Protein AF-A0A0W8DDP7-F1 (afdb_monomer)

Secondary structure (DSSP, 8-state):
---------S-PPPP-EEEEEEEETTTTEEEEEEEESSSB---EEEEE-HHHH--S-EEEEEES-EEETT---EEEEEEES--SS-EEEEEEETTEEEEEEEEEEETTEEEEEPPP-TTS-SEEEEEEEEETTPPPPS--EEEEEEPPB-GGG-EEESGGGSEEEETTSEEEEEEE-BBTTSPBP-S----EEEEEESSTT--B--TT-EEEE-SSSEEEEEEE-SSSEEEEEEEEE--GGGPPPEEPTTPSEEEEEETTS-GGGGSTTSHHHHHHHHHHHHHHHHHHHHHHHHHT--S--TT--HHHHHHHHHHHHHHHHHHHHHHHHHHHHHHHHHHHHHHHHHTT---HHHHHHHHHHHHHHHHHHHHHHHHHHHHHHHHHHHHHHHHHHHHHHHHHHHHHHHHHTTSGGGSGGG-HHHHHHHHHHHHHHHHHHHHHHHHHHHHHHHTT-GGGGHHHHHHHHHHHHHHHHHHHHHHHHHHHHHHHHHHHTSBGGG--HHHHHHHHHHHHHHHHHS-GGGTTSHHHHHHHHHHHHHHHHHHHHHHHHSTT--HHHHHHHHHHH------TTT-TT-BHHHHHTT-GGGGHHHHHHHHHHHHTS--SSHHHHHHHHHTTS--

InterPro domains:
  IPR001298 Filamin/ABP280 repeat [SM00557] (150-260)
  IPR002909 IPT domain [PF01833] (59-142)
  IPR013602 Dynein heavy chain, linker [PF08393] (465-601)
  IPR013783 Immunoglobulin-like fold [G3DSA:2.60.40.10] (56-148)
  IPR013783 Immunoglobulin-like fold [G3DSA:2.60.40.10] (149-260)
  IPR014756 Immunoglobulin E-set [SSF81296] (59-145)
  IPR014756 Immunoglobulin E-set [SSF81296] (149-255)
  IPR017868 Filamin/ABP280 repeat-like [PF00630] (149-253)
  IPR017868 Filamin/ABP280 repeat-like [PS50194] (146-257)
  IPR026983 Dynein heavy chain [PTHR45703] (306-600)

Organism: Phytophthora nicotianae (NCBI:txid4792)

Mean predicted aligned error: 15.41 Å

Foldseek 3Di:
DDDDDDDFDDDDDDDFPDWDWDADLVQCKIKIAWGDDVHIDGDIDIGRCCVPPPHPKEWDDKPPQEDALQWFDKMKTFIAQDDPAWKWKWWDDPVGIDIDTWADDDRTIIIDTTHNRVVDDWAKTWIWMDGDPGDTGPYTGIHGHFADFAQALKDKAAQVLAEEAAAPAKAKIKIFTAHPVSDTGQFWDWDKDKFKDQDPPGGDDFPQWDWDTPGGRMIMTMTHHHDFGKMWIWMWTPCPSNYDTGTHHPHRGIYTHDNVGDNQSRDLLRPVRVVVLVVLLVVLLVLLVLLLVLLPDDLDDPPDDPVRSVVSLLSSLVSLVCCVVCVVVSVVSLVNSVVSLVVNVVVVHPCVVSVVSSVVSVVSSVVSVVSSVVSCVVSVVVLVVVVVVLLVVLVVVLVVLVVVLVVVCVDPLLACVCDLVNNLVVLVVQLVVLVVVVVVLVVSCVSCVSSVNNVSSVSVVVSSVVSNVVSVLSNLLSVLLVVVVVVVVVQQQAFLVPDDLVVQLVVLVVSLVSLVPRDPVSCVGNSSVVSNVVSVLSNLCSVLSNLCPDPLDDPVLVVQLCVQLVDDDDDCVVPRRHGNNRVVVSSCSVVVVSSVVSSVVSVVDDPPPVVVVVVVVVVPPDD

Structure (mmCIF, N/CA/C/O backbone):
data_AF-A0A0W8DDP7-F1
#
_entry.id   AF-A0A0W8DDP7-F1
#
loop_
_atom_site.group_PDB
_atom_site.id
_atom_site.type_symbol
_atom_site.label_atom_id
_atom_site.label_alt_id
_atom_site.label_comp_id
_atom_site.label_asym_id
_atom_site.label_entity_id
_atom_site.label_seq_id
_atom_site.pdbx_PDB_ins_code
_atom_site.Cartn_x
_atom_site.Cartn_y
_atom_site.Cartn_z
_atom_site.occupancy
_atom_site.B_iso_or_equiv
_atom_site.auth_seq_id
_atom_site.auth_comp_id
_atom_site.auth_asym_id
_atom_site.auth_atom_id
_atom_site.pdbx_PDB_model_num
ATOM 1 N N . MET A 1 1 ? 45.808 -3.221 -42.119 1.00 41.69 1 MET A N 1
ATOM 2 C CA . MET A 1 1 ? 45.663 -4.688 -42.177 1.00 41.69 1 MET A CA 1
ATOM 3 C C . MET A 1 1 ? 46.287 -5.270 -40.927 1.00 41.69 1 MET A C 1
ATOM 5 O O . MET A 1 1 ? 47.484 -5.105 -40.732 1.00 41.69 1 MET A O 1
ATOM 9 N N . SER A 1 2 ? 45.479 -5.859 -40.054 1.00 63.34 2 SER A N 1
ATOM 10 C CA . SER A 1 2 ? 45.950 -6.677 -38.936 1.00 63.34 2 SER A CA 1
ATOM 11 C C . SER A 1 2 ? 45.954 -8.134 -39.384 1.00 63.34 2 SER A C 1
ATOM 13 O O . SER A 1 2 ? 44.976 -8.581 -39.977 1.00 63.34 2 SER A O 1
ATOM 15 N N . TRP A 1 3 ? 47.028 -8.867 -39.109 1.00 76.19 3 TRP A N 1
ATOM 16 C CA . TRP A 1 3 ? 47.029 -10.315 -39.292 1.00 76.19 3 TRP A CA 1
ATOM 17 C C . TRP A 1 3 ? 46.217 -10.956 -38.166 1.00 76.19 3 TRP A C 1
ATOM 19 O O . TRP A 1 3 ? 46.515 -10.733 -36.994 1.00 76.19 3 TRP A O 1
ATOM 29 N N . SER A 1 4 ? 45.199 -11.732 -38.523 1.00 74.81 4 SER A N 1
ATOM 30 C CA . SER A 1 4 ? 44.449 -12.585 -37.602 1.00 74.81 4 SER A CA 1
ATOM 31 C C . SER A 1 4 ? 44.525 -14.029 -38.082 1.00 74.81 4 SER A C 1
ATOM 33 O O . SER A 1 4 ? 44.521 -14.301 -39.282 1.00 74.81 4 SER A O 1
ATOM 35 N N . ILE A 1 5 ? 44.631 -14.954 -37.133 1.00 77.56 5 ILE A N 1
ATOM 36 C CA . ILE A 1 5 ? 44.605 -16.391 -37.394 1.00 77.56 5 ILE A CA 1
ATOM 37 C C . ILE A 1 5 ? 43.229 -16.870 -36.920 1.00 77.56 5 ILE A C 1
ATOM 39 O O . ILE A 1 5 ? 42.964 -16.765 -35.721 1.00 77.56 5 ILE A O 1
ATOM 43 N N . PRO A 1 6 ? 42.330 -17.308 -37.819 1.00 71.12 6 PRO A N 1
ATOM 44 C CA . PRO A 1 6 ? 41.048 -17.865 -37.407 1.00 71.12 6 PRO A CA 1
ATOM 45 C C . PRO A 1 6 ? 41.268 -19.189 -36.666 1.00 71.12 6 PRO A C 1
ATOM 47 O O . PRO A 1 6 ? 42.220 -19.917 -36.956 1.00 71.12 6 PRO A O 1
ATOM 50 N N . GLU A 1 7 ? 40.392 -19.508 -35.716 1.00 75.81 7 GLU A N 1
ATOM 51 C CA . GLU A 1 7 ? 40.344 -20.854 -35.144 1.00 75.81 7 GLU A CA 1
ATOM 52 C C . GLU A 1 7 ? 39.851 -21.827 -36.222 1.00 75.81 7 GLU A C 1
ATOM 54 O O . GLU A 1 7 ? 38.840 -21.580 -36.879 1.00 75.81 7 GLU A O 1
ATOM 59 N N . ILE A 1 8 ? 40.608 -22.900 -36.450 1.00 78.88 8 ILE A N 1
ATOM 60 C CA . ILE A 1 8 ? 40.330 -23.901 -37.484 1.00 78.88 8 ILE A CA 1
ATOM 61 C C . ILE A 1 8 ? 40.064 -25.226 -36.779 1.00 78.88 8 ILE A C 1
ATOM 63 O O . ILE A 1 8 ? 40.907 -25.707 -36.021 1.00 78.88 8 ILE A O 1
ATOM 67 N N . GLU A 1 9 ? 38.910 -25.827 -37.053 1.00 78.25 9 GLU A N 1
ATOM 68 C CA . GLU A 1 9 ? 38.590 -27.181 -36.611 1.00 78.25 9 GLU A CA 1
ATOM 69 C C . GLU A 1 9 ? 39.017 -28.220 -37.658 1.00 78.25 9 GLU A C 1
ATOM 71 O O . GLU A 1 9 ? 38.942 -27.991 -38.866 1.00 78.25 9 GLU A O 1
ATOM 76 N N . GLY A 1 10 ? 39.454 -29.390 -37.187 1.00 84.62 10 GLY A N 1
ATOM 77 C CA . GLY A 1 10 ? 39.919 -30.491 -38.032 1.00 84.62 10 GLY A CA 1
ATOM 78 C C . GLY A 1 10 ? 41.441 -30.612 -38.109 1.00 84.62 10 GLY A C 1
ATOM 79 O O . GLY A 1 10 ? 42.192 -29.916 -37.428 1.00 84.62 10 GLY A O 1
ATOM 80 N N . THR A 1 11 ? 41.917 -31.571 -38.904 1.00 84.94 11 THR A N 1
ATOM 81 C CA . THR A 1 11 ? 43.356 -31.800 -39.089 1.00 84.94 11 THR A CA 1
ATOM 82 C C . THR A 1 11 ? 43.868 -30.928 -40.236 1.00 84.94 11 THR A C 1
ATOM 84 O O . THR A 1 11 ? 43.470 -31.161 -41.380 1.00 84.94 11 THR A O 1
ATOM 87 N N . PRO A 1 12 ? 44.743 -29.939 -39.974 1.00 84.75 12 PRO A N 1
ATOM 88 C CA . PRO A 1 12 ? 45.291 -29.106 -41.034 1.00 84.75 12 PRO A CA 1
ATOM 89 C C . PRO A 1 12 ? 46.207 -29.926 -41.959 1.00 84.75 12 PRO A C 1
ATOM 91 O O . PRO A 1 12 ? 46.818 -30.906 -41.515 1.00 84.75 12 PRO A O 1
ATOM 94 N N . PRO A 1 13 ? 46.352 -29.530 -43.238 1.00 87.31 13 PRO A N 1
ATOM 95 C CA . PRO A 1 13 ? 47.311 -30.158 -44.135 1.00 87.31 13 PRO A CA 1
ATOM 96 C C . PRO A 1 13 ? 48.734 -30.024 -43.584 1.00 87.31 13 PRO A C 1
ATOM 98 O O . PRO A 1 13 ? 49.087 -29.029 -42.949 1.00 87.31 13 PRO A O 1
ATOM 101 N N . CYS A 1 14 ? 49.589 -31.010 -43.868 1.00 87.12 14 CYS A N 1
ATOM 102 C CA . CYS A 1 14 ? 51.016 -30.877 -43.583 1.00 87.12 14 CYS A CA 1
ATOM 103 C C . CYS A 1 14 ? 51.608 -29.660 -44.317 1.00 87.12 14 CYS A C 1
ATOM 105 O O . CYS A 1 14 ? 51.169 -29.319 -45.420 1.00 87.12 14 CYS A O 1
ATOM 107 N N . GLY A 1 15 ? 52.618 -29.027 -43.709 1.00 88.31 15 GLY A N 1
ATOM 108 C CA . GLY A 1 15 ? 53.336 -27.907 -44.316 1.00 88.31 15 GLY A CA 1
ATOM 109 C C . GLY A 1 15 ? 53.912 -28.298 -45.679 1.00 88.31 15 GLY A C 1
ATOM 110 O O . GLY A 1 15 ? 54.646 -29.279 -45.787 1.00 88.31 15 GLY A O 1
ATOM 111 N N . ARG A 1 16 ? 53.546 -27.540 -46.712 1.00 89.69 16 ARG A N 1
ATOM 112 C CA . ARG A 1 16 ? 53.815 -27.828 -48.126 1.00 89.69 16 ARG A CA 1
ATOM 113 C C . ARG A 1 16 ? 53.985 -26.522 -48.905 1.00 89.69 16 ARG A C 1
ATOM 115 O O . ARG A 1 16 ? 53.358 -25.522 -48.553 1.00 89.69 16 ARG A O 1
ATOM 122 N N . SER A 1 17 ? 54.819 -26.520 -49.941 1.00 89.50 17 SER A N 1
ATOM 123 C CA . SER A 1 17 ? 54.991 -25.384 -50.862 1.00 89.50 17 SER A CA 1
ATOM 124 C C . SER A 1 17 ? 54.223 -25.609 -52.164 1.00 89.50 17 SER A C 1
ATOM 126 O O . SER A 1 17 ? 53.718 -26.704 -52.400 1.00 89.50 17 SER A O 1
ATOM 128 N N . ASP A 1 18 ? 54.107 -24.576 -53.002 1.00 91.06 18 ASP A N 1
ATOM 129 C CA . ASP A 1 18 ? 53.577 -24.689 -54.375 1.00 91.06 18 ASP A CA 1
ATOM 130 C C . ASP A 1 18 ? 52.150 -25.269 -54.459 1.00 91.06 18 ASP A C 1
ATOM 132 O O . ASP A 1 18 ? 51.796 -26.008 -55.379 1.00 91.06 18 ASP A O 1
ATOM 136 N N . THR A 1 19 ? 51.322 -24.950 -53.461 1.00 90.25 19 THR A N 1
ATOM 137 C CA . THR A 1 19 ? 49.902 -25.332 -53.428 1.00 90.25 19 THR A CA 1
ATOM 138 C C . THR A 1 19 ? 49.050 -24.431 -54.305 1.00 90.25 19 THR A C 1
ATOM 140 O O . THR A 1 19 ? 49.365 -23.258 -54.509 1.00 90.25 19 THR A O 1
ATOM 143 N N . THR A 1 20 ? 47.931 -24.973 -54.785 1.00 90.00 20 THR A N 1
ATOM 144 C CA . THR A 1 20 ? 46.877 -24.178 -55.421 1.00 90.00 20 THR A CA 1
ATOM 145 C C . THR A 1 20 ? 45.710 -24.009 -54.453 1.00 90.00 20 THR A C 1
ATOM 147 O O . THR A 1 20 ? 45.273 -24.971 -53.820 1.00 90.00 20 THR A O 1
ATOM 150 N N . LEU A 1 21 ? 45.213 -22.775 -54.352 1.00 89.81 21 LEU A N 1
ATOM 151 C CA . LEU A 1 21 ? 44.050 -22.393 -53.557 1.00 89.81 21 LEU A CA 1
ATOM 152 C C . LEU A 1 21 ? 42.935 -21.943 -54.510 1.00 89.81 21 LEU A C 1
ATOM 154 O O . LEU A 1 21 ? 43.154 -21.050 -55.328 1.00 89.81 21 LEU A O 1
ATOM 158 N N . ALA A 1 22 ? 41.753 -22.543 -54.404 1.00 90.44 22 ALA A N 1
ATOM 159 C CA . ALA A 1 22 ? 40.564 -22.155 -55.161 1.00 90.44 22 ALA A CA 1
ATOM 160 C C . ALA A 1 22 ? 39.414 -21.833 -54.201 1.00 90.44 22 ALA A C 1
ATOM 162 O O . ALA A 1 22 ? 39.230 -22.529 -53.207 1.00 90.44 22 ALA A O 1
ATOM 163 N N . TYR A 1 23 ? 38.636 -20.792 -54.490 1.00 87.38 23 TYR A N 1
ATOM 164 C CA . TYR A 1 23 ? 37.428 -20.473 -53.730 1.00 87.38 23 TYR A CA 1
ATOM 165 C C . TYR A 1 23 ? 36.202 -21.035 -54.454 1.00 87.38 23 TYR A C 1
ATOM 167 O O . TYR A 1 23 ? 36.009 -20.762 -55.638 1.00 87.38 23 TYR A O 1
ATOM 175 N N . ASP A 1 24 ? 35.408 -21.838 -53.747 1.00 83.88 24 ASP A N 1
ATOM 176 C CA . ASP A 1 24 ? 34.103 -22.324 -54.195 1.00 83.88 24 ASP A CA 1
ATOM 177 C C . ASP A 1 24 ? 33.016 -21.427 -53.597 1.00 83.88 24 ASP A C 1
ATOM 179 O O . ASP A 1 24 ? 32.766 -21.457 -52.388 1.00 83.88 24 ASP A O 1
ATOM 183 N N . ASP A 1 25 ? 32.402 -20.625 -54.463 1.00 72.19 25 ASP A N 1
ATOM 184 C CA . ASP A 1 25 ? 31.395 -19.618 -54.135 1.00 72.19 25 ASP A CA 1
ATOM 185 C C . ASP A 1 25 ? 30.081 -20.233 -53.638 1.00 72.19 25 ASP A C 1
ATOM 187 O O . ASP A 1 25 ? 29.444 -19.690 -52.740 1.00 72.19 25 ASP A O 1
ATOM 191 N N . LYS A 1 26 ? 29.689 -21.398 -54.160 1.00 70.25 26 LYS A N 1
ATOM 192 C CA . LYS A 1 26 ? 28.446 -22.079 -53.759 1.00 70.25 26 LYS A CA 1
ATOM 193 C C . LYS A 1 26 ? 28.538 -22.737 -52.390 1.00 70.25 26 LYS A C 1
ATOM 195 O O . LYS A 1 26 ? 27.519 -22.900 -51.727 1.00 70.25 26 LYS A O 1
ATOM 200 N N . GLY A 1 27 ? 29.733 -23.177 -52.010 1.00 70.19 27 GLY A N 1
ATOM 201 C CA . GLY A 1 27 ? 29.988 -23.848 -50.736 1.00 70.19 27 GLY A CA 1
ATOM 202 C C . GLY A 1 27 ? 30.661 -22.964 -49.691 1.00 70.19 27 GLY A C 1
ATOM 203 O O . GLY A 1 27 ? 30.988 -23.479 -48.627 1.00 70.19 27 GLY A O 1
ATOM 204 N N . SER A 1 28 ? 30.938 -21.694 -50.008 1.00 78.25 28 SER A N 1
ATOM 205 C CA . SER A 1 28 ? 31.726 -20.766 -49.186 1.00 78.25 28 SER A CA 1
ATOM 206 C C . SER A 1 28 ? 32.977 -21.413 -48.583 1.00 78.25 28 SER A C 1
ATOM 208 O O . SER A 1 28 ? 33.272 -21.253 -47.400 1.00 78.25 28 SER A O 1
ATOM 210 N N . ARG A 1 29 ? 33.724 -22.164 -49.401 1.00 86.56 29 ARG A N 1
ATOM 211 C CA . ARG A 1 29 ? 34.877 -22.959 -48.954 1.00 86.56 29 ARG A CA 1
ATOM 212 C C . ARG A 1 29 ? 36.120 -22.670 -49.782 1.00 86.56 29 ARG A C 1
ATOM 214 O O . ARG A 1 29 ? 36.061 -22.527 -51.002 1.00 86.56 29 ARG A O 1
ATOM 221 N N . LEU A 1 30 ? 37.263 -22.622 -49.113 1.00 88.31 30 LEU A N 1
ATOM 222 C CA . LEU A 1 30 ? 38.574 -22.600 -49.746 1.00 88.31 30 LEU A CA 1
ATOM 223 C C . LEU A 1 30 ? 39.049 -24.031 -49.948 1.00 88.31 30 LEU A C 1
ATOM 225 O O . LEU A 1 30 ? 39.193 -24.777 -48.988 1.00 88.31 30 LEU A O 1
ATOM 229 N N . ILE A 1 31 ? 39.309 -24.414 -51.187 1.00 91.12 31 ILE A N 1
ATOM 230 C CA . ILE A 1 31 ? 39.817 -25.729 -51.555 1.00 91.12 31 ILE A CA 1
ATOM 231 C C . ILE A 1 31 ? 41.322 -25.608 -51.782 1.00 91.12 31 ILE A C 1
ATOM 233 O O . ILE A 1 31 ? 41.775 -24.812 -52.606 1.00 91.12 31 ILE A O 1
ATOM 237 N N . VAL A 1 32 ? 42.090 -26.409 -51.050 1.00 90.81 32 VAL A N 1
ATOM 238 C CA . VAL A 1 32 ? 43.546 -26.512 -51.156 1.00 90.81 32 VAL A CA 1
ATOM 239 C C . VAL A 1 32 ? 43.887 -27.867 -51.746 1.00 90.81 32 VAL A C 1
ATOM 241 O O . VAL A 1 32 ? 43.495 -28.900 -51.202 1.00 90.81 32 VAL A O 1
ATOM 244 N N . PHE A 1 33 ? 44.631 -27.878 -52.846 1.00 91.69 33 PHE A N 1
ATOM 245 C CA . PHE A 1 33 ? 45.068 -29.119 -53.476 1.00 91.69 33 PHE A CA 1
ATOM 246 C C . PHE A 1 33 ? 46.476 -28.997 -54.055 1.00 91.69 33 PHE A C 1
ATOM 248 O O . PHE A 1 33 ? 46.976 -27.905 -54.356 1.00 91.69 33 PHE A O 1
ATOM 255 N N . GLY A 1 34 ? 47.119 -30.154 -54.198 1.00 89.69 34 GLY A N 1
ATOM 256 C CA . GLY A 1 34 ? 48.490 -30.250 -54.676 1.00 89.69 34 GLY A CA 1
ATOM 257 C C . GLY A 1 34 ? 49.519 -29.778 -53.648 1.00 89.69 34 GLY A C 1
ATOM 258 O O . GLY A 1 34 ? 49.303 -29.798 -52.430 1.00 89.69 34 GLY A O 1
ATOM 259 N N . GLY A 1 35 ? 50.658 -29.338 -54.171 1.00 91.44 35 GLY A N 1
ATOM 260 C CA . GLY A 1 35 ? 51.804 -28.890 -53.394 1.00 91.44 35 GLY A CA 1
ATOM 261 C C . GLY A 1 35 ? 52.874 -29.957 -53.197 1.00 91.44 35 GLY A C 1
ATOM 262 O O . GLY A 1 35 ? 52.682 -31.149 -53.457 1.00 91.44 35 GLY A O 1
ATOM 263 N N . TRP A 1 36 ? 54.033 -29.488 -52.753 1.00 89.94 36 TRP A N 1
ATOM 264 C CA . TRP A 1 36 ? 55.238 -30.277 -52.570 1.00 89.94 36 TRP A CA 1
ATOM 265 C C . TRP A 1 36 ? 55.644 -30.322 -51.095 1.00 89.94 36 TRP A C 1
ATOM 267 O O . TRP A 1 36 ? 55.742 -29.292 -50.425 1.00 89.94 36 TRP A O 1
ATOM 277 N N . ALA A 1 37 ? 55.898 -31.531 -50.593 1.00 88.88 37 ALA A N 1
ATOM 278 C CA . ALA A 1 37 ? 56.494 -31.777 -49.280 1.00 88.88 37 ALA A CA 1
ATOM 279 C C . ALA A 1 37 ? 57.304 -33.081 -49.331 1.00 88.88 37 ALA A C 1
ATOM 281 O O . ALA A 1 37 ? 56.788 -34.158 -49.036 1.00 88.88 37 ALA A O 1
ATOM 282 N N . ASN A 1 38 ? 58.558 -33.009 -49.794 1.00 89.25 38 ASN A N 1
ATOM 283 C CA . ASN A 1 38 ? 59.419 -34.161 -50.131 1.00 89.25 38 ASN A CA 1
ATOM 284 C C . ASN A 1 38 ? 58.892 -35.077 -51.265 1.00 89.25 38 ASN A C 1
ATOM 286 O O . ASN A 1 38 ? 59.654 -35.875 -51.805 1.00 89.25 38 ASN A O 1
ATOM 290 N N . ALA A 1 39 ? 57.625 -34.934 -51.662 1.00 90.81 39 ALA A N 1
ATOM 291 C CA . ALA A 1 39 ? 56.975 -35.505 -52.838 1.00 90.81 39 ALA A CA 1
ATOM 292 C C . ALA A 1 39 ? 55.811 -34.593 -53.279 1.00 90.81 39 ALA A C 1
ATOM 294 O O . ALA A 1 39 ? 55.346 -33.761 -52.497 1.00 90.81 39 ALA A O 1
ATOM 295 N N . TRP A 1 40 ? 55.337 -34.755 -54.519 1.00 90.12 40 TRP A N 1
ATOM 296 C CA . TRP A 1 40 ? 54.095 -34.122 -54.975 1.00 90.12 40 TRP A CA 1
ATOM 297 C C . TRP A 1 40 ? 52.890 -34.816 -54.342 1.00 90.12 40 TRP A C 1
ATOM 299 O O . TRP A 1 40 ? 52.767 -36.040 -54.421 1.00 90.12 40 TRP A O 1
ATOM 309 N N . LEU A 1 41 ? 52.017 -34.032 -53.717 1.00 89.56 41 LEU A N 1
ATOM 310 C CA . LEU A 1 41 ? 50.836 -34.527 -53.020 1.00 89.56 41 LEU A CA 1
ATOM 311 C C . LEU A 1 41 ? 49.599 -34.449 -53.930 1.00 89.56 41 LEU A C 1
ATOM 313 O O . LEU A 1 41 ? 49.488 -33.550 -54.760 1.00 89.56 41 LEU A O 1
ATOM 317 N N . ASN A 1 42 ? 48.680 -35.408 -53.789 1.00 89.12 42 ASN A N 1
ATOM 318 C CA . ASN A 1 42 ? 47.424 -35.494 -54.558 1.00 89.12 42 ASN A CA 1
ATOM 319 C C . ASN A 1 42 ? 46.194 -35.585 -53.633 1.00 89.12 42 ASN A C 1
ATOM 321 O O . ASN A 1 42 ? 45.191 -36.225 -53.943 1.00 89.12 42 ASN A O 1
ATOM 325 N N . ASP A 1 43 ? 46.317 -35.013 -52.444 1.00 89.88 43 ASP A N 1
ATOM 326 C CA . ASP A 1 43 ? 45.253 -34.843 -51.465 1.00 89.88 43 ASP A CA 1
ATOM 327 C C . ASP A 1 43 ? 44.527 -33.502 -51.687 1.00 89.88 43 ASP A C 1
ATOM 329 O O . ASP A 1 43 ? 45.069 -32.547 -52.253 1.00 89.88 43 ASP A O 1
ATOM 333 N N . ILE A 1 44 ? 43.264 -33.454 -51.261 1.00 90.31 44 ILE A N 1
ATOM 334 C CA . ILE A 1 44 ? 42.412 -32.266 -51.330 1.00 90.31 44 ILE A CA 1
ATOM 335 C C . ILE A 1 44 ? 41.928 -31.971 -49.917 1.00 90.31 44 ILE A C 1
ATOM 337 O O . ILE A 1 44 ? 41.344 -32.833 -49.261 1.00 90.31 44 ILE A O 1
ATOM 341 N N . PHE A 1 45 ? 42.141 -30.739 -49.480 1.00 90.00 45 PHE A N 1
ATOM 342 C CA . PHE A 1 45 ? 41.577 -30.193 -48.256 1.00 90.00 45 PHE A CA 1
ATOM 343 C C . PHE A 1 45 ? 40.582 -29.107 -48.625 1.00 90.00 45 PHE A C 1
ATOM 345 O O . PHE A 1 45 ? 40.758 -28.405 -49.620 1.00 90.00 45 PHE A O 1
ATOM 352 N N . TYR A 1 46 ? 39.547 -28.940 -47.814 1.00 88.88 46 TYR A N 1
ATOM 353 C CA . TYR A 1 46 ? 38.715 -27.751 -47.873 1.00 88.88 46 TYR A CA 1
ATOM 354 C C . TYR A 1 46 ? 38.666 -27.104 -46.493 1.00 88.88 46 TYR A C 1
ATOM 356 O O . TYR A 1 46 ? 38.702 -27.789 -45.473 1.00 88.88 46 TYR A O 1
ATOM 364 N N . LEU A 1 47 ? 38.596 -25.781 -46.481 1.00 86.88 47 LEU A N 1
ATOM 365 C CA . LEU A 1 47 ? 38.355 -24.963 -45.308 1.00 86.88 47 LEU A CA 1
ATOM 366 C C . LEU A 1 47 ? 37.026 -24.250 -45.527 1.00 86.88 47 LEU A C 1
ATOM 368 O O . LEU A 1 47 ? 36.895 -23.471 -46.470 1.00 86.88 47 LEU A O 1
ATOM 372 N N . ASP A 1 48 ? 36.041 -24.539 -44.684 1.00 82.50 48 ASP A N 1
ATOM 373 C CA . ASP A 1 48 ? 34.793 -23.780 -44.662 1.00 82.50 48 ASP A CA 1
ATOM 374 C C . ASP A 1 48 ? 35.093 -22.363 -44.150 1.00 82.50 48 ASP A C 1
ATOM 376 O O . ASP A 1 48 ? 35.596 -22.185 -43.040 1.00 82.50 48 ASP A O 1
ATOM 380 N N . VAL A 1 49 ? 34.847 -21.361 -44.993 1.00 81.69 49 VAL A N 1
ATOM 381 C CA . VAL A 1 49 ? 35.047 -19.939 -44.677 1.00 81.69 49 VAL A CA 1
ATOM 382 C C . VAL A 1 49 ? 33.727 -19.167 -44.672 1.00 81.69 49 VAL A C 1
ATOM 384 O O . VAL A 1 49 ? 33.730 -17.934 -44.709 1.00 81.69 49 VAL A O 1
ATOM 387 N N . SER A 1 50 ? 32.592 -19.867 -44.600 1.00 71.38 50 SER A N 1
ATOM 388 C CA . SER A 1 50 ? 31.249 -19.272 -44.584 1.00 71.38 50 SER A CA 1
ATOM 389 C C . SER A 1 50 ? 31.067 -18.248 -43.466 1.00 71.38 50 SER A C 1
ATOM 391 O O . SER A 1 50 ? 30.454 -17.205 -43.684 1.00 71.38 50 SER A O 1
ATOM 393 N N . CYS A 1 51 ? 31.685 -18.475 -42.306 1.00 66.69 51 CYS A N 1
ATOM 394 C CA . CYS A 1 51 ? 31.664 -17.552 -41.171 1.00 66.69 51 CYS A CA 1
ATOM 395 C C . CYS A 1 51 ? 32.463 -16.253 -41.395 1.00 66.69 51 CYS A C 1
ATOM 397 O O . CYS A 1 51 ? 32.210 -15.262 -40.710 1.00 66.69 51 CYS A O 1
ATOM 399 N N . VAL A 1 52 ? 33.412 -16.242 -42.339 1.00 74.00 52 VAL A N 1
ATOM 400 C CA . VAL A 1 52 ? 34.273 -15.086 -42.647 1.00 74.00 52 VAL A CA 1
ATOM 401 C C . VAL A 1 52 ? 33.721 -14.285 -43.821 1.00 74.00 52 VAL A C 1
ATOM 403 O O . VAL A 1 52 ? 33.706 -13.057 -43.771 1.00 74.00 52 VAL A O 1
ATOM 406 N N . VAL A 1 53 ? 33.277 -14.969 -44.878 1.00 74.88 53 VAL A N 1
ATOM 407 C CA . VAL A 1 53 ? 32.784 -14.318 -46.103 1.00 74.88 53 VAL A CA 1
ATOM 408 C C . VAL A 1 53 ? 31.310 -13.923 -45.965 1.00 74.88 53 VAL A C 1
ATOM 410 O O . VAL A 1 53 ? 30.905 -12.879 -46.470 1.00 74.88 53 VAL A O 1
ATOM 413 N N . GLY A 1 54 ? 30.533 -14.701 -45.207 1.00 74.94 54 GLY A N 1
ATOM 414 C CA . GLY A 1 54 ? 29.089 -14.541 -45.101 1.00 74.94 54 GLY A CA 1
ATOM 415 C C . GLY A 1 54 ? 28.337 -15.038 -46.340 1.00 74.94 54 GLY A C 1
ATOM 416 O O . GLY A 1 54 ? 28.948 -15.405 -47.347 1.00 74.94 54 GLY A O 1
ATOM 417 N N . PRO A 1 55 ? 27.001 -15.093 -46.265 1.00 81.44 55 PRO A N 1
ATOM 418 C CA . PRO A 1 55 ? 26.156 -15.344 -47.426 1.00 81.44 55 PRO A CA 1
ATOM 419 C C . PRO A 1 55 ? 26.209 -14.181 -48.442 1.00 81.44 55 PRO A C 1
ATOM 421 O O . PRO A 1 55 ? 26.598 -13.071 -48.080 1.00 81.44 55 PRO A O 1
ATOM 424 N N . PRO A 1 56 ? 25.776 -14.395 -49.702 1.00 80.62 56 PRO A N 1
ATOM 425 C CA . PRO A 1 56 ? 25.792 -13.366 -50.751 1.00 80.62 56 PRO A CA 1
ATOM 426 C C . PRO A 1 56 ? 24.753 -12.247 -50.557 1.00 80.62 56 PRO A C 1
ATOM 428 O O . PRO A 1 56 ? 24.729 -11.309 -51.342 1.00 80.62 56 PRO A O 1
ATOM 431 N N . TYR A 1 57 ? 23.900 -12.344 -49.536 1.00 87.06 57 TYR A N 1
ATOM 432 C CA . TYR A 1 57 ? 22.898 -11.347 -49.163 1.00 87.06 57 TYR A CA 1
ATOM 433 C C . TYR A 1 57 ? 23.278 -10.674 -47.842 1.00 87.06 57 TYR A C 1
ATOM 435 O O . TYR A 1 57 ? 24.015 -11.231 -47.024 1.00 87.06 57 TYR A O 1
ATOM 443 N N . GLY A 1 58 ? 22.745 -9.480 -47.597 1.00 87.44 58 GLY A N 1
ATOM 444 C CA . GLY A 1 58 ? 23.100 -8.688 -46.422 1.00 87.44 58 GLY A CA 1
ATOM 445 C C . GLY A 1 58 ? 21.946 -7.847 -45.909 1.00 87.44 58 GLY A C 1
ATOM 446 O O . GLY A 1 58 ? 21.104 -7.395 -46.677 1.00 87.44 58 GLY A O 1
ATOM 447 N N . ILE A 1 59 ? 21.933 -7.617 -44.599 1.00 93.94 59 ILE A N 1
ATOM 448 C CA . ILE A 1 59 ? 21.038 -6.646 -43.969 1.00 93.94 59 ILE A CA 1
ATOM 449 C C . ILE A 1 59 ? 21.653 -5.241 -44.032 1.00 93.94 59 ILE A C 1
ATOM 451 O O . ILE A 1 59 ? 22.856 -5.088 -43.795 1.00 93.94 59 ILE A O 1
ATOM 455 N N . THR A 1 60 ? 20.832 -4.238 -44.347 1.00 93.88 60 THR A N 1
ATOM 456 C CA . THR A 1 60 ? 21.209 -2.816 -44.444 1.00 93.88 60 THR A CA 1
ATOM 457 C C . THR A 1 60 ? 20.368 -1.909 -43.547 1.00 93.88 60 THR A C 1
ATOM 459 O O . THR A 1 60 ? 20.836 -0.836 -43.173 1.00 93.88 60 THR A O 1
ATOM 462 N N . GLY A 1 61 ? 19.149 -2.320 -43.186 1.00 94.12 61 GLY A N 1
ATOM 463 C CA . GLY A 1 61 ? 18.216 -1.505 -42.407 1.00 94.12 61 GLY A CA 1
ATOM 464 C C . GLY A 1 61 ? 17.225 -2.338 -41.598 1.00 94.12 61 GLY A C 1
ATOM 465 O O . GLY A 1 61 ? 16.984 -3.508 -41.891 1.00 94.12 61 GLY A O 1
ATOM 466 N N . ILE A 1 62 ? 16.671 -1.734 -40.547 1.00 96.31 62 ILE A N 1
ATOM 467 C CA . ILE A 1 62 ? 15.577 -2.305 -39.757 1.00 96.31 62 ILE A CA 1
ATOM 468 C C . ILE A 1 62 ? 14.643 -1.177 -39.317 1.00 96.31 62 ILE A C 1
ATOM 470 O O . ILE A 1 62 ? 15.114 -0.108 -38.927 1.00 96.31 62 ILE A O 1
ATOM 474 N N . PHE A 1 63 ? 13.334 -1.396 -39.409 1.00 94.88 63 PHE A N 1
ATOM 475 C CA . PHE A 1 63 ? 12.333 -0.426 -38.985 1.00 94.88 63 PHE A CA 1
ATOM 476 C C . PHE A 1 63 ? 11.059 -1.114 -38.458 1.00 94.88 63 PHE A C 1
ATOM 478 O O . PHE A 1 63 ? 10.496 -1.948 -39.167 1.00 94.88 63 PHE A O 1
ATOM 485 N N . PRO A 1 64 ? 10.549 -0.741 -37.270 1.00 94.56 64 PRO A N 1
ATOM 486 C CA . PRO A 1 64 ? 11.208 0.096 -36.264 1.00 94.56 64 PRO A CA 1
ATOM 487 C C . PRO A 1 64 ? 12.482 -0.567 -35.709 1.00 94.56 64 PRO A C 1
ATOM 489 O O . PRO A 1 64 ? 12.666 -1.778 -35.797 1.00 94.56 64 PRO A O 1
ATOM 492 N N . ASP A 1 65 ? 13.380 0.227 -35.135 1.00 91.88 65 ASP A N 1
ATOM 493 C CA . ASP A 1 65 ? 14.637 -0.233 -34.529 1.00 91.88 65 ASP A CA 1
ATOM 494 C C . ASP A 1 65 ? 14.510 -0.519 -33.021 1.00 91.88 65 ASP A C 1
ATOM 496 O O . ASP A 1 65 ? 15.509 -0.748 -32.339 1.00 91.88 65 ASP A O 1
ATOM 500 N N . PHE A 1 66 ? 13.288 -0.537 -32.481 1.00 91.81 66 PHE A N 1
ATOM 501 C CA . PHE A 1 66 ? 13.017 -0.826 -31.074 1.00 91.81 66 PHE A CA 1
ATOM 502 C C . PHE A 1 66 ? 11.626 -1.430 -30.840 1.00 91.81 66 PHE A C 1
ATOM 504 O O . PHE A 1 66 ? 10.729 -1.309 -31.675 1.00 91.81 66 PHE A O 1
ATOM 511 N N . GLY A 1 67 ? 11.435 -2.016 -29.655 1.00 91.69 67 GLY A N 1
ATOM 512 C CA . GLY A 1 67 ? 10.136 -2.490 -29.169 1.00 91.69 67 GLY A CA 1
ATOM 513 C C . GLY A 1 67 ? 10.222 -3.152 -27.789 1.00 91.69 67 GLY A C 1
ATOM 514 O O . GLY A 1 67 ? 11.306 -3.224 -27.204 1.00 91.69 67 GLY A O 1
ATOM 515 N N . PRO A 1 68 ? 9.095 -3.611 -27.227 1.00 92.69 68 PRO A N 1
ATOM 516 C CA . PRO A 1 68 ? 9.056 -4.191 -25.895 1.00 92.69 68 PRO A CA 1
ATOM 517 C C . PRO A 1 68 ? 9.725 -5.560 -25.832 1.00 92.69 68 PRO A C 1
ATOM 519 O O . PRO A 1 68 ? 9.685 -6.346 -26.779 1.00 92.69 68 PRO A O 1
ATOM 522 N N . ILE A 1 69 ? 10.303 -5.863 -24.670 1.00 92.19 69 ILE A N 1
ATOM 523 C CA . ILE A 1 69 ? 10.955 -7.146 -24.383 1.00 92.19 69 ILE A CA 1
ATOM 524 C C . ILE A 1 69 ? 10.011 -8.358 -24.477 1.00 92.19 69 ILE A C 1
ATOM 526 O O . ILE A 1 69 ? 10.474 -9.466 -24.713 1.00 92.19 69 ILE A O 1
ATOM 530 N N . THR A 1 70 ? 8.700 -8.156 -24.354 1.00 91.88 70 THR A N 1
ATOM 531 C CA . THR A 1 70 ? 7.659 -9.182 -24.547 1.00 91.88 70 THR A CA 1
ATOM 532 C C . THR A 1 70 ? 7.460 -9.583 -26.014 1.00 91.88 70 THR A C 1
ATOM 534 O O . THR A 1 70 ? 6.758 -10.554 -26.292 1.00 91.88 70 THR A O 1
ATOM 537 N N . GLY A 1 71 ? 8.091 -8.876 -26.958 1.00 92.06 71 GLY A N 1
ATOM 538 C CA . GLY A 1 71 ? 8.011 -9.169 -28.387 1.00 92.06 71 GLY A CA 1
ATOM 539 C C . GLY A 1 71 ? 6.736 -8.649 -29.051 1.00 92.06 71 GLY A C 1
ATOM 540 O O . GLY A 1 71 ? 6.103 -7.700 -28.589 1.00 92.06 71 GLY A O 1
ATOM 541 N N . GLY A 1 72 ? 6.369 -9.247 -30.185 1.00 91.56 72 GLY A N 1
ATOM 542 C CA . GLY A 1 72 ? 5.123 -8.940 -30.897 1.00 91.56 72 GLY A CA 1
ATOM 543 C C . GLY A 1 72 ? 5.157 -7.672 -31.758 1.00 91.56 72 GLY A C 1
ATOM 544 O O . GLY A 1 72 ? 4.124 -7.267 -32.286 1.00 91.56 72 GLY A O 1
ATOM 545 N N . THR A 1 73 ? 6.321 -7.043 -31.929 1.00 92.94 73 THR A N 1
ATOM 546 C CA . THR A 1 73 ? 6.472 -5.856 -32.786 1.00 92.94 73 THR A CA 1
ATOM 547 C C . THR A 1 73 ? 6.717 -6.288 -34.230 1.00 92.94 73 THR A C 1
ATOM 549 O O . THR A 1 73 ? 7.681 -7.019 -34.473 1.00 92.94 73 THR A O 1
ATOM 552 N N . PRO A 1 74 ? 5.884 -5.866 -35.196 1.00 95.00 74 PRO A N 1
ATOM 553 C CA . PRO A 1 74 ? 6.147 -6.115 -36.606 1.00 95.00 74 PRO A CA 1
ATOM 554 C C . PRO A 1 74 ? 7.309 -5.234 -37.076 1.00 95.00 74 PRO A C 1
ATOM 556 O O . PRO A 1 74 ? 7.242 -4.009 -36.983 1.00 95.00 74 PRO A O 1
ATOM 559 N N . LEU A 1 75 ? 8.366 -5.866 -37.577 1.00 94.75 75 LEU A N 1
ATOM 560 C CA . LEU A 1 75 ? 9.557 -5.228 -38.120 1.00 94.75 75 LEU A CA 1
ATOM 561 C C . LEU A 1 75 ? 9.674 -5.484 -39.617 1.00 94.75 75 LEU A C 1
ATOM 563 O O . LEU A 1 75 ? 9.406 -6.583 -40.108 1.00 94.75 75 LEU A O 1
ATOM 567 N N . VAL A 1 76 ? 10.171 -4.470 -40.307 1.00 96.38 76 VAL A N 1
ATOM 568 C CA . VAL A 1 76 ? 10.623 -4.524 -41.689 1.00 96.38 76 VAL A CA 1
ATOM 569 C C . VAL A 1 76 ? 12.144 -4.505 -41.672 1.00 96.38 76 VAL A C 1
ATOM 571 O O . VAL A 1 76 ? 12.764 -3.602 -41.110 1.00 96.38 76 VAL A O 1
ATOM 574 N N . ILE A 1 77 ? 12.750 -5.518 -42.272 1.00 95.75 77 ILE A N 1
ATOM 575 C CA . ILE A 1 77 ? 14.190 -5.622 -42.466 1.00 95.75 77 ILE A CA 1
ATOM 576 C C . ILE A 1 77 ? 14.492 -5.285 -43.920 1.00 95.75 77 ILE A C 1
ATOM 578 O O . ILE A 1 77 ? 13.995 -5.940 -44.837 1.00 95.75 77 ILE A O 1
ATOM 582 N N . GLU A 1 78 ? 15.340 -4.284 -44.114 1.00 96.06 78 GLU A N 1
ATOM 583 C CA . GLU A 1 78 ? 15.856 -3.895 -45.419 1.00 96.06 78 GLU A CA 1
ATOM 584 C C . GLU A 1 78 ? 17.226 -4.525 -45.648 1.00 96.06 78 GLU A C 1
ATOM 586 O O . GLU A 1 78 ? 18.053 -4.634 -44.734 1.00 96.06 78 GLU A O 1
ATOM 591 N N . GLY A 1 79 ? 17.476 -4.936 -46.881 1.00 93.38 79 GLY A N 1
ATOM 592 C CA . GLY A 1 79 ? 18.727 -5.562 -47.261 1.00 93.38 79 GLY A CA 1
ATOM 593 C C . GLY A 1 79 ? 18.920 -5.623 -48.762 1.00 93.38 79 GLY A C 1
ATOM 594 O O . GLY A 1 79 ? 18.272 -4.910 -49.525 1.00 93.38 79 GLY A O 1
ATOM 595 N N . ILE A 1 80 ? 19.846 -6.482 -49.165 1.00 90.69 80 ILE A N 1
ATOM 596 C CA . ILE A 1 80 ? 20.223 -6.708 -50.558 1.00 90.69 80 ILE A CA 1
ATOM 597 C C . ILE A 1 80 ? 20.238 -8.204 -50.863 1.00 90.69 80 ILE A C 1
ATOM 599 O O . ILE A 1 80 ? 20.619 -9.012 -50.010 1.00 90.69 80 ILE A O 1
ATOM 603 N N . ASP A 1 81 ? 19.860 -8.542 -52.096 1.00 89.69 81 ASP A N 1
ATOM 604 C CA . ASP A 1 81 ? 19.943 -9.879 -52.693 1.00 89.69 81 ASP A CA 1
ATOM 605 C C . ASP A 1 81 ? 19.200 -10.990 -51.922 1.00 89.69 81 ASP A C 1
ATOM 607 O O . ASP A 1 81 ? 19.589 -12.164 -51.945 1.00 89.69 81 ASP A O 1
ATOM 611 N N . PHE A 1 82 ? 18.089 -10.660 -51.256 1.00 91.50 82 PHE A N 1
ATOM 612 C CA . PHE A 1 82 ? 17.236 -11.671 -50.635 1.00 91.50 82 PHE A CA 1
ATOM 613 C C . PHE A 1 82 ? 16.543 -12.543 -51.687 1.00 91.50 82 PHE A C 1
ATOM 615 O O . PHE A 1 82 ? 16.046 -12.081 -52.714 1.00 91.50 82 PHE A O 1
ATOM 622 N N . VAL A 1 83 ? 16.440 -13.839 -51.400 1.00 89.94 83 VAL A N 1
ATOM 623 C CA . VAL A 1 83 ? 15.802 -14.817 -52.288 1.00 89.94 83 VAL A CA 1
ATOM 624 C C . VAL A 1 83 ? 14.606 -15.434 -51.577 1.00 89.94 83 VAL A C 1
ATOM 626 O O . VAL A 1 83 ? 14.661 -15.653 -50.368 1.00 89.94 83 VAL A O 1
ATOM 629 N N . ASN A 1 84 ? 13.547 -15.756 -52.329 1.00 90.44 84 ASN A N 1
ATOM 630 C CA . ASN A 1 84 ? 12.354 -16.429 -51.813 1.00 90.44 84 ASN A CA 1
ATOM 631 C C . ASN A 1 84 ? 12.675 -17.856 -51.328 1.00 90.44 84 ASN A C 1
ATOM 633 O O . ASN A 1 84 ? 12.534 -18.842 -52.057 1.00 90.44 84 ASN A O 1
ATOM 637 N N . LYS A 1 85 ? 13.165 -17.940 -50.095 1.00 89.12 85 LYS A N 1
ATOM 638 C CA . LYS A 1 85 ? 13.534 -19.143 -49.353 1.00 89.12 85 LYS A CA 1
ATOM 639 C C . LYS A 1 85 ? 13.068 -18.985 -47.907 1.00 89.12 85 LYS A C 1
ATOM 641 O O . LYS A 1 85 ? 12.735 -17.887 -47.475 1.00 89.12 85 LYS A O 1
ATOM 646 N N . ALA A 1 86 ? 13.074 -20.079 -47.145 1.00 91.44 86 ALA A N 1
ATOM 647 C CA . ALA A 1 86 ? 12.789 -20.021 -45.713 1.00 91.44 86 ALA A CA 1
ATOM 648 C C . ALA A 1 86 ? 13.779 -19.077 -45.010 1.00 91.44 86 ALA A C 1
ATOM 650 O O . ALA A 1 86 ? 14.988 -19.289 -45.095 1.00 91.44 86 ALA A O 1
ATOM 651 N N . VAL A 1 87 ? 13.267 -18.048 -44.337 1.00 94.12 87 VAL A N 1
ATOM 652 C CA . VAL A 1 87 ? 14.068 -17.017 -43.669 1.00 94.12 87 VAL A CA 1
ATOM 653 C C . VAL A 1 87 ? 14.099 -17.300 -42.172 1.00 94.12 87 VAL A C 1
ATOM 655 O O . VAL A 1 87 ? 13.048 -17.453 -41.550 1.00 94.12 87 VAL A O 1
ATOM 658 N N . THR A 1 88 ? 15.289 -17.305 -41.584 1.00 94.81 88 THR A N 1
ATOM 659 C CA . THR A 1 88 ? 15.495 -17.343 -40.135 1.00 94.81 88 THR A CA 1
ATOM 660 C C . THR A 1 88 ? 16.188 -16.061 -39.702 1.00 94.81 88 THR A C 1
ATOM 662 O O . THR A 1 88 ? 17.244 -15.707 -40.227 1.00 94.81 88 THR A O 1
ATOM 665 N N . ILE A 1 89 ? 15.610 -15.362 -38.732 1.00 94.88 89 ILE A N 1
ATOM 666 C CA . ILE A 1 89 ? 16.132 -14.103 -38.203 1.00 94.88 89 ILE A CA 1
ATOM 667 C C . ILE A 1 89 ? 16.525 -14.322 -36.752 1.00 94.88 89 ILE A C 1
ATOM 669 O O . ILE A 1 89 ? 15.725 -14.782 -35.941 1.00 94.88 89 ILE A O 1
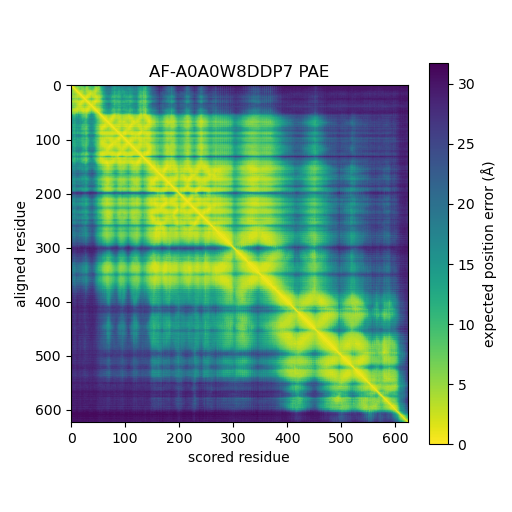ATOM 673 N N . ARG A 1 90 ? 17.772 -13.990 -36.433 1.00 94.75 90 ARG A N 1
ATOM 674 C CA . ARG A 1 90 ? 18.363 -14.166 -35.110 1.00 94.75 90 ARG A CA 1
ATOM 675 C C . ARG A 1 90 ? 18.469 -12.834 -34.395 1.00 94.75 90 ARG A C 1
ATOM 677 O O . ARG A 1 90 ? 19.174 -11.948 -34.872 1.00 94.75 90 ARG A O 1
ATOM 684 N N . PHE A 1 91 ? 17.859 -12.744 -33.219 1.00 96.00 91 PHE A N 1
ATOM 685 C CA . PHE A 1 91 ? 18.053 -11.667 -32.251 1.00 96.00 91 PHE A CA 1
ATOM 686 C C . PHE A 1 91 ? 19.061 -12.141 -31.210 1.00 96.00 91 PHE A C 1
ATOM 688 O O . PHE A 1 91 ? 18.818 -13.125 -30.515 1.00 96.00 91 PHE A O 1
ATOM 695 N N . SER A 1 92 ? 20.212 -11.481 -31.109 1.00 93.38 92 SER A N 1
ATOM 696 C CA . SER A 1 92 ? 21.321 -11.952 -30.273 1.00 93.38 92 SER A CA 1
ATOM 697 C C . SER A 1 92 ? 21.861 -10.884 -29.331 1.00 93.38 92 SER A C 1
ATOM 699 O O . SER A 1 92 ? 22.057 -9.729 -29.703 1.00 93.38 92 SER A O 1
ATOM 701 N N . CYS A 1 93 ? 22.144 -11.297 -28.100 1.00 92.25 93 CYS A N 1
ATOM 702 C CA . CYS A 1 93 ? 22.839 -10.513 -27.088 1.00 92.25 93 CYS A CA 1
ATOM 703 C C . CYS A 1 93 ? 24.041 -11.308 -26.555 1.00 92.25 93 CYS A C 1
ATOM 705 O O . CYS A 1 93 ? 24.250 -12.471 -26.900 1.00 92.25 93 CYS A O 1
ATOM 707 N N . ARG A 1 94 ? 24.828 -10.719 -25.647 1.00 88.56 94 ARG A N 1
ATOM 708 C CA . ARG A 1 94 ? 25.978 -11.413 -25.032 1.00 88.56 94 ARG A CA 1
ATOM 709 C C . ARG A 1 94 ? 25.600 -12.680 -24.252 1.00 88.56 94 ARG A C 1
ATOM 711 O O . ARG A 1 94 ? 26.456 -13.529 -24.046 1.00 88.56 94 ARG A O 1
ATOM 718 N N . LYS A 1 95 ? 24.356 -12.781 -23.771 1.00 87.50 95 LYS A N 1
ATOM 719 C CA . LYS A 1 95 ? 23.880 -13.886 -22.922 1.00 87.50 95 LYS A CA 1
ATOM 720 C C . LYS A 1 95 ? 23.184 -15.010 -23.697 1.00 87.50 95 LYS A C 1
ATOM 722 O O . LYS A 1 95 ? 22.934 -16.060 -23.117 1.00 87.50 95 LYS A O 1
ATOM 727 N N . GLY A 1 96 ? 22.861 -14.803 -24.971 1.00 90.69 96 GLY A N 1
ATOM 728 C CA . GLY A 1 96 ? 22.150 -15.786 -25.782 1.00 90.69 96 GLY A CA 1
ATOM 729 C C . GLY A 1 96 ? 21.485 -15.172 -27.007 1.00 90.69 96 GLY A C 1
ATOM 730 O O . GLY A 1 96 ? 21.605 -13.971 -27.261 1.00 90.69 96 GLY A O 1
ATOM 731 N N . ALA A 1 97 ? 20.801 -16.015 -27.774 1.00 93.31 97 ALA A N 1
ATOM 732 C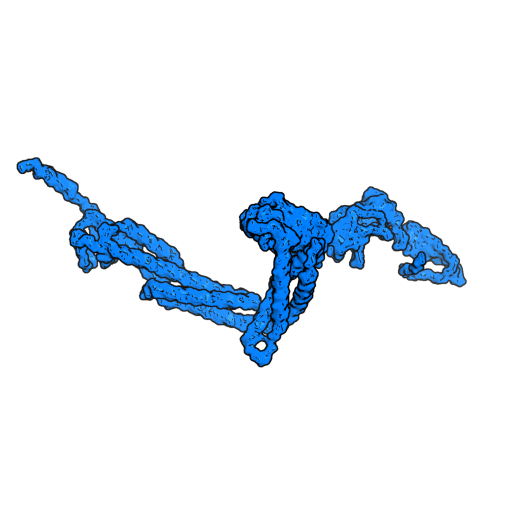 CA . ALA A 1 97 ? 20.136 -15.631 -29.007 1.00 93.31 97 ALA A CA 1
ATOM 733 C C . ALA A 1 97 ? 18.802 -16.366 -29.171 1.00 93.31 97 ALA A C 1
ATOM 735 O O . ALA A 1 97 ? 18.652 -17.491 -28.696 1.00 93.31 97 ALA A O 1
ATOM 736 N N . VAL A 1 98 ? 17.864 -15.721 -29.860 1.00 95.69 98 VAL A N 1
ATOM 737 C CA . VAL A 1 98 ? 16.540 -16.250 -30.191 1.00 95.69 98 VAL A CA 1
ATOM 738 C C . VAL A 1 98 ? 16.339 -16.156 -31.695 1.00 95.69 98 VAL A C 1
ATOM 740 O O . VAL A 1 98 ? 16.523 -15.087 -32.280 1.00 95.69 98 VAL A O 1
ATOM 743 N N . ASP A 1 99 ? 15.948 -17.273 -32.300 1.00 95.19 99 ASP A N 1
ATOM 744 C CA . ASP A 1 99 ? 15.712 -17.383 -33.735 1.00 95.19 99 ASP A CA 1
ATOM 745 C C . ASP A 1 99 ? 14.212 -17.433 -34.013 1.00 95.19 99 ASP A C 1
ATOM 747 O O . ASP A 1 99 ? 13.483 -18.210 -33.394 1.00 95.19 99 ASP A O 1
ATOM 751 N N . VAL A 1 100 ? 13.758 -16.622 -34.964 1.00 95.25 100 VAL A N 1
ATOM 752 C CA . VAL A 1 100 ? 12.362 -16.568 -35.406 1.00 95.25 100 VAL A CA 1
ATOM 753 C C . VAL A 1 100 ? 12.259 -16.682 -36.922 1.00 95.25 100 VAL A C 1
ATOM 755 O O . VAL A 1 100 ? 13.165 -16.245 -37.638 1.00 95.25 100 VAL A O 1
ATOM 758 N N . PRO A 1 101 ? 11.167 -17.263 -37.440 1.00 95.00 101 PRO A N 1
ATOM 759 C CA . PRO A 1 101 ? 10.918 -17.270 -38.872 1.00 95.00 101 PRO A CA 1
ATOM 760 C C . PRO A 1 101 ? 10.604 -15.854 -39.376 1.00 95.00 101 PRO A C 1
ATOM 762 O O . PRO A 1 101 ? 9.847 -15.115 -38.746 1.00 95.00 101 PRO A O 1
ATOM 765 N N . GLY A 1 102 ? 11.176 -15.495 -40.524 1.00 93.12 102 GLY A N 1
ATOM 766 C CA . GLY A 1 102 ? 10.840 -14.288 -41.278 1.00 93.12 102 GLY A CA 1
ATOM 767 C C . GLY A 1 102 ? 9.982 -14.598 -42.504 1.00 93.12 102 GLY A C 1
ATOM 768 O O . GLY A 1 102 ? 10.002 -15.711 -43.035 1.00 93.12 102 GLY A O 1
ATOM 769 N N . GLU A 1 103 ? 9.255 -13.597 -42.980 1.00 94.94 103 GLU A N 1
ATOM 770 C CA . GLU A 1 103 ? 8.483 -13.634 -44.217 1.00 94.94 103 GLU A CA 1
ATOM 771 C C . GLU A 1 103 ? 9.230 -12.875 -45.319 1.00 94.94 103 GLU A C 1
ATOM 773 O O . GLU A 1 103 ? 9.586 -11.704 -45.171 1.00 94.94 103 GLU A O 1
ATOM 778 N N . TYR A 1 104 ? 9.479 -13.552 -46.438 1.00 95.50 104 TYR A N 1
ATOM 779 C CA . TYR A 1 104 ? 10.068 -12.934 -47.620 1.00 95.50 104 TYR A CA 1
ATOM 780 C C . TYR A 1 104 ? 9.021 -12.103 -48.367 1.00 95.50 104 TYR A C 1
ATOM 782 O O . TYR A 1 104 ? 7.972 -12.630 -48.736 1.00 95.50 104 TYR A O 1
ATOM 790 N N . ILE A 1 105 ? 9.331 -10.832 -48.642 1.00 95.06 105 ILE A N 1
ATOM 791 C CA . ILE A 1 105 ? 8.462 -9.942 -49.423 1.00 95.06 105 ILE A CA 1
ATOM 792 C C . ILE A 1 105 ? 9.036 -9.729 -50.824 1.00 95.06 105 ILE A C 1
ATOM 794 O O . ILE A 1 105 ? 8.360 -9.978 -51.823 1.00 95.06 105 ILE A O 1
ATOM 798 N N . ASN A 1 106 ? 10.282 -9.264 -50.901 1.00 93.06 106 ASN A N 1
ATOM 799 C CA . ASN A 1 106 ? 11.006 -9.036 -52.149 1.00 93.06 106 ASN A CA 1
ATOM 800 C C . ASN A 1 106 ? 12.525 -9.146 -51.912 1.00 93.06 106 ASN A C 1
ATOM 802 O O . ASN A 1 106 ? 12.978 -9.444 -50.808 1.00 93.06 106 ASN A O 1
ATOM 806 N N . ASP A 1 107 ? 13.318 -8.917 -52.954 1.00 92.00 107 ASP A N 1
ATOM 807 C CA . ASP A 1 107 ? 14.782 -9.018 -52.945 1.00 92.00 107 ASP A CA 1
ATOM 808 C C . ASP A 1 107 ? 15.510 -8.009 -52.037 1.00 92.00 107 ASP A C 1
ATOM 810 O O . ASP A 1 107 ? 16.695 -8.188 -51.761 1.00 92.00 107 ASP A O 1
ATOM 814 N N . HIS A 1 108 ? 14.807 -7.012 -51.503 1.00 94.00 108 HIS A N 1
ATOM 815 C CA . HIS A 1 108 ? 15.345 -5.990 -50.602 1.00 94.00 108 HIS A CA 1
ATOM 816 C C . HIS A 1 108 ? 14.604 -5.905 -49.259 1.00 94.00 108 HIS A C 1
ATOM 818 O O . HIS A 1 108 ? 14.974 -5.097 -48.408 1.00 94.00 108 HIS A O 1
ATOM 824 N N . THR A 1 109 ? 13.546 -6.693 -49.043 1.00 95.06 109 THR A N 1
ATOM 825 C CA . THR A 1 109 ? 12.648 -6.529 -47.892 1.00 95.06 109 THR A CA 1
ATOM 826 C C . THR A 1 109 ? 12.188 -7.863 -47.314 1.00 95.06 109 THR A C 1
ATOM 828 O O . THR A 1 109 ? 11.657 -8.723 -48.024 1.00 95.06 109 THR A O 1
ATOM 831 N N . LEU A 1 110 ? 12.317 -7.990 -45.994 1.00 95.25 110 LEU A N 1
ATOM 832 C CA . LEU A 1 110 ? 11.808 -9.098 -45.190 1.00 95.25 110 LEU A CA 1
ATOM 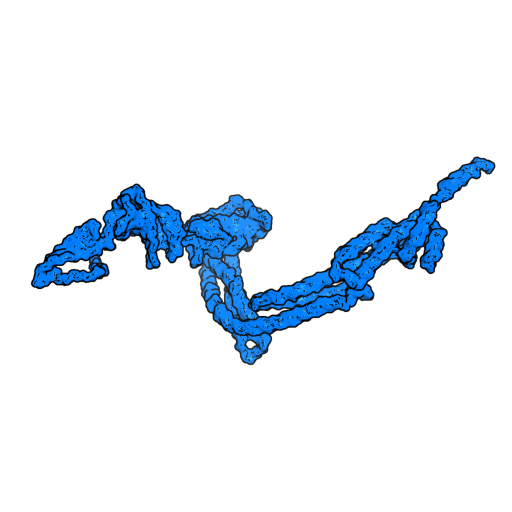833 C C . LEU A 1 110 ? 10.922 -8.551 -44.069 1.00 95.25 110 LEU A C 1
ATOM 835 O O . LEU A 1 110 ? 11.246 -7.528 -43.473 1.00 95.25 110 LEU A O 1
ATOM 839 N N . ASN A 1 111 ? 9.849 -9.257 -43.736 1.00 96.00 111 ASN A N 1
ATOM 840 C CA . ASN A 1 111 ? 9.019 -8.953 -42.575 1.00 96.00 111 ASN A CA 1
ATOM 841 C C . ASN A 1 111 ? 9.285 -9.959 -41.457 1.00 96.00 111 ASN A C 1
ATOM 843 O O . ASN A 1 111 ? 9.504 -11.144 -41.703 1.00 96.00 111 ASN A O 1
ATOM 847 N N . VAL A 1 112 ? 9.246 -9.506 -40.210 1.00 95.81 112 VAL A N 1
ATOM 848 C CA . VAL A 1 112 ? 9.385 -10.378 -39.041 1.00 95.81 112 VAL A CA 1
ATOM 849 C C . VAL A 1 112 ? 8.621 -9.810 -37.865 1.00 95.81 112 VAL A C 1
ATOM 851 O O . VAL A 1 112 ? 8.502 -8.601 -37.724 1.00 95.81 112 VAL A O 1
ATOM 854 N N . VAL A 1 113 ? 8.116 -10.675 -36.997 1.00 96.38 113 VAL A N 1
ATOM 855 C CA . VAL A 1 113 ? 7.574 -10.256 -35.704 1.00 96.38 113 VAL A CA 1
ATOM 856 C C . VAL A 1 113 ? 8.615 -10.558 -34.639 1.00 96.38 113 VAL A C 1
ATOM 858 O O . VAL A 1 113 ? 9.173 -11.658 -34.616 1.00 96.38 113 VAL A O 1
ATOM 861 N N . THR A 1 114 ? 8.903 -9.590 -33.772 1.00 95.19 114 THR A N 1
ATOM 862 C CA . THR A 1 114 ? 9.899 -9.792 -32.719 1.00 95.19 114 THR A CA 1
ATOM 863 C C . THR A 1 114 ? 9.512 -10.919 -31.763 1.00 95.19 114 THR A C 1
ATOM 865 O O . THR A 1 114 ? 8.348 -11.000 -31.355 1.00 95.19 114 THR A O 1
ATOM 868 N N . PRO A 1 115 ? 10.464 -11.793 -31.386 1.00 94.88 115 PRO A N 1
ATOM 869 C CA . PRO A 1 115 ? 10.227 -12.794 -30.357 1.00 94.88 115 PRO A CA 1
ATOM 870 C C . PRO A 1 115 ? 10.036 -12.166 -28.981 1.00 94.88 115 PRO A C 1
ATOM 872 O O . PRO A 1 115 ? 10.515 -11.066 -28.709 1.00 94.88 115 PRO A O 1
ATOM 875 N N . ASP A 1 116 ? 9.429 -12.941 -28.086 1.00 93.44 116 ASP A N 1
ATOM 876 C CA . ASP A 1 116 ? 9.566 -12.714 -26.654 1.00 93.44 116 ASP A CA 1
ATOM 877 C C . ASP A 1 116 ? 11.041 -12.895 -26.250 1.00 93.44 116 ASP A C 1
ATOM 879 O O . ASP A 1 116 ? 11.648 -13.950 -26.464 1.00 93.44 116 ASP A O 1
ATOM 883 N N . PHE A 1 117 ? 11.627 -11.836 -25.698 1.00 93.25 117 PHE A N 1
ATOM 884 C CA . PHE A 1 117 ? 13.022 -11.761 -25.283 1.00 93.25 117 PHE A CA 1
ATOM 885 C C . PHE A 1 117 ? 13.170 -11.634 -23.756 1.00 93.25 117 PHE A C 1
ATOM 887 O O . PHE A 1 117 ? 14.262 -11.353 -23.262 1.00 93.25 117 PHE A O 1
ATOM 894 N N . THR A 1 118 ? 12.101 -11.886 -22.988 1.00 89.62 118 THR A N 1
ATOM 895 C CA . THR A 1 118 ? 12.051 -11.788 -21.511 1.00 89.62 118 THR A CA 1
ATOM 896 C C . THR A 1 118 ? 13.036 -12.704 -20.781 1.00 89.62 118 THR A C 1
ATOM 898 O O . THR A 1 118 ? 13.415 -12.422 -19.644 1.00 89.62 118 THR A O 1
ATOM 901 N N . ALA A 1 119 ? 13.513 -13.770 -21.432 1.00 89.50 119 ALA A N 1
ATOM 902 C CA . ALA A 1 119 ? 14.558 -14.650 -20.902 1.00 89.50 119 ALA A CA 1
ATOM 903 C C . ALA A 1 119 ? 15.938 -13.965 -20.774 1.00 89.50 119 ALA A C 1
ATOM 905 O O . ALA A 1 119 ? 16.833 -14.474 -20.092 1.00 89.50 119 ALA A O 1
ATOM 906 N N . TYR A 1 120 ? 16.128 -12.818 -21.426 1.00 90.62 120 TYR A N 1
ATOM 907 C CA . TYR A 1 120 ? 17.375 -12.061 -21.480 1.00 90.62 120 TYR A CA 1
ATOM 908 C C . TYR A 1 120 ? 17.154 -10.630 -20.960 1.00 90.62 120 TYR A C 1
ATOM 910 O O . TYR A 1 120 ? 16.020 -10.187 -20.842 1.00 90.62 120 TYR A O 1
ATOM 918 N N . PRO A 1 121 ? 18.205 -9.877 -20.591 1.00 87.62 121 PRO A N 1
ATOM 919 C CA . PRO A 1 121 ? 18.033 -8.486 -20.181 1.00 87.62 121 PRO A CA 1
ATOM 920 C C . PRO A 1 121 ? 17.620 -7.601 -21.364 1.00 87.62 121 PRO A C 1
ATOM 922 O O . PRO A 1 121 ? 18.101 -7.793 -22.482 1.00 87.62 121 PRO A O 1
ATOM 925 N N . ALA A 1 122 ? 16.799 -6.589 -21.079 1.00 89.31 122 ALA A N 1
ATOM 926 C CA . ALA A 1 122 ? 16.494 -5.513 -22.017 1.00 89.31 122 ALA A CA 1
ATOM 927 C C . ALA A 1 122 ? 17.776 -4.777 -22.453 1.00 89.31 122 ALA A C 1
ATOM 929 O O . ALA A 1 122 ? 18.743 -4.673 -21.690 1.00 89.31 122 ALA A O 1
ATOM 930 N N . GLY A 1 123 ? 17.774 -4.260 -23.678 1.00 89.94 123 GLY A N 1
ATOM 931 C CA . GLY A 1 123 ? 18.887 -3.528 -24.268 1.00 89.94 123 GLY A CA 1
ATOM 932 C C . GLY A 1 123 ? 19.068 -3.803 -25.757 1.00 89.94 123 GLY A C 1
ATOM 933 O O . GLY A 1 123 ? 18.201 -4.365 -26.428 1.00 89.94 123 GLY A O 1
ATOM 934 N N . ASP A 1 124 ? 20.227 -3.393 -26.261 1.00 93.12 124 ASP A N 1
ATOM 935 C CA . ASP A 1 124 ? 20.589 -3.540 -27.667 1.00 93.12 124 ASP A CA 1
ATOM 936 C C . ASP A 1 124 ? 20.910 -4.996 -28.011 1.00 93.12 124 ASP A C 1
ATOM 938 O O . ASP A 1 124 ? 21.757 -5.643 -27.380 1.00 93.12 124 ASP A O 1
ATOM 942 N N . VAL A 1 125 ? 20.267 -5.493 -29.063 1.00 94.94 125 VAL A N 1
ATOM 943 C CA . VAL A 1 125 ? 20.518 -6.809 -29.647 1.00 94.94 125 VAL A CA 1
ATOM 944 C C . VAL A 1 125 ? 20.924 -6.680 -31.106 1.00 94.94 125 VAL A C 1
ATOM 946 O O . VAL A 1 125 ? 20.496 -5.772 -31.817 1.00 94.94 125 VAL A O 1
ATOM 949 N N . GLN A 1 126 ? 21.753 -7.610 -31.567 1.00 95.44 126 GLN A N 1
ATOM 950 C CA . GLN A 1 126 ? 22.116 -7.716 -32.975 1.00 95.44 126 GLN A CA 1
ATOM 951 C C . GLN A 1 126 ? 21.122 -8.613 -33.701 1.00 95.44 126 GLN A C 1
ATOM 953 O O . GLN A 1 126 ? 20.907 -9.758 -33.288 1.00 95.44 126 GLN A O 1
ATOM 958 N N . VAL A 1 127 ? 20.580 -8.100 -34.802 1.00 96.12 127 VAL A N 1
ATOM 959 C CA . VAL A 1 127 ? 19.675 -8.798 -35.711 1.00 96.12 127 VAL A CA 1
ATOM 960 C C . VAL A 1 127 ? 20.449 -9.249 -36.943 1.00 96.12 127 VAL A C 1
ATOM 962 O O . VAL A 1 127 ? 21.096 -8.439 -37.613 1.00 96.12 127 VAL A O 1
ATOM 965 N N . ARG A 1 128 ? 20.395 -10.550 -37.232 1.00 94.50 128 ARG A N 1
ATOM 966 C CA . ARG A 1 128 ? 21.039 -11.177 -38.397 1.00 94.50 128 ARG A CA 1
ATOM 967 C C . ARG A 1 128 ? 20.072 -12.095 -39.124 1.00 94.50 128 ARG A C 1
ATOM 969 O O . ARG A 1 128 ? 19.161 -12.640 -38.508 1.00 94.50 128 ARG A O 1
ATOM 976 N N . VAL A 1 129 ? 20.310 -12.305 -40.414 1.00 93.69 129 VAL A N 1
ATOM 977 C CA . VAL A 1 129 ? 19.431 -13.098 -41.285 1.00 93.69 129 VAL A CA 1
ATOM 978 C C . VAL A 1 129 ? 20.172 -14.327 -41.806 1.00 93.69 129 VAL A C 1
ATOM 980 O O . VAL A 1 129 ? 21.354 -14.247 -42.130 1.00 93.69 129 VAL A O 1
ATOM 983 N N . ALA A 1 130 ? 19.488 -15.459 -41.906 1.00 91.06 130 ALA A N 1
ATOM 984 C CA . ALA A 1 130 ? 19.947 -16.660 -42.594 1.00 91.06 130 ALA A CA 1
ATOM 985 C C . ALA A 1 130 ? 18.828 -17.190 -43.504 1.00 91.06 130 ALA A C 1
ATOM 987 O O . ALA A 1 130 ? 17.672 -17.255 -43.087 1.00 91.06 130 ALA A O 1
ATOM 988 N N . LEU A 1 131 ? 19.155 -17.580 -44.737 1.00 89.81 131 LEU A N 1
ATOM 989 C CA . LEU A 1 131 ? 18.223 -18.188 -45.684 1.00 89.81 131 LEU A CA 1
ATOM 990 C C . LEU A 1 131 ? 18.483 -19.697 -45.758 1.00 89.81 131 LEU A C 1
ATOM 992 O O . LEU A 1 131 ? 19.587 -20.127 -46.051 1.00 89.81 131 LEU A O 1
ATOM 996 N N . GLN A 1 132 ? 17.462 -20.510 -45.488 1.00 82.25 132 GLN A N 1
ATOM 997 C CA . GLN A 1 132 ? 17.399 -21.966 -45.685 1.00 82.25 132 GLN A CA 1
ATOM 998 C C . GLN A 1 132 ? 18.732 -22.734 -45.531 1.00 82.25 132 GLN A C 1
ATOM 1000 O O . GLN A 1 132 ? 19.229 -23.335 -46.482 1.00 82.25 132 GLN A O 1
ATOM 1005 N N . GLY A 1 133 ? 19.271 -22.774 -44.310 1.00 70.44 133 GLY A N 1
ATOM 1006 C CA . GLY A 1 133 ? 20.470 -23.555 -43.978 1.00 70.44 133 GLY A CA 1
ATOM 1007 C C . GLY A 1 133 ? 21.802 -22.856 -44.264 1.00 70.44 133 GLY A C 1
ATOM 1008 O O . GLY A 1 133 ? 22.840 -23.407 -43.902 1.00 70.44 133 GLY A O 1
ATOM 1009 N N . ASP A 1 134 ? 21.780 -21.655 -44.849 1.00 79.62 134 ASP A N 1
ATOM 1010 C CA . ASP A 1 134 ? 22.960 -20.802 -44.986 1.00 79.62 134 ASP A CA 1
ATOM 1011 C C . ASP A 1 134 ? 23.415 -20.253 -43.619 1.00 79.62 134 ASP A C 1
ATOM 1013 O O . ASP A 1 134 ? 22.667 -20.216 -42.636 1.00 79.62 134 ASP A O 1
ATOM 1017 N N . SER A 1 135 ? 24.664 -19.782 -43.563 1.00 82.12 135 SER A N 1
ATOM 1018 C CA . SER A 1 135 ? 25.182 -19.047 -42.406 1.00 82.12 135 SER A CA 1
ATOM 1019 C C . SER A 1 135 ? 24.490 -17.689 -42.242 1.00 82.12 135 SER A C 1
ATOM 1021 O O . SER A 1 135 ? 24.006 -17.088 -43.203 1.00 82.12 135 SER A O 1
ATOM 1023 N N . PHE A 1 136 ? 24.474 -17.175 -41.010 1.00 88.06 136 PHE A N 1
ATOM 1024 C CA . PHE A 1 136 ? 23.969 -15.830 -40.737 1.00 88.06 136 PHE A CA 1
ATOM 1025 C C . PHE A 1 136 ? 24.806 -14.758 -41.438 1.00 88.06 136 PHE A C 1
ATOM 1027 O O . PHE A 1 136 ? 26.023 -14.899 -41.581 1.00 88.06 136 PHE A O 1
ATOM 1034 N N . THR A 1 137 ? 24.157 -13.657 -41.817 1.00 88.44 137 THR A N 1
ATOM 1035 C CA . THR A 1 137 ? 24.817 -12.477 -42.386 1.00 88.44 137 THR A CA 1
ATOM 1036 C C . THR A 1 137 ? 25.990 -12.000 -41.523 1.00 88.44 137 THR A C 1
ATOM 1038 O O . THR A 1 137 ? 25.955 -12.018 -40.284 1.00 88.44 137 THR A O 1
ATOM 1041 N N . THR A 1 138 ? 27.049 -11.543 -42.192 1.00 85.06 138 THR A N 1
ATOM 1042 C CA . THR A 1 138 ? 28.177 -10.849 -41.554 1.00 85.06 138 THR A CA 1
ATOM 1043 C C . THR A 1 138 ? 27.786 -9.429 -41.154 1.00 85.06 138 THR A C 1
ATOM 1045 O O . THR A 1 138 ? 28.206 -8.959 -40.094 1.00 85.06 138 THR A O 1
ATOM 1048 N N . THR A 1 139 ? 26.925 -8.778 -41.945 1.00 89.38 139 THR A N 1
ATOM 1049 C CA . THR A 1 139 ? 26.250 -7.538 -41.556 1.00 89.38 139 THR A CA 1
ATOM 1050 C C . THR A 1 139 ? 25.152 -7.814 -40.531 1.00 89.38 139 THR A C 1
ATOM 1052 O O . THR A 1 139 ? 24.542 -8.889 -40.503 1.00 89.38 139 THR A O 1
ATOM 1055 N N . PHE A 1 140 ? 24.918 -6.844 -39.656 1.00 92.88 140 PHE A N 1
ATOM 1056 C CA . PHE A 1 140 ? 23.895 -6.895 -38.620 1.00 92.88 140 PHE A CA 1
ATOM 1057 C C . PHE A 1 140 ? 23.304 -5.504 -38.436 1.00 92.88 140 PHE A C 1
ATOM 1059 O O . PHE A 1 140 ? 24.002 -4.512 -38.633 1.00 92.88 140 PHE A O 1
ATOM 1066 N N . GLN A 1 141 ? 22.055 -5.450 -37.989 1.00 95.69 141 GLN A N 1
ATOM 1067 C CA . GLN A 1 141 ? 21.446 -4.218 -37.495 1.00 95.69 141 GLN A CA 1
ATOM 1068 C C . GLN A 1 141 ? 21.216 -4.324 -35.993 1.00 95.69 141 GLN A C 1
ATOM 1070 O O . GLN A 1 141 ? 21.105 -5.424 -35.447 1.00 95.69 141 GLN A O 1
ATOM 1075 N N . THR A 1 142 ? 21.170 -3.180 -35.322 1.00 95.62 142 THR A N 1
ATOM 1076 C CA . THR A 1 142 ? 20.852 -3.118 -33.896 1.00 95.62 142 THR A CA 1
ATOM 1077 C C . THR A 1 142 ? 19.353 -2.926 -33.725 1.00 95.62 142 THR A C 1
ATOM 1079 O O . THR A 1 142 ? 18.761 -2.084 -34.392 1.00 95.62 142 THR A O 1
ATOM 1082 N N . TYR A 1 143 ? 18.762 -3.694 -32.818 1.00 95.56 143 TYR A N 1
ATOM 1083 C CA . TYR A 1 143 ? 17.392 -3.519 -32.360 1.00 95.56 143 TYR A CA 1
ATOM 1084 C C . TYR A 1 143 ? 17.391 -3.340 -30.841 1.00 95.56 143 TYR A C 1
ATOM 1086 O O . TYR A 1 143 ? 18.074 -4.084 -30.138 1.00 95.56 143 TYR A O 1
ATOM 1094 N N . ASN A 1 144 ? 16.659 -2.361 -30.319 1.00 93.44 144 ASN A N 1
ATOM 1095 C CA . ASN A 1 144 ? 16.613 -2.066 -28.889 1.00 93.44 144 ASN A CA 1
ATOM 1096 C C . ASN A 1 144 ? 15.350 -2.660 -28.246 1.00 93.44 144 ASN A C 1
ATOM 1098 O O . ASN A 1 144 ? 14.237 -2.189 -28.485 1.00 93.44 144 ASN A O 1
ATOM 1102 N N . TYR A 1 145 ? 15.523 -3.672 -27.394 1.00 92.69 145 TYR A N 1
ATOM 1103 C CA . TYR A 1 145 ? 14.445 -4.141 -26.526 1.00 92.69 145 TYR A CA 1
ATOM 1104 C C . TYR A 1 145 ? 14.351 -3.254 -25.287 1.00 92.69 145 TYR A C 1
ATOM 1106 O O . TYR A 1 145 ? 15.300 -3.196 -24.504 1.00 92.69 145 TYR A O 1
ATOM 1114 N N . PHE A 1 146 ? 13.206 -2.611 -25.062 1.00 91.06 146 PHE A N 1
ATOM 1115 C CA . PHE A 1 146 ? 12.947 -1.875 -23.824 1.00 91.06 146 PHE A CA 1
ATOM 1116 C C . PHE A 1 146 ? 12.172 -2.729 -22.812 1.00 91.06 146 PHE A C 1
ATOM 1118 O O . PHE A 1 146 ? 11.361 -3.583 -23.178 1.00 91.06 146 PHE A O 1
ATOM 1125 N N . SER A 1 147 ? 12.409 -2.494 -21.520 1.00 91.25 147 SER A N 1
ATOM 1126 C CA . SER A 1 147 ? 11.717 -3.197 -20.436 1.00 91.25 147 SER A CA 1
ATOM 1127 C C . SER A 1 147 ? 10.263 -2.743 -20.294 1.00 91.25 147 SER A C 1
ATOM 1129 O O . SER A 1 147 ? 9.945 -1.592 -20.578 1.00 91.25 147 SER A O 1
ATOM 1131 N N . VAL A 1 148 ? 9.367 -3.637 -19.871 1.00 92.44 148 VAL A N 1
ATOM 1132 C CA . VAL A 1 148 ? 7.939 -3.327 -19.680 1.00 92.44 148 VAL A CA 1
ATOM 1133 C C . VAL A 1 148 ? 7.694 -2.750 -18.288 1.00 92.44 148 VAL A C 1
ATOM 1135 O O . VAL A 1 148 ? 8.353 -3.131 -17.318 1.00 92.44 148 VAL A O 1
ATOM 1138 N N . THR A 1 149 ? 6.734 -1.835 -18.201 1.00 94.06 149 THR A N 1
ATOM 1139 C CA . THR A 1 149 ? 6.324 -1.183 -16.958 1.00 94.06 149 THR A CA 1
ATOM 1140 C C . THR A 1 149 ? 5.701 -2.170 -15.970 1.00 94.06 149 THR A C 1
ATOM 1142 O O . THR A 1 149 ? 4.882 -3.018 -16.328 1.00 94.06 149 THR A O 1
ATOM 1145 N N . HIS A 1 150 ? 6.087 -2.046 -14.703 1.00 93.31 150 HIS A N 1
ATOM 1146 C CA . HIS A 1 150 ? 5.586 -2.835 -13.589 1.00 93.31 150 HIS A CA 1
ATOM 1147 C C . HIS A 1 150 ? 4.924 -1.911 -12.561 1.00 93.31 150 HIS A C 1
ATOM 1149 O O . HIS A 1 150 ? 5.605 -1.222 -11.798 1.00 93.31 150 HIS A O 1
ATOM 1155 N N . ALA A 1 151 ? 3.586 -1.892 -12.554 1.00 93.12 151 ALA A N 1
ATOM 1156 C CA . ALA A 1 151 ? 2.793 -0.942 -11.768 1.00 93.12 151 ALA A CA 1
ATOM 1157 C C . ALA A 1 151 ? 3.194 -0.859 -10.277 1.00 93.12 151 ALA A C 1
ATOM 1159 O O . ALA A 1 151 ? 3.435 0.256 -9.816 1.00 93.12 151 ALA A O 1
ATOM 1160 N N . PRO A 1 152 ? 3.408 -1.977 -9.545 1.00 92.00 152 PRO A N 1
ATOM 1161 C CA . PRO A 1 152 ? 3.756 -1.936 -8.118 1.00 92.00 152 PRO A CA 1
ATOM 1162 C C . PRO A 1 152 ? 5.085 -1.248 -7.775 1.00 92.00 152 PRO A C 1
ATOM 1164 O O . PRO A 1 152 ? 5.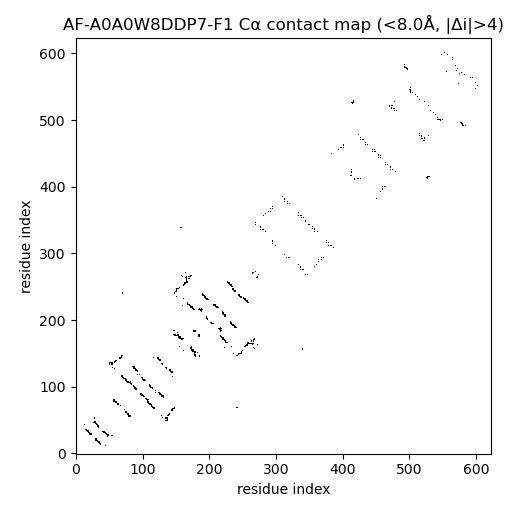349 -1.003 -6.602 1.00 92.00 152 PRO A O 1
ATOM 1167 N N . LEU A 1 153 ? 5.937 -0.962 -8.766 1.00 92.12 153 LEU A N 1
ATOM 1168 C CA . LEU A 1 153 ? 7.212 -0.255 -8.591 1.00 92.12 153 LEU A CA 1
ATOM 1169 C C . LEU A 1 153 ? 7.211 1.151 -9.202 1.00 92.12 153 LEU A C 1
ATOM 1171 O O . LEU A 1 153 ? 8.190 1.884 -9.059 1.00 92.12 153 LEU A O 1
ATOM 1175 N N . CYS A 1 154 ? 6.139 1.530 -9.893 1.00 94.88 154 CYS A N 1
ATOM 1176 C CA . CYS A 1 154 ? 5.938 2.896 -10.358 1.00 94.88 154 CYS A CA 1
ATOM 1177 C C . CYS A 1 154 ? 5.450 3.758 -9.194 1.00 94.88 154 CYS A C 1
ATOM 1179 O O . CYS A 1 154 ? 4.749 3.261 -8.318 1.00 94.88 154 CYS A O 1
ATOM 1181 N N . PHE A 1 155 ? 5.783 5.042 -9.202 1.00 95.44 155 PHE A N 1
ATOM 1182 C CA . PHE A 1 155 ? 5.379 5.987 -8.160 1.00 95.44 155 PHE A CA 1
ATOM 1183 C C . PHE A 1 155 ? 5.128 7.365 -8.767 1.00 95.44 155 PHE A C 1
ATOM 1185 O O . PHE A 1 155 ? 5.522 7.631 -9.909 1.00 95.44 155 PHE A O 1
ATOM 1192 N N . ALA A 1 156 ? 4.467 8.233 -8.012 1.00 96.25 156 ALA A N 1
ATOM 1193 C CA . ALA A 1 156 ? 4.186 9.605 -8.399 1.00 96.25 156 ALA A CA 1
ATOM 1194 C C . ALA A 1 156 ? 4.784 10.593 -7.396 1.00 96.25 156 ALA A C 1
ATOM 1196 O O . ALA A 1 156 ? 4.846 10.308 -6.207 1.00 96.25 156 ALA A O 1
ATOM 1197 N N . TYR A 1 157 ? 5.219 11.755 -7.881 1.00 95.44 157 TYR A N 1
ATOM 1198 C CA . TYR A 1 157 ? 5.781 12.812 -7.041 1.00 95.44 157 TYR A CA 1
ATOM 1199 C C . TYR A 1 157 ? 5.452 14.205 -7.592 1.00 95.44 157 TYR A C 1
ATOM 1201 O O . TYR A 1 157 ? 5.293 14.381 -8.805 1.00 95.44 157 TYR A O 1
ATOM 1209 N N . GLY A 1 158 ? 5.362 15.207 -6.717 1.00 94.56 158 GLY A N 1
ATOM 1210 C CA . GLY A 1 158 ? 5.018 16.589 -7.075 1.00 94.56 158 GLY A CA 1
ATOM 1211 C C . GLY A 1 158 ? 3.796 17.150 -6.334 1.00 94.56 158 GLY A C 1
ATOM 1212 O O . GLY A 1 158 ? 3.074 16.415 -5.671 1.00 94.56 158 GLY A O 1
ATOM 1213 N N . PRO A 1 159 ? 3.521 18.460 -6.455 1.00 93.94 159 PRO A N 1
ATOM 1214 C CA . PRO A 1 159 ? 2.556 19.176 -5.621 1.00 93.94 159 PRO A CA 1
ATOM 1215 C C . PRO A 1 159 ? 1.108 18.701 -5.788 1.00 93.94 159 PRO A C 1
ATOM 1217 O O . PRO A 1 159 ? 0.308 18.883 -4.878 1.00 93.94 159 PRO A O 1
ATOM 1220 N N . GLY A 1 160 ? 0.753 18.074 -6.914 1.00 92.31 160 GLY A N 1
ATOM 1221 C CA . GLY A 1 160 ? -0.573 17.480 -7.106 1.00 92.31 160 GLY A CA 1
ATOM 1222 C C . GLY A 1 160 ? -0.848 16.269 -6.206 1.00 92.31 160 GLY A C 1
ATOM 1223 O O . GLY A 1 160 ? -1.996 15.977 -5.917 1.00 92.31 160 GLY A O 1
ATOM 1224 N N . VAL A 1 161 ? 0.173 15.579 -5.704 1.00 94.12 161 VAL A N 1
ATOM 1225 C CA . VAL A 1 161 ? -0.011 14.441 -4.781 1.00 94.12 161 VAL A CA 1
ATOM 1226 C C . VAL A 1 161 ? 0.339 14.795 -3.332 1.00 94.12 161 VAL A C 1
ATOM 1228 O O . VAL A 1 161 ? 0.442 13.907 -2.492 1.00 94.12 161 VAL A O 1
ATOM 1231 N N . LEU A 1 162 ? 0.515 16.089 -3.035 1.00 93.44 162 LEU A N 1
ATOM 1232 C CA . LEU A 1 162 ? 0.907 16.603 -1.722 1.00 93.44 162 LEU A CA 1
ATOM 1233 C C . LEU A 1 162 ? -0.211 17.418 -1.059 1.00 93.44 162 LEU A C 1
ATOM 1235 O O . LEU A 1 162 ? -1.179 17.849 -1.684 1.00 93.44 162 LEU A O 1
ATOM 1239 N N . SER A 1 163 ? -0.057 17.643 0.244 1.00 91.69 163 SER A N 1
ATOM 1240 C CA . SER A 1 163 ? -0.978 18.437 1.058 1.00 91.69 163 SER A CA 1
ATOM 1241 C C . SER A 1 163 ? -0.498 19.876 1.217 1.00 91.69 163 SER A C 1
ATOM 1243 O O . SER A 1 163 ? 0.629 20.092 1.649 1.00 91.69 163 SER A O 1
ATOM 1245 N N . GLY A 1 164 ? -1.359 20.855 0.927 1.00 89.19 164 GLY A N 1
ATOM 1246 C CA . GLY A 1 164 ? -1.041 22.286 1.033 1.00 89.19 164 GLY A CA 1
ATOM 1247 C C . GLY A 1 164 ? -1.002 23.035 -0.302 1.00 89.19 164 GLY A C 1
ATOM 1248 O O . GLY A 1 164 ? -0.330 24.063 -0.404 1.00 89.19 164 GLY A O 1
ATOM 1249 N N . GLY A 1 165 ? -1.689 22.524 -1.327 1.00 92.25 165 GLY A N 1
ATOM 1250 C CA . GLY A 1 165 ? -1.852 23.207 -2.610 1.00 92.25 165 GLY A CA 1
ATOM 1251 C C . GLY A 1 165 ? -2.885 24.341 -2.562 1.00 92.25 165 GLY A C 1
ATOM 1252 O O . GLY A 1 165 ? -3.688 24.443 -1.639 1.00 92.25 165 GLY A O 1
ATOM 1253 N N . ALA A 1 166 ? -2.888 25.190 -3.586 1.00 93.69 166 ALA A N 1
ATOM 1254 C CA . ALA A 1 166 ? -3.905 26.215 -3.806 1.00 93.69 166 ALA A CA 1
ATOM 1255 C C . ALA A 1 166 ? -5.078 25.657 -4.631 1.00 93.69 166 ALA A C 1
ATOM 1257 O O . ALA A 1 166 ? -4.853 25.093 -5.710 1.00 93.69 166 ALA A O 1
ATOM 1258 N N . SER A 1 167 ? -6.317 25.820 -4.161 1.00 92.81 167 SER A N 1
ATOM 1259 C CA . SER A 1 167 ? -7.521 25.479 -4.937 1.00 92.81 167 SER A CA 1
ATOM 1260 C C . SER A 1 167 ? -7.793 26.492 -6.052 1.00 92.81 167 SER A C 1
ATOM 1262 O O . SER A 1 167 ? -7.348 27.637 -6.011 1.00 92.81 167 SER A O 1
ATOM 1264 N N . GLY A 1 168 ? -8.488 26.058 -7.107 1.00 90.19 168 GLY A N 1
ATOM 1265 C CA . GLY A 1 168 ? -8.801 26.888 -8.278 1.00 90.19 168 GLY A CA 1
ATOM 1266 C C . GLY A 1 168 ? -7.620 27.160 -9.219 1.00 90.19 168 GLY A C 1
ATOM 1267 O O . GLY A 1 168 ? -7.825 27.680 -10.315 1.00 90.19 168 GLY A O 1
ATOM 1268 N N . GLU A 1 169 ? -6.404 26.765 -8.840 1.00 93.19 169 GLU A N 1
ATOM 1269 C CA . GLU A 1 169 ? -5.174 26.960 -9.609 1.00 93.19 169 GLU A CA 1
ATOM 1270 C C . GLU A 1 169 ? -4.663 25.624 -10.185 1.00 93.19 169 GLU A C 1
ATOM 1272 O O . GLU A 1 169 ? -4.844 24.566 -9.574 1.00 93.19 169 GLU A O 1
ATOM 1277 N N . PRO A 1 170 ? -4.021 25.618 -11.369 1.00 93.56 170 PRO A N 1
ATOM 1278 C CA . PRO A 1 170 ? -3.463 24.400 -11.946 1.00 93.56 170 PRO A CA 1
ATOM 1279 C C . PRO A 1 170 ? -2.346 23.833 -11.065 1.00 93.56 170 PRO A C 1
ATOM 1281 O O . PRO A 1 170 ? -1.455 24.559 -10.628 1.00 93.56 170 PRO A O 1
ATOM 1284 N N . THR A 1 171 ? -2.394 22.525 -10.833 1.00 95.06 171 THR A N 1
ATOM 1285 C CA . THR A 1 171 ? -1.357 21.737 -10.165 1.00 95.06 171 THR A CA 1
ATOM 1286 C C . THR A 1 171 ? -0.906 20.600 -11.075 1.00 95.06 171 THR A C 1
ATOM 1288 O O . THR A 1 171 ? -1.578 20.254 -12.052 1.00 95.06 171 THR A O 1
ATOM 1291 N N . CYS A 1 172 ? 0.255 20.028 -10.781 1.00 95.50 172 CYS A N 1
ATOM 1292 C CA . CYS A 1 172 ? 0.788 18.909 -11.541 1.00 95.50 172 CYS A CA 1
ATOM 1293 C C . CYS A 1 172 ? 1.598 17.952 -10.667 1.00 95.50 172 CYS A C 1
ATOM 1295 O O . CYS A 1 172 ? 2.007 18.287 -9.558 1.00 95.50 172 CYS A O 1
ATOM 1297 N N . PHE A 1 173 ? 1.812 16.745 -11.171 1.00 96.81 173 PHE A N 1
ATOM 1298 C CA . PHE A 1 173 ? 2.727 15.758 -10.608 1.00 96.81 173 PHE A CA 1
ATOM 1299 C C . PHE A 1 173 ? 3.289 14.890 -11.736 1.00 96.81 173 PHE A C 1
ATOM 1301 O O . PHE A 1 173 ? 2.763 14.874 -12.852 1.00 96.81 173 PHE A O 1
ATOM 1308 N N . ILE A 1 174 ? 4.376 14.180 -11.464 1.00 97.00 174 ILE A N 1
ATOM 1309 C CA . ILE A 1 174 ? 5.028 13.288 -12.420 1.00 97.00 174 ILE A CA 1
ATOM 1310 C C . ILE A 1 174 ? 4.818 11.850 -11.969 1.00 97.00 174 ILE A C 1
ATOM 1312 O O . ILE A 1 174 ? 5.161 11.503 -10.843 1.00 97.00 174 ILE A O 1
ATOM 1316 N N . VAL A 1 175 ? 4.317 11.001 -12.865 1.00 97.06 175 VAL A N 1
ATOM 1317 C CA . VAL A 1 175 ? 4.370 9.544 -12.707 1.00 97.06 175 VAL A CA 1
ATOM 1318 C C . VAL A 1 175 ? 5.688 9.050 -13.288 1.00 97.06 175 VAL A C 1
ATOM 1320 O O . VAL A 1 175 ? 5.989 9.281 -14.462 1.00 97.06 175 VAL A O 1
ATOM 1323 N N . GLN A 1 176 ? 6.482 8.368 -12.469 1.00 95.75 176 GLN A N 1
ATOM 1324 C CA . GLN A 1 176 ? 7.742 7.754 -12.864 1.00 95.75 176 GLN A CA 1
ATOM 1325 C C . GLN A 1 176 ? 7.536 6.255 -13.087 1.00 95.75 176 GLN A C 1
ATOM 1327 O O . GLN A 1 176 ? 7.338 5.492 -12.138 1.00 95.75 176 GLN A O 1
ATOM 1332 N N . ALA A 1 177 ? 7.632 5.820 -14.344 1.00 94.81 177 ALA A N 1
ATOM 1333 C CA . ALA A 1 177 ? 7.494 4.414 -14.694 1.00 94.81 177 ALA A CA 1
ATOM 1334 C C . ALA A 1 177 ? 8.790 3.630 -14.424 1.00 94.81 177 ALA A C 1
ATOM 1336 O O . ALA A 1 177 ? 9.909 4.124 -14.643 1.00 94.81 177 ALA A O 1
ATOM 1337 N N . ARG A 1 178 ? 8.628 2.387 -13.963 1.00 92.38 178 ARG A N 1
ATOM 1338 C CA . ARG A 1 178 ? 9.710 1.441 -13.666 1.00 92.38 178 ARG A CA 1
ATOM 1339 C C . ARG A 1 178 ? 9.405 0.050 -14.184 1.00 92.38 178 ARG A C 1
ATOM 1341 O O . ARG A 1 178 ? 8.244 -0.314 -14.335 1.00 92.38 178 ARG A O 1
ATOM 1348 N N . ASP A 1 179 ? 10.457 -0.721 -14.419 1.00 90.88 179 ASP A N 1
ATOM 1349 C CA . ASP A 1 179 ? 10.346 -2.145 -14.719 1.00 90.88 179 ASP A CA 1
ATOM 1350 C C . ASP A 1 179 ? 10.386 -3.028 -13.463 1.00 90.88 179 ASP A C 1
ATOM 1352 O O . ASP A 1 179 ? 10.622 -2.566 -12.345 1.00 90.88 179 ASP A O 1
ATOM 1356 N N . ALA A 1 180 ? 10.160 -4.329 -13.657 1.00 88.69 180 ALA A N 1
ATOM 1357 C CA . ALA A 1 180 ? 10.181 -5.332 -12.591 1.00 88.69 180 ALA A CA 1
ATOM 1358 C C . ALA A 1 180 ? 11.570 -5.525 -11.945 1.00 88.69 180 ALA A C 1
ATOM 1360 O O . ALA A 1 180 ? 11.685 -6.204 -10.928 1.00 88.69 180 ALA A O 1
ATOM 1361 N N . GLN A 1 181 ? 12.630 -4.951 -12.519 1.00 86.31 181 GLN A N 1
ATOM 1362 C CA . GLN A 1 181 ? 13.993 -4.980 -11.988 1.00 86.31 181 GLN A CA 1
ATOM 1363 C C . GLN A 1 181 ? 14.361 -3.670 -11.270 1.00 86.31 181 GLN A C 1
ATOM 1365 O O . GLN A 1 181 ? 15.540 -3.434 -11.010 1.00 86.31 181 GLN A O 1
ATOM 1370 N N . HIS A 1 182 ? 13.369 -2.841 -10.923 1.00 86.25 182 HIS A N 1
ATOM 1371 C CA . HIS A 1 182 ? 13.526 -1.524 -10.294 1.00 86.25 182 HIS A CA 1
ATOM 1372 C C . HIS A 1 182 ? 14.259 -0.481 -11.154 1.00 86.25 182 HIS A C 1
ATOM 1374 O O . HIS A 1 182 ? 14.580 0.598 -10.644 1.00 86.25 182 HIS A O 1
ATOM 1380 N N . ASN A 1 183 ? 14.504 -0.735 -12.444 1.00 88.75 183 ASN A N 1
ATOM 1381 C CA . ASN A 1 183 ? 15.130 0.261 -13.308 1.00 88.75 183 ASN A CA 1
ATOM 1382 C C . ASN A 1 183 ? 14.092 1.271 -13.801 1.00 88.75 183 ASN A C 1
ATOM 1384 O O . ASN A 1 183 ? 12.921 0.952 -14.019 1.00 88.75 183 ASN A O 1
ATOM 1388 N N . LEU A 1 184 ? 14.545 2.508 -13.998 1.00 90.06 184 LEU A N 1
ATOM 1389 C CA . LEU A 1 184 ? 13.734 3.561 -14.597 1.00 90.06 184 LEU A CA 1
ATOM 1390 C C . LEU A 1 184 ? 13.479 3.238 -16.068 1.00 90.06 184 LEU A C 1
ATOM 1392 O O . LEU A 1 184 ? 14.408 2.917 -16.815 1.00 90.06 184 LEU A O 1
ATOM 1396 N N . ARG A 1 185 ? 12.224 3.379 -16.492 1.00 89.81 185 ARG A N 1
ATOM 1397 C CA . ARG A 1 185 ? 11.877 3.343 -17.911 1.00 89.81 185 ARG A CA 1
ATOM 1398 C C . ARG A 1 185 ? 12.572 4.514 -18.602 1.00 89.81 185 ARG A C 1
ATOM 1400 O O . ARG A 1 185 ? 12.575 5.628 -18.096 1.00 89.81 185 ARG A O 1
ATOM 1407 N N . THR A 1 186 ? 13.176 4.253 -19.754 1.00 85.38 186 THR A N 1
ATOM 1408 C CA . THR A 1 186 ? 13.880 5.265 -20.563 1.00 85.38 186 THR A CA 1
ATOM 1409 C C . THR A 1 186 ? 13.067 5.715 -21.773 1.00 85.38 186 THR A C 1
ATOM 1411 O O . THR A 1 186 ? 13.498 6.593 -22.519 1.00 85.38 186 THR A O 1
ATOM 1414 N N . ARG A 1 187 ? 11.898 5.106 -21.986 1.00 85.12 187 ARG A N 1
ATOM 1415 C CA . ARG A 1 187 ? 10.998 5.339 -23.116 1.00 85.12 187 ARG A CA 1
ATOM 1416 C C . ARG A 1 187 ? 9.578 5.543 -22.605 1.00 85.12 187 ARG A C 1
ATOM 1418 O O . ARG A 1 187 ? 9.219 5.001 -21.563 1.00 85.12 187 ARG A O 1
ATOM 1425 N N . GLY A 1 188 ? 8.813 6.328 -23.354 1.00 87.19 188 GLY A N 1
ATOM 1426 C CA . GLY A 1 188 ? 7.385 6.530 -23.129 1.00 87.19 188 GLY A CA 1
ATOM 1427 C C . GLY A 1 188 ? 6.511 5.413 -23.708 1.00 87.19 188 GLY A C 1
ATOM 1428 O O . GLY A 1 188 ? 6.986 4.306 -23.992 1.00 87.19 188 GLY A O 1
ATOM 1429 N N . GLY A 1 189 ? 5.246 5.745 -23.940 1.00 88.12 189 GLY A N 1
ATOM 1430 C CA . GLY A 1 189 ? 4.221 4.898 -24.548 1.00 88.12 189 GLY A CA 1
ATOM 1431 C C . GLY A 1 189 ? 3.384 4.094 -23.555 1.00 88.12 189 GLY A C 1
ATOM 1432 O O . GLY A 1 189 ? 2.576 3.277 -23.985 1.00 88.12 189 GLY A O 1
ATOM 1433 N N . ASP A 1 190 ? 3.584 4.282 -22.251 1.00 92.31 190 ASP A N 1
ATOM 1434 C CA . ASP A 1 190 ? 2.767 3.641 -21.226 1.00 92.31 190 ASP A CA 1
ATOM 1435 C C . ASP A 1 190 ? 1.455 4.402 -21.023 1.00 92.31 190 ASP A C 1
ATOM 1437 O O . ASP A 1 190 ? 1.438 5.627 -20.899 1.00 92.31 190 ASP A O 1
ATOM 1441 N N . GLU A 1 191 ? 0.347 3.666 -20.966 1.00 94.06 191 GLU A N 1
ATOM 1442 C CA . GLU A 1 191 ? -0.971 4.247 -20.721 1.00 94.06 191 GLU A CA 1
ATOM 1443 C C . GLU A 1 191 ? -1.297 4.209 -19.226 1.00 94.06 191 GLU A C 1
ATOM 1445 O O . GLU A 1 191 ? -1.353 3.145 -18.598 1.00 94.06 191 GLU A O 1
ATOM 1450 N N . PHE A 1 192 ? -1.537 5.395 -18.667 1.00 95.44 192 PHE A N 1
ATOM 1451 C CA . PHE A 1 192 ? -1.981 5.591 -17.293 1.00 95.44 192 PHE A CA 1
ATOM 1452 C C . PHE A 1 192 ? -3.369 6.226 -17.270 1.00 95.44 192 PHE A C 1
ATOM 1454 O O . PHE A 1 192 ? -3.677 7.103 -18.077 1.00 95.44 192 PHE A O 1
ATOM 1461 N N . ILE A 1 193 ? -4.183 5.814 -16.304 1.00 95.31 193 ILE A N 1
ATOM 1462 C CA . ILE A 1 193 ? -5.449 6.452 -15.950 1.00 95.31 193 ILE A CA 1
ATOM 1463 C C . ILE A 1 193 ? -5.269 7.119 -14.590 1.00 95.31 193 ILE A C 1
ATOM 1465 O O . ILE A 1 193 ? -4.739 6.512 -13.660 1.00 95.31 193 ILE A O 1
ATOM 1469 N N . VAL A 1 194 ? -5.712 8.370 -14.484 1.00 95.94 194 VAL A N 1
ATOM 1470 C CA . VAL A 1 194 ? -5.734 9.125 -13.230 1.00 95.94 194 VAL A CA 1
ATOM 1471 C C . VAL A 1 194 ? -7.181 9.468 -12.904 1.00 95.94 194 VAL A C 1
ATOM 1473 O O . VAL A 1 194 ? -7.884 10.059 -13.720 1.00 95.94 194 VAL A O 1
ATOM 1476 N N . GLU A 1 195 ? -7.620 9.098 -11.710 1.00 94.50 195 GLU A N 1
ATOM 1477 C CA . GLU A 1 195 ? -8.950 9.376 -11.178 1.00 94.50 195 GLU A CA 1
ATOM 1478 C C . GLU A 1 195 ? -8.803 10.210 -9.906 1.00 94.50 195 GLU A C 1
ATOM 1480 O O . GLU A 1 195 ? -8.001 9.882 -9.034 1.00 94.50 195 GLU A O 1
ATOM 1485 N N . ILE A 1 196 ? -9.566 11.297 -9.790 1.00 93.56 196 ILE A N 1
ATOM 1486 C CA . ILE A 1 196 ? -9.519 12.193 -8.628 1.00 93.56 196 ILE A CA 1
ATOM 1487 C C . ILE A 1 196 ? -10.897 12.211 -7.977 1.00 93.56 196 ILE A C 1
ATOM 1489 O O . ILE A 1 196 ? -11.882 12.480 -8.658 1.00 93.56 196 ILE A O 1
ATOM 1493 N N . SER A 1 197 ? -10.988 11.947 -6.676 1.00 92.69 197 SER A N 1
ATOM 1494 C CA . SER A 1 197 ? -12.251 11.930 -5.919 1.00 92.69 197 SER A CA 1
ATOM 1495 C C . SER A 1 197 ? -12.163 12.802 -4.667 1.00 92.69 197 SER A C 1
ATOM 1497 O O . SER A 1 197 ? -11.157 12.756 -3.971 1.00 92.69 197 SER A O 1
ATOM 1499 N N . ALA A 1 198 ? -13.208 13.583 -4.374 1.00 86.31 198 ALA A N 1
ATOM 1500 C CA . ALA A 1 198 ? -13.278 14.426 -3.170 1.00 86.31 198 ALA A CA 1
ATOM 1501 C C . ALA A 1 198 ? -13.828 13.678 -1.938 1.00 86.31 198 ALA A C 1
ATOM 1503 O O . ALA A 1 198 ? -13.486 14.016 -0.818 1.00 86.31 198 ALA A O 1
ATOM 1504 N N . ASP A 1 199 ? -14.654 12.649 -2.156 1.00 80.06 199 ASP A N 1
ATOM 1505 C CA . ASP A 1 199 ? -15.287 11.818 -1.123 1.00 80.06 199 ASP A CA 1
ATOM 1506 C C . ASP A 1 199 ? -15.436 10.370 -1.642 1.00 80.06 199 ASP A C 1
ATOM 1508 O O . ASP A 1 199 ? -15.173 10.089 -2.814 1.00 80.06 199 ASP A O 1
ATOM 1512 N N . GLU A 1 200 ? -15.983 9.458 -0.827 1.00 73.19 200 GLU A N 1
ATOM 1513 C CA . GLU A 1 200 ? -16.354 8.080 -1.225 1.00 73.19 200 GLU A CA 1
ATOM 1514 C C . GLU A 1 200 ? -17.426 7.999 -2.340 1.00 73.19 200 GLU A C 1
ATOM 1516 O O . GLU A 1 200 ? -17.817 6.915 -2.772 1.00 73.19 200 GLU A O 1
ATOM 1521 N N . SER A 1 201 ? -17.919 9.140 -2.828 1.00 72.00 201 SER A N 1
ATOM 1522 C CA . SER A 1 201 ? -18.961 9.243 -3.855 1.00 72.00 201 SER A CA 1
ATOM 1523 C C . SER A 1 201 ? -18.485 8.928 -5.284 1.00 72.00 201 SER A C 1
ATOM 1525 O O . SER A 1 201 ? -19.314 8.862 -6.195 1.00 72.00 201 SER A O 1
ATOM 1527 N N . GLY A 1 202 ? -17.186 8.668 -5.480 1.00 78.88 202 GLY A N 1
ATOM 1528 C CA . GLY A 1 202 ? -16.595 8.221 -6.746 1.00 78.88 202 GLY A CA 1
ATOM 1529 C C . GLY A 1 202 ? -15.752 9.287 -7.465 1.00 78.88 202 GLY A C 1
ATOM 1530 O O . GLY A 1 202 ? -15.535 10.378 -6.932 1.00 78.88 202 GLY A O 1
ATOM 1531 N N . PRO A 1 203 ? -15.236 8.978 -8.671 1.00 84.81 203 PRO A N 1
ATOM 1532 C CA . PRO A 1 203 ? -14.337 9.866 -9.402 1.00 84.81 203 PRO A CA 1
ATOM 1533 C C . PRO A 1 203 ? -15.060 11.121 -9.906 1.00 84.81 203 PRO A C 1
ATOM 1535 O O . PRO A 1 203 ? -16.128 11.059 -10.519 1.00 84.81 203 PRO A O 1
ATOM 1538 N N . MET A 1 204 ? -14.444 12.276 -9.675 1.00 88.06 204 MET A N 1
ATOM 1539 C CA . MET A 1 204 ? -14.875 13.573 -10.177 1.00 88.06 204 MET A CA 1
ATOM 1540 C C . MET A 1 204 ? -14.420 13.758 -11.625 1.00 88.06 204 MET A C 1
ATOM 1542 O O . MET A 1 204 ? -13.278 13.476 -11.985 1.00 88.06 204 MET A O 1
ATOM 1546 N N . PHE A 1 205 ? -15.302 14.307 -12.461 1.00 86.38 205 PHE A N 1
ATOM 1547 C CA . PHE A 1 205 ? -14.917 14.738 -13.800 1.00 86.38 205 PHE A CA 1
ATOM 1548 C C . PHE A 1 205 ? -14.170 16.074 -13.736 1.00 86.38 205 PHE A C 1
ATOM 1550 O O . PHE A 1 205 ? -14.761 17.107 -13.413 1.00 86.38 205 PHE A O 1
ATOM 1557 N N . LEU A 1 206 ? -12.884 16.056 -14.085 1.00 87.62 206 LEU A N 1
ATOM 1558 C CA . LEU A 1 206 ? -12.045 17.247 -14.178 1.00 87.62 206 LEU A CA 1
ATOM 1559 C C . LEU A 1 206 ? -11.669 17.507 -15.644 1.00 87.62 206 LEU A C 1
ATOM 1561 O O . LEU A 1 206 ? -10.839 16.786 -16.192 1.00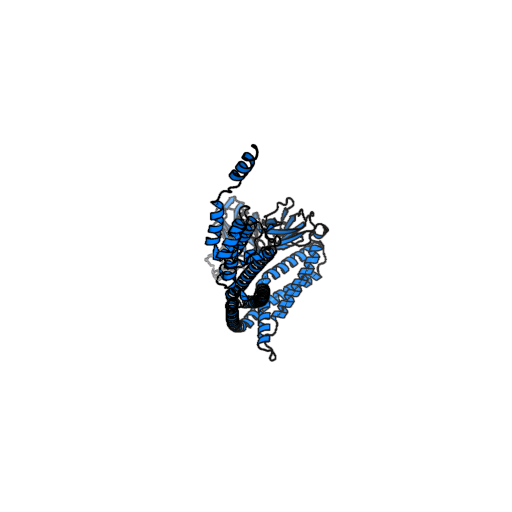 87.62 206 LEU A O 1
ATOM 1565 N N . PRO A 1 207 ? -12.225 18.544 -16.299 1.00 83.88 207 PRO A N 1
ATOM 1566 C CA . PRO A 1 207 ? -11.925 18.833 -17.704 1.00 83.88 207 PRO A CA 1
ATOM 1567 C C . PRO A 1 207 ? -10.482 19.310 -17.927 1.00 83.88 207 PRO A C 1
ATOM 1569 O O . PRO A 1 207 ? -9.991 19.281 -19.052 1.00 83.88 207 PRO A O 1
ATOM 1572 N N . SER A 1 208 ? -9.812 19.774 -16.870 1.00 88.38 208 SER A N 1
ATOM 1573 C CA . SER A 1 208 ? -8.408 20.185 -16.888 1.00 88.38 208 SER A CA 1
ATOM 1574 C C . SER A 1 208 ? -7.429 19.021 -16.742 1.00 88.38 208 SER A C 1
ATOM 1576 O O . SER A 1 208 ? -6.235 19.245 -16.923 1.00 88.38 208 SER A O 1
ATOM 1578 N N . LEU A 1 209 ? -7.900 17.808 -16.418 1.00 94.62 209 LEU A N 1
ATOM 1579 C CA . LEU A 1 209 ? -7.034 16.646 -16.247 1.00 94.62 209 LEU A CA 1
ATOM 1580 C C . LEU A 1 209 ? -6.406 16.248 -17.587 1.00 94.62 209 LEU A C 1
ATOM 1582 O O . LEU A 1 209 ? -7.104 15.884 -18.534 1.00 94.62 209 LEU A O 1
ATOM 1586 N N . GLN A 1 210 ? -5.080 16.303 -17.651 1.00 95.00 210 GLN A N 1
ATOM 1587 C CA . GLN A 1 210 ? -4.293 15.938 -18.824 1.00 95.00 210 GLN A CA 1
ATOM 1588 C C . GLN A 1 210 ? -3.071 15.129 -18.404 1.00 95.00 210 GLN A C 1
ATOM 1590 O O . GLN A 1 210 ? -2.413 15.458 -17.419 1.00 95.00 210 GLN A O 1
ATOM 1595 N N . ILE A 1 211 ? -2.758 14.094 -19.181 1.00 96.44 211 ILE A N 1
ATOM 1596 C CA . ILE A 1 211 ? -1.562 13.267 -19.017 1.00 96.44 211 ILE A CA 1
ATOM 1597 C C . ILE A 1 211 ? -0.702 13.464 -20.263 1.00 96.44 211 ILE A C 1
ATOM 1599 O O . ILE A 1 211 ? -1.144 13.190 -21.378 1.00 96.44 211 ILE A O 1
ATOM 1603 N N . GLN A 1 212 ? 0.518 13.954 -20.073 1.00 96.31 212 GLN A N 1
ATOM 1604 C CA . GLN A 1 212 ? 1.498 14.162 -21.129 1.00 96.31 212 GLN A CA 1
ATOM 1605 C C . GLN A 1 212 ? 2.667 13.192 -20.952 1.00 96.31 212 GLN A C 1
ATOM 1607 O O . GLN A 1 212 ? 3.394 13.254 -19.963 1.00 96.31 212 GLN A O 1
ATOM 1612 N N . ASP A 1 213 ? 2.888 12.334 -21.943 1.00 95.31 213 ASP A N 1
ATOM 1613 C CA . ASP A 1 213 ? 4.078 11.487 -22.015 1.00 95.31 213 ASP A CA 1
ATOM 1614 C C . ASP A 1 213 ? 5.308 12.315 -22.424 1.00 95.31 213 ASP A C 1
ATOM 1616 O O . ASP A 1 213 ? 5.306 12.990 -23.459 1.00 95.31 213 ASP A O 1
ATOM 1620 N N . LEU A 1 214 ? 6.364 12.272 -21.609 1.00 93.12 214 LEU A N 1
ATOM 1621 C CA . LEU A 1 214 ? 7.633 12.962 -21.867 1.00 93.12 214 LEU A CA 1
ATOM 1622 C C . LEU A 1 214 ? 8.632 12.100 -22.663 1.00 93.12 214 LEU A C 1
ATOM 1624 O O . LEU A 1 214 ? 9.775 12.510 -22.872 1.00 93.12 214 LEU A O 1
ATOM 1628 N N . ILE A 1 215 ? 8.219 10.910 -23.111 1.00 91.12 215 ILE A N 1
ATOM 1629 C CA . ILE A 1 215 ? 8.964 9.970 -23.970 1.00 91.12 215 ILE A CA 1
ATOM 1630 C C . ILE A 1 215 ? 10.254 9.449 -23.303 1.00 91.12 215 ILE A C 1
ATOM 1632 O O . ILE A 1 215 ? 11.121 8.844 -23.929 1.00 91.12 215 ILE A O 1
ATOM 1636 N N . ASN A 1 216 ? 10.370 9.622 -21.990 1.00 89.75 216 ASN A N 1
ATOM 1637 C CA . ASN A 1 216 ? 11.544 9.260 -21.195 1.00 89.75 216 ASN A CA 1
ATOM 1638 C C . ASN A 1 216 ? 11.179 8.417 -19.961 1.00 89.75 216 ASN A C 1
ATOM 1640 O O . ASN A 1 216 ? 11.940 8.389 -18.998 1.00 89.75 216 ASN A O 1
ATOM 1644 N N . GLY A 1 217 ? 10.000 7.782 -19.976 1.00 90.25 217 GLY A N 1
ATOM 1645 C CA . GLY A 1 217 ? 9.459 7.018 -18.848 1.00 90.25 217 GLY A CA 1
ATOM 1646 C C . GLY A 1 217 ? 8.848 7.874 -17.735 1.00 90.25 217 GLY A C 1
ATOM 1647 O O . GLY A 1 217 ? 8.490 7.334 -16.687 1.00 90.25 217 GLY A O 1
ATOM 1648 N N . LYS A 1 218 ? 8.734 9.192 -17.942 1.00 95.19 218 LYS A N 1
ATOM 1649 C CA . LYS A 1 218 ? 8.013 10.124 -17.068 1.00 95.19 218 LYS A CA 1
ATOM 1650 C C . LYS A 1 218 ? 6.745 10.619 -17.755 1.00 95.19 218 LYS A C 1
ATOM 1652 O O . LYS A 1 218 ? 6.771 10.960 -18.938 1.00 95.19 218 LYS A O 1
ATOM 1657 N N . TYR A 1 219 ? 5.672 10.735 -16.983 1.00 96.38 219 TYR A N 1
ATOM 1658 C CA . TYR A 1 219 ? 4.373 11.209 -17.455 1.00 96.38 219 TYR A CA 1
ATOM 1659 C C . TYR A 1 219 ? 3.942 12.387 -16.591 1.00 96.38 219 TYR A C 1
ATOM 1661 O O . TYR A 1 219 ? 3.765 12.243 -15.383 1.00 96.38 219 TYR A O 1
ATOM 1669 N N . LEU A 1 220 ? 3.824 13.564 -17.200 1.00 96.62 220 LEU A N 1
ATOM 1670 C CA . LEU A 1 220 ? 3.390 14.780 -16.526 1.00 96.62 220 LEU A CA 1
ATOM 1671 C C . LEU A 1 220 ? 1.865 14.808 -16.483 1.00 96.62 220 LEU A C 1
ATOM 1673 O O . LEU A 1 220 ? 1.210 14.909 -17.519 1.00 96.62 220 LEU A O 1
ATOM 1677 N N . VAL A 1 221 ? 1.307 14.751 -15.283 1.00 97.06 221 VAL A N 1
ATOM 1678 C CA . VAL A 1 221 ? -0.130 14.866 -15.048 1.00 97.06 221 VAL A CA 1
ATOM 1679 C C . VAL A 1 221 ? -0.422 16.273 -14.555 1.00 97.06 221 VAL A C 1
ATOM 1681 O O . VAL A 1 221 ? 0.195 16.728 -13.597 1.00 97.06 221 VAL A O 1
ATOM 1684 N N . SER A 1 222 ? -1.349 16.972 -15.202 1.00 96.00 222 SER A N 1
ATOM 1685 C CA . SER A 1 222 ? -1.807 18.309 -14.801 1.00 96.00 222 SER A CA 1
ATOM 1686 C C . SER A 1 222 ? -3.309 18.301 -14.575 1.00 96.00 222 SER A C 1
ATOM 1688 O O . SER A 1 222 ? -4.031 17.675 -15.347 1.00 96.00 222 SER A O 1
ATOM 1690 N N . TYR A 1 223 ? -3.788 18.982 -13.537 1.00 95.25 223 TYR A N 1
ATOM 1691 C CA . TYR A 1 223 ? -5.217 19.149 -13.266 1.00 95.25 223 TYR A CA 1
ATOM 1692 C C . TYR A 1 223 ? -5.478 20.369 -12.373 1.00 95.25 223 TYR A C 1
ATOM 1694 O O . TYR A 1 223 ? -4.556 21.001 -11.864 1.00 95.25 223 TYR A O 1
ATOM 1702 N N . THR A 1 224 ? -6.749 20.717 -12.179 1.00 94.44 224 THR A N 1
ATOM 1703 C CA . THR A 1 224 ? -7.177 21.829 -11.313 1.00 94.44 224 THR A CA 1
ATOM 1704 C C . THR A 1 224 ? -8.361 21.377 -10.481 1.00 94.44 224 THR A C 1
ATOM 1706 O O . THR A 1 224 ? -9.355 20.924 -11.050 1.00 94.44 224 THR A O 1
ATOM 1709 N N . VAL A 1 225 ? -8.278 21.524 -9.160 1.00 91.81 225 VAL A N 1
ATOM 1710 C CA . VAL A 1 225 ? -9.418 21.274 -8.268 1.00 91.81 225 VAL A CA 1
ATOM 1711 C C . VAL A 1 225 ? -10.271 22.536 -8.119 1.00 91.81 225 VAL A C 1
ATOM 1713 O O . VAL A 1 225 ? -9.718 23.631 -7.999 1.00 91.81 225 VAL A O 1
ATOM 1716 N N . PRO A 1 226 ? -11.611 22.424 -8.144 1.00 90.19 226 PRO A N 1
ATOM 1717 C CA . PRO A 1 226 ? -12.494 23.589 -8.128 1.00 90.19 226 PRO A CA 1
ATOM 1718 C C . PRO A 1 226 ? -12.731 24.180 -6.732 1.00 90.19 226 PRO A C 1
ATOM 1720 O O . PRO A 1 226 ? -13.090 25.349 -6.635 1.00 90.19 226 PRO A O 1
ATOM 1723 N N . SER A 1 227 ? -12.582 23.387 -5.670 1.00 90.94 227 SER A N 1
ATOM 1724 C CA . SER A 1 227 ? -12.892 23.779 -4.292 1.00 90.94 227 SER A CA 1
ATOM 1725 C C . SER A 1 227 ? -11.766 23.374 -3.339 1.00 90.94 227 SER A C 1
ATOM 1727 O O . SER A 1 227 ? -11.030 22.435 -3.644 1.00 90.94 227 SER A O 1
ATOM 1729 N N . PRO A 1 228 ? -11.624 24.051 -2.190 1.00 93.56 228 PRO A N 1
ATOM 1730 C CA . PRO A 1 228 ? -10.734 23.594 -1.133 1.00 93.56 228 PRO A CA 1
ATOM 1731 C C . PRO A 1 228 ? -11.272 22.300 -0.510 1.00 93.56 228 PRO A C 1
ATOM 1733 O O . PRO A 1 228 ? -12.486 22.089 -0.438 1.00 93.56 228 PRO A O 1
ATOM 1736 N N . GLY A 1 229 ? -10.373 21.433 -0.054 1.00 92.06 229 GLY A N 1
ATOM 1737 C CA . GLY A 1 229 ? -10.730 20.138 0.519 1.00 92.06 229 GLY A CA 1
ATOM 1738 C C . GLY A 1 229 ? -9.636 19.086 0.382 1.00 92.06 229 GLY A C 1
ATOM 1739 O O . GLY A 1 229 ? -8.548 19.352 -0.134 1.00 92.06 229 GLY A O 1
ATOM 1740 N N . GLU A 1 230 ? -9.947 17.887 0.864 1.00 94.12 230 GLU A N 1
ATOM 1741 C CA . GLU A 1 230 ? -9.132 16.689 0.678 1.00 94.12 230 GLU A CA 1
ATOM 1742 C C . GLU A 1 230 ? -9.568 15.956 -0.595 1.00 94.12 230 GLU A C 1
ATOM 1744 O O . GLU A 1 230 ? -10.757 15.838 -0.885 1.00 94.12 230 GLU A O 1
ATOM 1749 N N . TYR A 1 231 ? -8.597 15.481 -1.368 1.00 93.19 231 TYR A N 1
ATOM 1750 C CA . TYR A 1 231 ? -8.802 14.766 -2.617 1.00 93.19 231 TYR A CA 1
ATOM 1751 C C . TYR A 1 231 ? -7.930 13.513 -2.653 1.00 93.19 231 TYR A C 1
ATOM 1753 O O . TYR A 1 231 ? -6.748 13.546 -2.317 1.00 93.19 231 TYR A O 1
ATOM 1761 N N . GLN A 1 232 ? -8.513 12.415 -3.117 1.00 94.50 232 GLN A N 1
ATOM 1762 C CA . GLN A 1 232 ? -7.838 11.145 -3.353 1.00 94.50 232 GLN A CA 1
ATOM 1763 C C . GLN A 1 232 ? -7.471 11.033 -4.834 1.00 94.50 232 GLN A C 1
ATOM 1765 O O . GLN A 1 232 ? -8.346 11.100 -5.700 1.00 94.50 232 GLN A O 1
ATOM 1770 N N . VAL A 1 233 ? -6.182 10.870 -5.126 1.00 94.81 233 VAL A N 1
ATOM 1771 C CA . VAL A 1 233 ? -5.613 10.745 -6.471 1.00 94.81 233 VAL A CA 1
ATOM 1772 C C . VAL A 1 233 ? -5.234 9.285 -6.709 1.00 94.81 233 VAL A C 1
ATOM 1774 O O . VAL A 1 233 ? -4.221 8.775 -6.218 1.00 94.81 233 VAL A O 1
ATOM 1777 N N . LYS A 1 234 ? -6.069 8.587 -7.471 1.00 95.62 234 LYS A N 1
ATOM 1778 C CA . LYS A 1 234 ? -5.880 7.187 -7.844 1.00 95.62 234 LYS A CA 1
ATOM 1779 C C . LYS A 1 234 ? -5.226 7.105 -9.221 1.00 95.62 234 LYS A C 1
ATOM 1781 O O . LYS A 1 234 ? -5.677 7.755 -10.159 1.00 95.62 234 LYS A O 1
ATOM 1786 N N . ILE A 1 235 ? -4.157 6.321 -9.346 1.00 96.38 235 ILE A N 1
ATOM 1787 C CA . ILE A 1 235 ? -3.345 6.228 -10.563 1.00 96.38 235 ILE A CA 1
ATOM 1788 C C . ILE A 1 235 ? -3.162 4.752 -10.919 1.00 96.38 235 ILE A C 1
ATOM 1790 O O . ILE A 1 235 ? -2.641 3.964 -10.126 1.00 96.38 235 ILE A O 1
ATOM 1794 N N . GLU A 1 236 ? -3.589 4.383 -12.122 1.00 96.06 236 GLU A N 1
ATOM 1795 C CA . GLU A 1 236 ? -3.633 3.004 -12.601 1.00 96.06 236 GLU A CA 1
ATOM 1796 C C . GLU A 1 236 ? -2.905 2.863 -13.938 1.00 96.06 236 GLU A C 1
ATOM 1798 O O . GLU A 1 236 ? -3.158 3.602 -14.887 1.00 96.06 236 GLU A O 1
ATOM 1803 N N . PHE A 1 237 ? -2.012 1.885 -14.024 1.00 96.38 237 PHE A N 1
ATOM 1804 C CA . PHE A 1 237 ? -1.356 1.481 -15.260 1.00 96.38 237 PHE A CA 1
ATOM 1805 C C . PHE A 1 237 ? -2.240 0.493 -16.032 1.00 96.38 237 PHE A C 1
ATOM 1807 O O . PHE A 1 237 ? -2.707 -0.488 -15.453 1.00 96.38 237 PHE A O 1
ATOM 1814 N N . GLN A 1 238 ? -2.436 0.706 -17.337 1.00 95.19 238 GLN A N 1
ATOM 1815 C CA . GLN A 1 238 ? -3.361 -0.089 -18.166 1.00 95.19 238 GLN A CA 1
ATOM 1816 C C . GLN A 1 238 ? -2.764 -1.374 -18.763 1.00 95.19 238 GLN A C 1
ATOM 1818 O O . GLN A 1 238 ? -3.452 -2.100 -19.477 1.00 95.19 238 GLN A O 1
ATOM 1823 N N . GLY A 1 239 ? -1.502 -1.703 -18.471 1.00 90.06 239 GLY A N 1
ATOM 1824 C CA . GLY A 1 239 ? -0.897 -2.952 -18.950 1.00 90.06 239 GLY A CA 1
ATOM 1825 C C . GLY A 1 239 ? -0.371 -2.896 -20.389 1.00 90.06 239 GLY A C 1
ATOM 1826 O O . GLY A 1 239 ? -0.302 -3.920 -21.074 1.00 90.06 239 GLY A O 1
ATOM 1827 N N . THR A 1 240 ? 0.020 -1.714 -20.873 1.00 89.31 240 THR A N 1
ATOM 1828 C CA . THR A 1 240 ? 0.638 -1.561 -22.200 1.00 89.31 240 THR A CA 1
ATOM 1829 C C . THR A 1 240 ? 1.862 -2.459 -22.371 1.00 89.31 240 THR A C 1
ATOM 1831 O O . THR A 1 240 ? 2.561 -2.802 -21.415 1.00 89.31 240 THR A O 1
ATOM 1834 N N . PHE A 1 241 ? 2.121 -2.858 -23.620 1.00 87.75 241 PHE A N 1
ATOM 1835 C CA . PHE A 1 241 ? 3.243 -3.724 -24.002 1.00 87.75 241 PHE A CA 1
ATOM 1836 C C . PHE A 1 241 ? 3.274 -5.102 -23.310 1.00 87.75 241 PHE A C 1
ATOM 1838 O O . PHE A 1 241 ? 4.332 -5.719 -23.193 1.00 87.75 241 PHE A O 1
ATOM 1845 N N . GLY A 1 242 ? 2.118 -5.605 -22.863 1.00 83.19 242 GLY A N 1
ATOM 1846 C CA . GLY A 1 242 ? 2.015 -6.891 -22.165 1.00 83.19 242 GLY A CA 1
ATOM 1847 C C . GLY A 1 242 ? 2.394 -6.819 -20.684 1.00 83.19 242 GLY A C 1
ATOM 1848 O O . GLY A 1 242 ? 2.711 -7.845 -20.086 1.00 83.19 242 GLY A O 1
ATOM 1849 N N . GLY A 1 243 ? 2.396 -5.618 -20.098 1.00 87.50 243 GLY A N 1
ATOM 1850 C CA . GLY A 1 243 ? 2.554 -5.427 -18.661 1.00 87.50 243 GLY A CA 1
ATOM 1851 C C . GLY A 1 243 ? 1.284 -5.794 -17.894 1.00 87.50 243 GLY A C 1
ATOM 1852 O O . GLY A 1 243 ? 0.181 -5.781 -18.434 1.00 87.50 243 GLY A O 1
ATOM 1853 N N . ASN A 1 244 ? 1.428 -6.091 -16.604 1.00 89.94 244 ASN A N 1
ATOM 1854 C CA . ASN A 1 244 ? 0.269 -6.327 -15.747 1.00 89.94 244 ASN A CA 1
ATOM 1855 C C . ASN A 1 244 ? -0.366 -4.987 -15.373 1.00 89.94 244 ASN A C 1
ATOM 1857 O O . ASN A 1 244 ? 0.291 -4.155 -14.743 1.00 89.94 244 ASN A O 1
ATOM 1861 N N . ALA A 1 245 ? -1.632 -4.802 -15.747 1.00 94.12 245 ALA A N 1
ATOM 1862 C CA . ALA A 1 245 ? -2.419 -3.655 -15.318 1.00 94.12 245 ALA A CA 1
ATOM 1863 C C . ALA A 1 245 ? -2.592 -3.651 -13.791 1.00 94.12 245 ALA A C 1
ATOM 1865 O O . ALA A 1 245 ? -2.663 -4.709 -13.157 1.00 94.12 245 ALA A O 1
ATOM 1866 N N . GLY A 1 246 ? -2.651 -2.462 -13.200 1.00 94.25 246 GLY A N 1
ATOM 1867 C CA . GLY A 1 246 ? -2.825 -2.313 -11.762 1.00 94.25 246 GLY A CA 1
ATOM 1868 C C . GLY A 1 246 ? -2.476 -0.927 -11.243 1.00 94.25 246 GLY A C 1
ATOM 1869 O O . GLY A 1 246 ? -1.965 -0.070 -11.966 1.00 94.25 246 GLY A O 1
ATOM 1870 N N . LEU A 1 247 ? -2.756 -0.719 -9.960 1.00 95.12 247 LEU A N 1
ATOM 1871 C CA . LEU A 1 247 ? -2.439 0.524 -9.265 1.00 95.12 247 LEU A CA 1
ATOM 1872 C C . LEU A 1 247 ? -0.931 0.700 -9.123 1.00 95.12 247 LEU A C 1
ATOM 1874 O O . LEU A 1 247 ? -0.201 -0.265 -8.872 1.00 95.12 247 LEU A O 1
ATOM 1878 N N . ILE A 1 248 ? -0.480 1.945 -9.267 1.00 94.44 248 ILE A N 1
ATOM 1879 C CA . ILE A 1 248 ? 0.907 2.271 -8.951 1.00 94.44 248 ILE A CA 1
ATOM 1880 C C . ILE A 1 248 ? 1.132 2.244 -7.438 1.00 94.44 248 ILE A C 1
ATOM 1882 O O . ILE A 1 248 ? 0.195 2.349 -6.638 1.00 94.44 248 ILE A O 1
ATOM 1886 N N . ARG A 1 249 ? 2.395 2.129 -7.040 1.00 91.31 249 ARG A N 1
ATOM 1887 C CA . ARG A 1 249 ? 2.800 2.143 -5.638 1.00 91.31 249 ARG A CA 1
ATOM 1888 C C . ARG A 1 249 ? 2.377 3.450 -4.969 1.00 91.31 249 ARG A C 1
ATOM 1890 O O . ARG A 1 249 ? 2.527 4.509 -5.560 1.00 91.31 249 ARG A O 1
ATOM 1897 N N . GLY A 1 250 ? 1.849 3.367 -3.748 1.00 87.00 250 GLY A N 1
ATOM 1898 C CA . GLY A 1 250 ? 1.383 4.537 -2.992 1.00 87.00 250 GLY A CA 1
ATOM 1899 C C . GLY A 1 250 ? -0.013 5.039 -3.374 1.00 87.00 250 GLY A C 1
ATOM 1900 O O . GLY A 1 250 ? -0.549 5.893 -2.680 1.00 87.00 250 GLY A O 1
ATOM 1901 N N . SER A 1 251 ? -0.640 4.494 -4.422 1.00 91.19 251 SER A N 1
ATOM 1902 C CA . SER A 1 251 ? -1.997 4.879 -4.811 1.00 91.19 251 SER A CA 1
ATOM 1903 C C . SER A 1 251 ? -3.070 4.201 -3.932 1.00 91.19 251 SER A C 1
ATOM 1905 O O . SER A 1 251 ? -2.958 2.998 -3.678 1.00 91.19 251 SER A O 1
ATOM 1907 N N . PRO A 1 252 ? -4.143 4.909 -3.518 1.00 93.25 252 PRO A N 1
ATOM 1908 C CA . PRO A 1 252 ? -4.434 6.320 -3.785 1.00 93.25 252 PRO A CA 1
ATOM 1909 C C . PRO A 1 252 ? -3.594 7.284 -2.930 1.00 93.25 252 PRO A C 1
ATOM 1911 O O . PRO A 1 252 ? -3.334 7.025 -1.759 1.00 93.25 252 PRO A O 1
ATOM 1914 N N . TYR A 1 253 ? -3.199 8.407 -3.535 1.00 93.44 253 TYR A N 1
ATOM 1915 C CA . TYR A 1 253 ? -2.498 9.502 -2.863 1.00 93.44 253 TYR A CA 1
ATOM 1916 C C . TYR A 1 253 ? -3.498 10.507 -2.285 1.00 93.44 253 TYR A C 1
ATOM 1918 O O . TYR A 1 253 ? -4.467 10.859 -2.955 1.00 93.44 253 TYR A O 1
ATOM 1926 N N . THR A 1 254 ? -3.228 11.033 -1.092 1.00 93.19 254 THR A N 1
ATOM 1927 C CA . THR A 1 254 ? -4.054 12.079 -0.470 1.00 93.19 254 THR A CA 1
ATOM 1928 C C . THR A 1 254 ? -3.443 13.460 -0.705 1.00 93.19 254 THR A C 1
ATOM 1930 O O . THR A 1 254 ? -2.335 13.735 -0.246 1.00 93.19 254 THR A O 1
ATOM 1933 N N . ALA A 1 255 ? -4.190 14.355 -1.349 1.00 93.25 255 ALA A N 1
ATOM 1934 C CA . ALA A 1 255 ? -3.802 15.742 -1.589 1.00 93.25 255 ALA A CA 1
ATOM 1935 C C . ALA A 1 255 ? -4.822 16.709 -0.975 1.00 93.25 255 ALA A C 1
ATOM 1937 O O . ALA A 1 255 ? -6.028 16.490 -1.071 1.00 93.25 255 ALA A O 1
ATOM 1938 N N . THR A 1 256 ? -4.356 17.795 -0.359 1.00 93.62 256 THR A N 1
ATOM 1939 C CA . THR A 1 256 ? -5.232 18.812 0.251 1.00 93.62 256 THR A CA 1
ATOM 1940 C C . THR A 1 256 ? -4.985 20.185 -0.356 1.00 93.62 256 THR A C 1
ATOM 1942 O O . THR A 1 256 ? -3.836 20.570 -0.597 1.00 93.62 256 THR A O 1
ATOM 1945 N N . PHE A 1 257 ? -6.072 20.920 -0.597 1.00 93.62 257 PHE A N 1
ATOM 1946 C CA . PHE A 1 257 ? -6.050 22.234 -1.238 1.00 93.62 257 PHE A CA 1
ATOM 1947 C C . PHE A 1 257 ? -6.825 23.272 -0.423 1.00 93.62 257 PHE A C 1
ATOM 1949 O O . PHE A 1 257 ? -7.861 22.952 0.165 1.00 93.62 257 PHE A O 1
ATOM 1956 N N . ASP A 1 258 ? -6.333 24.510 -0.413 1.00 91.94 258 ASP A N 1
ATOM 1957 C CA . ASP A 1 258 ? -6.901 25.643 0.327 1.00 91.94 258 ASP A CA 1
ATOM 1958 C C . ASP A 1 258 ? -6.920 26.914 -0.550 1.00 91.94 258 ASP A C 1
ATOM 1960 O O . ASP A 1 258 ? -6.039 27.127 -1.384 1.00 91.94 258 ASP A O 1
ATOM 1964 N N . ASP A 1 259 ? -7.913 27.781 -0.347 1.00 91.12 259 ASP A N 1
ATOM 1965 C CA . ASP A 1 259 ? -8.090 29.046 -1.073 1.00 91.12 259 ASP A CA 1
ATOM 1966 C C . ASP A 1 259 ? -7.155 30.156 -0.556 1.00 91.12 259 ASP A C 1
ATOM 1968 O O . ASP A 1 259 ? -6.950 31.175 -1.220 1.00 91.12 259 ASP A O 1
ATOM 1972 N N . ILE A 1 260 ? -6.600 30.000 0.650 1.00 87.94 260 ILE A N 1
ATOM 1973 C CA . ILE A 1 260 ? -5.733 31.010 1.289 1.00 87.94 260 ILE A CA 1
ATOM 1974 C C . ILE A 1 260 ? -4.291 30.932 0.750 1.00 87.94 260 ILE A C 1
ATOM 1976 O O . ILE A 1 260 ? -3.485 31.852 0.924 1.00 87.94 260 ILE A O 1
ATOM 1980 N N . VAL A 1 261 ? -3.954 29.828 0.090 1.00 88.69 261 VAL A N 1
ATOM 1981 C CA . VAL A 1 261 ? -2.602 29.510 -0.359 1.00 88.69 261 VAL A CA 1
ATOM 1982 C C . VAL A 1 261 ? -2.330 30.121 -1.736 1.00 88.69 261 VAL A C 1
ATOM 1984 O O . VAL A 1 261 ? -3.201 30.210 -2.595 1.00 88.69 261 VAL A O 1
ATOM 1987 N N . THR A 1 262 ? -1.097 30.580 -1.970 1.00 89.81 262 THR A N 1
ATOM 1988 C CA . THR A 1 262 ? -0.723 31.170 -3.259 1.00 89.81 262 THR A CA 1
ATOM 1989 C C . THR A 1 262 ? -0.527 30.096 -4.328 1.00 89.81 262 THR A C 1
ATOM 1991 O O . THR A 1 262 ? -0.000 29.016 -4.060 1.00 89.81 262 THR A O 1
ATOM 1994 N N . ARG A 1 263 ? -0.829 30.437 -5.587 1.00 90.38 263 ARG A N 1
ATOM 1995 C CA . ARG A 1 263 ? -0.591 29.567 -6.757 1.00 90.38 263 ARG A CA 1
ATOM 1996 C C . ARG A 1 263 ? 0.846 29.040 -6.884 1.00 90.38 263 ARG A C 1
ATOM 1998 O O . ARG A 1 263 ? 1.082 28.037 -7.543 1.00 90.38 263 ARG A O 1
ATOM 2005 N N . GLU A 1 264 ? 1.818 29.725 -6.279 1.00 89.94 264 GLU A N 1
ATOM 2006 C CA . GLU A 1 264 ? 3.232 29.330 -6.294 1.00 89.94 264 GLU A CA 1
ATOM 2007 C C . GLU A 1 264 ? 3.479 28.007 -5.557 1.00 89.94 264 GLU A C 1
ATOM 2009 O O . GLU A 1 264 ? 4.458 27.324 -5.858 1.00 89.94 264 GLU A O 1
ATOM 2014 N N . MET A 1 265 ? 2.589 27.614 -4.637 1.00 89.62 265 MET A N 1
ATOM 2015 C CA . MET A 1 265 ? 2.658 26.313 -3.967 1.00 89.62 265 MET A CA 1
ATOM 2016 C C . MET A 1 265 ? 2.367 25.142 -4.912 1.00 89.62 265 MET A C 1
ATOM 2018 O O . MET A 1 265 ? 2.903 24.061 -4.704 1.00 89.62 265 MET A O 1
ATOM 2022 N N . ASN A 1 266 ? 1.602 25.357 -5.987 1.00 92.31 266 ASN A N 1
ATOM 2023 C CA . ASN A 1 266 ? 1.272 24.309 -6.961 1.00 92.31 266 ASN A CA 1
ATOM 2024 C C . ASN A 1 266 ? 2.382 24.071 -8.001 1.00 92.31 266 ASN A C 1
ATOM 2026 O O . ASN A 1 266 ? 2.241 23.223 -8.883 1.00 92.31 266 ASN A O 1
ATOM 2030 N N . LEU A 1 267 ? 3.482 24.829 -7.946 1.00 92.44 267 LEU A N 1
ATOM 2031 C CA . LEU A 1 267 ? 4.609 24.659 -8.860 1.00 92.44 267 LEU A CA 1
ATOM 2032 C C . LEU A 1 267 ? 5.483 23.476 -8.420 1.00 92.44 267 LEU A C 1
ATOM 2034 O O . LEU A 1 267 ? 5.796 23.338 -7.241 1.00 92.44 267 LEU A O 1
ATOM 2038 N N . MET A 1 268 ? 5.979 22.679 -9.376 1.00 89.50 268 MET A N 1
ATOM 2039 C CA . MET A 1 268 ? 6.952 21.597 -9.108 1.00 89.50 268 MET A CA 1
ATOM 2040 C C . MET A 1 268 ? 8.253 22.097 -8.459 1.00 89.50 268 MET A C 1
ATOM 2042 O O . MET A 1 268 ? 8.957 21.348 -7.794 1.00 89.50 268 MET A O 1
ATOM 2046 N N . THR A 1 269 ? 8.584 23.367 -8.677 1.00 91.56 269 THR A N 1
ATOM 2047 C CA . THR A 1 269 ? 9.722 24.080 -8.078 1.00 91.56 269 THR A CA 1
ATOM 2048 C C . THR A 1 269 ? 9.283 25.026 -6.957 1.00 91.56 269 THR A C 1
ATOM 2050 O O . THR A 1 269 ? 10.027 25.928 -6.573 1.00 91.56 269 THR A O 1
ATOM 2053 N N . GLY A 1 270 ? 8.032 24.900 -6.515 1.00 89.69 270 GLY A N 1
ATOM 2054 C CA . GLY A 1 270 ? 7.409 25.742 -5.509 1.00 89.69 270 GLY A CA 1
ATOM 2055 C C . GLY A 1 270 ? 7.899 25.425 -4.104 1.00 89.69 270 GLY A C 1
ATOM 2056 O O . GLY A 1 270 ? 8.555 24.414 -3.846 1.00 89.69 270 GLY A O 1
ATOM 2057 N N . LYS A 1 271 ? 7.540 26.303 -3.166 1.00 90.56 271 LYS A N 1
ATOM 2058 C CA . LYS A 1 271 ? 7.911 26.147 -1.759 1.00 90.56 271 LYS A CA 1
ATOM 2059 C C . LYS A 1 271 ? 7.313 24.880 -1.131 1.00 90.56 271 LYS A C 1
ATOM 2061 O O . LYS A 1 271 ? 7.993 24.260 -0.329 1.00 90.56 271 LYS A O 1
ATOM 2066 N N . LEU A 1 272 ? 6.107 24.472 -1.537 1.00 92.12 272 LEU A N 1
ATOM 2067 C CA . LEU A 1 272 ? 5.453 23.254 -1.047 1.00 92.12 272 LEU A CA 1
ATOM 2068 C C . LEU A 1 272 ? 6.333 22.009 -1.230 1.00 92.12 272 LEU A C 1
ATOM 2070 O O . LEU A 1 272 ? 6.588 21.293 -0.270 1.00 92.12 272 LEU A O 1
ATOM 2074 N N . VAL A 1 273 ? 6.837 21.790 -2.449 1.00 92.69 273 VAL A N 1
ATOM 2075 C CA . VAL A 1 273 ? 7.698 20.639 -2.766 1.00 92.69 273 VAL A CA 1
ATOM 2076 C C . VAL A 1 273 ? 9.006 20.712 -1.982 1.00 92.69 273 VAL A C 1
ATOM 2078 O O . VAL A 1 273 ? 9.444 19.715 -1.424 1.00 92.69 273 VAL A O 1
ATOM 2081 N N . LEU A 1 274 ? 9.622 21.895 -1.890 1.00 91.31 274 LEU A N 1
ATOM 2082 C CA . LEU A 1 274 ? 10.863 22.066 -1.132 1.00 91.31 274 LEU A CA 1
ATOM 2083 C C . LEU A 1 274 ? 10.668 21.766 0.359 1.00 91.31 274 LEU A C 1
ATOM 2085 O O . LEU A 1 274 ? 11.439 20.995 0.926 1.00 91.31 274 LEU A O 1
ATOM 2089 N N . ASP A 1 275 ? 9.642 22.345 0.985 1.00 92.25 275 ASP A N 1
ATOM 2090 C CA . ASP A 1 275 ? 9.332 22.132 2.402 1.00 92.25 275 ASP A CA 1
ATOM 2091 C C . ASP A 1 275 ? 9.019 20.650 2.679 1.00 92.25 275 ASP A C 1
ATOM 2093 O O . ASP A 1 275 ? 9.488 20.108 3.683 1.00 92.25 275 ASP A O 1
ATOM 2097 N N . GLN A 1 276 ? 8.308 19.980 1.765 1.00 92.38 276 GLN A N 1
ATOM 2098 C CA . GLN A 1 276 ? 8.031 18.546 1.852 1.00 92.38 276 GLN A CA 1
ATOM 2099 C C . GLN A 1 276 ? 9.314 17.707 1.763 1.00 92.38 276 GLN A C 1
ATOM 2101 O O . GLN A 1 276 ? 9.555 16.878 2.639 1.00 92.38 276 GLN A O 1
ATOM 2106 N N . VAL A 1 277 ? 10.191 17.981 0.788 1.00 93.06 277 VAL A N 1
ATOM 2107 C CA . VAL A 1 277 ? 11.503 17.317 0.662 1.00 93.06 277 VAL A CA 1
ATOM 2108 C C . VAL A 1 277 ? 12.304 17.451 1.959 1.00 93.06 277 VAL A C 1
ATOM 2110 O O . VAL A 1 277 ? 12.878 16.475 2.442 1.00 93.06 277 VAL A O 1
ATOM 2113 N N . PHE A 1 278 ? 12.334 18.642 2.567 1.00 92.00 278 PHE A N 1
ATOM 2114 C CA . PHE A 1 278 ? 13.018 18.849 3.847 1.00 92.00 278 PHE A CA 1
ATOM 2115 C C . PHE A 1 278 ? 12.397 18.044 4.988 1.00 92.00 278 PHE A C 1
ATOM 2117 O O . PHE A 1 278 ? 13.131 17.443 5.779 1.00 92.00 278 PHE A O 1
ATOM 2124 N N . HIS A 1 279 ? 11.070 18.049 5.087 1.00 93.19 279 HIS A N 1
ATOM 2125 C CA . HIS A 1 279 ? 10.339 17.318 6.114 1.00 93.19 279 HIS A CA 1
ATOM 2126 C C . HIS A 1 279 ? 10.587 15.806 6.007 1.00 93.19 279 HIS A C 1
ATOM 2128 O O . HIS A 1 279 ? 10.929 15.159 7.001 1.00 93.19 279 HIS A O 1
ATOM 2134 N N . ASP A 1 280 ? 10.511 15.256 4.799 1.00 93.06 280 ASP A N 1
ATOM 2135 C CA . ASP A 1 280 ? 10.671 13.823 4.561 1.00 93.06 280 ASP A CA 1
ATOM 2136 C C . ASP A 1 280 ? 12.119 13.370 4.739 1.00 93.06 280 ASP A C 1
ATOM 2138 O O . ASP A 1 280 ? 12.362 12.324 5.344 1.00 93.06 280 ASP A O 1
ATOM 2142 N N . LEU A 1 281 ? 13.103 14.184 4.336 1.00 93.81 281 LEU A N 1
ATOM 2143 C CA . LEU A 1 281 ? 14.511 13.920 4.649 1.00 93.81 281 LEU A CA 1
ATOM 2144 C C . LEU A 1 281 ? 14.754 13.859 6.163 1.00 93.81 281 LEU A C 1
ATOM 2146 O O . LEU A 1 281 ? 15.443 12.950 6.630 1.00 93.81 281 LEU A O 1
ATOM 2150 N N . GLN A 1 282 ? 14.185 14.783 6.945 1.00 93.12 282 GLN A N 1
ATOM 2151 C CA . GLN A 1 282 ? 14.314 14.763 8.408 1.00 93.12 282 GLN A CA 1
ATOM 2152 C C . GLN A 1 282 ? 13.636 13.533 9.022 1.00 93.12 282 GLN A C 1
ATOM 2154 O O . GLN A 1 282 ? 14.248 12.845 9.845 1.00 93.12 282 GLN A O 1
ATOM 2159 N N . GLY A 1 283 ? 12.409 13.225 8.594 1.00 91.81 283 GLY A N 1
ATOM 2160 C CA . GLY A 1 283 ? 11.656 12.064 9.065 1.00 91.81 283 GLY A CA 1
ATOM 2161 C C . GLY A 1 283 ? 12.369 10.744 8.763 1.00 91.81 283 GLY A C 1
ATOM 2162 O O . GLY A 1 283 ? 12.539 9.909 9.656 1.00 91.81 283 GLY A O 1
ATOM 2163 N N . LEU A 1 284 ? 12.866 10.572 7.536 1.00 91.50 284 LEU A N 1
ATOM 2164 C CA . LEU A 1 284 ? 13.621 9.384 7.132 1.00 91.50 284 LEU A CA 1
ATOM 2165 C C . LEU A 1 284 ? 14.965 9.280 7.847 1.00 91.50 284 LEU A C 1
ATOM 2167 O O . LEU A 1 284 ? 15.349 8.184 8.261 1.00 91.50 284 LEU A O 1
ATOM 2171 N N . GLN A 1 285 ? 15.675 10.393 8.038 1.00 91.81 285 GLN A N 1
ATOM 2172 C CA . GLN A 1 285 ? 16.932 10.400 8.782 1.00 91.81 285 GLN A CA 1
ATOM 2173 C C . GLN A 1 285 ? 16.718 9.976 10.238 1.00 91.81 285 GLN A C 1
ATOM 2175 O O . GLN A 1 285 ? 17.481 9.154 10.755 1.00 91.81 285 GLN A O 1
ATOM 2180 N N . GLN A 1 286 ? 15.682 10.506 10.893 1.00 90.12 286 GLN A N 1
ATOM 2181 C CA . GLN A 1 286 ? 15.330 10.132 12.258 1.00 90.12 286 GLN A CA 1
ATOM 2182 C C . GLN A 1 286 ? 14.932 8.655 12.335 1.00 90.12 286 GLN A C 1
ATOM 2184 O O . GLN A 1 286 ? 15.520 7.914 13.122 1.00 90.12 286 GLN A O 1
ATOM 2189 N N . SER A 1 287 ? 14.020 8.204 11.471 1.00 86.62 287 SER A N 1
ATOM 2190 C CA . SER A 1 287 ? 13.536 6.820 11.467 1.00 86.62 287 SER A CA 1
ATOM 2191 C C . SER A 1 287 ? 14.656 5.812 11.188 1.00 86.62 287 SER A C 1
ATOM 2193 O O . SER A 1 287 ? 14.790 4.814 11.899 1.00 86.62 287 SER A O 1
ATOM 2195 N N . THR A 1 288 ? 15.528 6.099 10.216 1.00 87.31 288 THR A N 1
ATOM 2196 C CA . THR A 1 288 ? 16.675 5.237 9.888 1.00 87.31 288 THR A CA 1
ATOM 2197 C C . THR A 1 288 ? 17.664 5.173 11.051 1.00 87.31 288 THR A C 1
ATOM 2199 O O . THR A 1 288 ? 18.177 4.101 11.376 1.00 87.31 288 THR A O 1
ATOM 2202 N N . ARG A 1 289 ? 17.916 6.304 11.724 1.00 87.25 289 ARG A N 1
ATOM 2203 C CA . ARG A 1 289 ? 18.801 6.364 12.893 1.00 87.25 289 ARG A CA 1
ATOM 2204 C C . ARG A 1 289 ? 18.230 5.592 14.081 1.00 87.25 289 ARG A C 1
ATOM 2206 O O . ARG A 1 289 ? 18.975 4.846 14.712 1.00 87.25 289 ARG A O 1
ATOM 2213 N N . GLU A 1 290 ? 16.944 5.757 14.373 1.00 85.69 290 GLU A N 1
ATOM 2214 C CA . GLU A 1 290 ? 16.245 5.028 15.436 1.00 85.69 290 GLU A CA 1
ATOM 2215 C C . GLU A 1 290 ? 16.282 3.518 15.186 1.00 85.69 290 GLU A C 1
ATOM 2217 O O . GLU A 1 290 ? 16.657 2.770 16.086 1.00 85.69 290 GLU A O 1
ATOM 2222 N N . CYS A 1 291 ? 16.012 3.069 13.955 1.00 84.62 291 CYS A N 1
ATOM 2223 C CA . CYS A 1 291 ? 16.115 1.653 13.594 1.00 84.62 291 CYS A CA 1
ATOM 2224 C C . CYS A 1 291 ? 17.546 1.124 13.754 1.00 84.62 291 CYS A C 1
ATOM 2226 O O . CYS A 1 291 ? 17.742 0.044 14.302 1.00 84.62 291 CYS A O 1
ATOM 2228 N N . ASN A 1 292 ? 18.560 1.879 13.322 1.00 85.31 292 ASN A N 1
ATOM 2229 C CA . ASN A 1 292 ? 19.953 1.439 13.421 1.00 85.31 292 ASN A CA 1
ATOM 2230 C C . ASN A 1 292 ? 20.410 1.315 14.888 1.00 85.31 292 ASN A C 1
ATOM 2232 O O . ASN A 1 292 ? 20.997 0.302 15.262 1.00 85.31 292 ASN A O 1
ATOM 2236 N N . ILE A 1 293 ? 20.077 2.301 15.733 1.00 84.50 293 ILE A N 1
ATOM 2237 C CA . ILE A 1 293 ? 20.355 2.255 17.180 1.00 84.50 293 ILE A CA 1
ATOM 2238 C C . ILE A 1 293 ? 19.594 1.095 17.832 1.00 84.50 293 ILE A C 1
ATOM 2240 O O . ILE A 1 293 ? 20.172 0.360 18.630 1.00 84.50 293 ILE A O 1
ATOM 2244 N N . GLY A 1 294 ? 18.320 0.917 17.479 1.00 82.00 294 GLY A N 1
ATOM 2245 C CA . GLY A 1 294 ? 17.466 -0.154 17.985 1.00 82.00 294 GLY A CA 1
ATOM 2246 C C . GLY A 1 294 ? 18.017 -1.546 17.682 1.00 82.00 294 GLY A C 1
ATOM 2247 O O . GLY A 1 294 ? 18.092 -2.385 18.575 1.00 82.00 294 GLY A O 1
ATOM 2248 N N . LEU A 1 295 ? 18.484 -1.775 16.450 1.00 81.69 295 LEU A N 1
ATOM 2249 C CA . LEU A 1 295 ? 19.056 -3.057 16.018 1.00 81.69 295 LEU A CA 1
ATOM 2250 C C . LEU A 1 295 ? 20.379 -3.405 16.721 1.00 81.69 295 LEU A C 1
ATOM 2252 O O . LEU A 1 295 ? 20.693 -4.584 16.923 1.00 81.69 295 LEU A O 1
ATOM 2256 N N . GLU A 1 296 ? 21.153 -2.393 17.107 1.00 81.25 296 GLU A N 1
ATOM 2257 C CA . GLU A 1 296 ? 22.447 -2.549 17.779 1.00 81.25 296 GLU A CA 1
ATOM 2258 C C . GLU A 1 296 ? 22.350 -2.647 19.304 1.00 81.25 296 GLU A C 1
ATOM 2260 O O . GLU A 1 296 ? 23.370 -2.878 19.960 1.00 81.25 296 GLU A O 1
ATOM 2265 N N . GLN A 1 297 ? 21.150 -2.532 19.883 1.00 78.94 297 GLN A N 1
ATOM 2266 C CA . GLN A 1 297 ? 20.997 -2.634 21.330 1.00 78.94 297 GLN A CA 1
ATOM 2267 C C . GLN A 1 297 ? 21.529 -3.981 21.862 1.00 78.94 297 GLN A C 1
ATOM 2269 O O . GLN A 1 297 ? 21.274 -5.045 21.274 1.00 78.94 297 GLN A O 1
ATOM 2274 N N . PRO A 1 298 ? 22.294 -3.960 22.972 1.00 75.50 298 PRO A N 1
ATOM 2275 C CA . PRO A 1 298 ? 22.776 -5.177 23.602 1.00 75.50 298 PRO A CA 1
ATOM 2276 C C . PRO A 1 298 ? 21.599 -5.957 24.199 1.00 75.50 298 PRO A C 1
ATOM 2278 O O . PRO A 1 298 ? 20.700 -5.385 24.800 1.00 75.50 298 PRO A O 1
ATOM 2281 N N . LEU A 1 299 ? 21.624 -7.282 24.050 1.00 67.69 299 LEU A N 1
ATOM 2282 C CA . LEU A 1 299 ? 20.587 -8.182 24.580 1.00 67.69 299 LEU A CA 1
ATOM 2283 C C . LEU A 1 299 ? 20.952 -8.808 25.929 1.00 67.69 299 LEU A C 1
ATOM 2285 O O . LEU A 1 299 ? 20.178 -9.576 26.494 1.00 67.69 299 LEU A O 1
ATOM 2289 N N . SER A 1 300 ? 22.149 -8.525 26.430 1.00 64.19 300 SER A N 1
ATOM 2290 C CA . SER A 1 300 ? 22.642 -9.098 27.673 1.00 64.19 300 SER A CA 1
ATOM 2291 C C . SER A 1 300 ? 23.659 -8.169 28.311 1.00 64.19 300 SER A C 1
ATOM 2293 O O . SER A 1 300 ? 24.694 -7.876 27.710 1.00 64.19 300 SER A O 1
ATOM 2295 N N . ASP A 1 301 ? 23.392 -7.787 29.550 1.00 68.56 301 ASP A N 1
ATOM 2296 C CA . ASP A 1 301 ? 24.347 -7.158 30.449 1.00 68.56 301 ASP A CA 1
ATOM 2297 C C . ASP A 1 301 ? 24.309 -7.940 31.775 1.00 68.56 301 ASP A C 1
ATOM 2299 O O . ASP A 1 301 ? 23.223 -8.316 32.229 1.00 68.56 301 ASP A O 1
ATOM 2303 N N . PRO A 1 302 ? 25.462 -8.227 32.404 1.00 64.38 302 PRO A N 1
ATOM 2304 C CA . PRO A 1 302 ? 25.524 -8.929 33.689 1.00 64.38 302 PRO A CA 1
ATOM 2305 C C . PRO A 1 302 ? 24.783 -8.224 34.841 1.00 64.38 302 PRO A C 1
ATOM 2307 O O . PRO A 1 302 ? 24.580 -8.838 35.887 1.00 64.38 302 PRO A O 1
ATOM 2310 N N . THR A 1 303 ? 24.387 -6.961 34.678 1.00 70.69 303 THR A N 1
ATOM 2311 C CA . THR A 1 303 ? 23.651 -6.176 35.681 1.00 70.69 303 THR A CA 1
ATOM 2312 C C . THR A 1 303 ? 22.130 -6.170 35.494 1.00 70.69 303 THR A C 1
ATOM 2314 O O . THR A 1 303 ? 21.424 -5.635 36.350 1.00 70.69 303 THR A O 1
ATOM 2317 N N . TRP A 1 304 ? 21.607 -6.748 34.408 1.00 71.00 304 TRP A N 1
ATOM 2318 C CA . TRP A 1 304 ? 20.187 -6.633 34.060 1.00 71.00 304 TRP A CA 1
ATOM 2319 C C . TRP A 1 304 ? 19.297 -7.648 34.774 1.00 71.00 304 TRP A C 1
ATOM 2321 O O . TRP A 1 304 ? 19.646 -8.819 34.944 1.00 71.00 304 TRP A O 1
ATOM 2331 N N . THR A 1 305 ? 18.096 -7.204 35.150 1.00 72.88 305 THR A N 1
ATOM 2332 C CA . THR A 1 305 ? 17.042 -8.106 35.627 1.00 72.88 305 THR A CA 1
ATOM 2333 C C . THR A 1 305 ? 16.422 -8.888 34.459 1.00 72.88 305 THR A C 1
ATOM 2335 O O . THR A 1 305 ? 16.450 -8.420 33.316 1.00 72.88 305 THR A O 1
ATOM 2338 N N . PRO A 1 306 ? 15.810 -10.064 34.707 1.00 66.94 306 PRO A N 1
ATOM 2339 C CA . PRO A 1 306 ? 15.103 -10.820 33.669 1.00 66.94 306 PRO A CA 1
ATOM 2340 C C . PRO A 1 306 ? 14.036 -9.995 32.929 1.00 66.94 306 PRO A C 1
ATOM 2342 O O . PRO A 1 306 ? 13.862 -10.157 31.722 1.00 66.94 306 PRO A O 1
ATOM 2345 N N . ASP A 1 307 ? 13.379 -9.065 33.623 1.00 68.69 307 ASP A N 1
ATOM 2346 C CA . ASP A 1 307 ? 12.361 -8.179 33.045 1.00 68.69 307 ASP A CA 1
ATOM 2347 C C . ASP A 1 307 ? 12.976 -7.128 32.109 1.00 68.69 307 ASP A C 1
ATOM 2349 O O . ASP A 1 307 ? 12.415 -6.828 31.058 1.00 68.69 307 ASP A O 1
ATOM 2353 N N . GLN A 1 308 ? 14.166 -6.611 32.435 1.00 72.31 308 GLN A N 1
ATOM 2354 C CA . GLN A 1 308 ? 14.899 -5.669 31.581 1.00 72.31 308 GLN A CA 1
ATOM 2355 C C . GLN A 1 308 ? 15.415 -6.337 30.303 1.00 72.31 308 GLN A C 1
ATOM 2357 O O . GLN A 1 308 ? 15.329 -5.748 29.228 1.00 72.31 308 GLN A O 1
ATOM 2362 N N . VAL A 1 309 ? 15.875 -7.589 30.397 1.00 70.81 309 VAL A N 1
ATOM 2363 C CA . VAL A 1 309 ? 16.256 -8.398 29.225 1.00 70.81 309 VAL A CA 1
ATOM 2364 C C . VAL A 1 309 ? 15.042 -8.647 28.323 1.00 70.81 309 VAL A C 1
ATOM 2366 O O . VAL A 1 309 ? 15.136 -8.532 27.103 1.00 70.81 309 VAL A O 1
ATOM 2369 N N . THR A 1 310 ? 13.888 -8.939 28.924 1.00 69.19 310 THR A N 1
ATOM 2370 C CA . THR A 1 310 ? 12.619 -9.168 28.216 1.00 69.19 310 THR A CA 1
ATOM 2371 C C . THR A 1 310 ? 12.138 -7.895 27.508 1.00 69.19 310 THR A C 1
ATOM 2373 O O . THR A 1 310 ? 11.743 -7.949 26.345 1.00 69.19 310 THR A O 1
ATOM 2376 N N . ALA A 1 311 ? 12.229 -6.735 28.165 1.00 74.38 311 ALA A N 1
ATOM 2377 C CA . ALA A 1 311 ? 11.884 -5.443 27.573 1.00 74.38 311 ALA A CA 1
ATOM 2378 C C . ALA A 1 311 ? 12.814 -5.065 26.406 1.00 74.38 311 ALA A C 1
ATOM 2380 O O . ALA A 1 311 ? 12.331 -4.647 25.356 1.00 74.38 311 ALA A O 1
ATOM 2381 N N . ALA A 1 312 ? 14.126 -5.273 26.555 1.00 75.88 312 ALA A N 1
ATOM 2382 C CA . ALA A 1 312 ? 15.097 -5.043 25.484 1.00 75.88 312 ALA A CA 1
ATOM 2383 C C . ALA A 1 312 ? 14.867 -5.980 24.283 1.00 75.88 312 ALA A C 1
ATOM 2385 O O . ALA A 1 312 ? 15.003 -5.562 23.134 1.00 75.88 312 ALA A O 1
ATOM 2386 N N . LEU A 1 313 ? 14.460 -7.234 24.526 1.00 76.81 313 LEU A N 1
ATOM 2387 C CA . LEU A 1 313 ? 14.100 -8.164 23.454 1.00 76.81 313 LEU A CA 1
ATOM 2388 C C . LEU A 1 313 ? 12.861 -7.696 22.682 1.00 76.81 313 LEU A C 1
ATOM 2390 O O . LEU A 1 313 ? 12.861 -7.747 21.453 1.00 76.81 313 LEU A O 1
ATOM 2394 N N . ILE A 1 314 ? 11.821 -7.245 23.392 1.00 75.12 314 ILE A N 1
ATOM 2395 C CA . ILE A 1 314 ? 10.595 -6.728 22.769 1.00 75.12 314 ILE A CA 1
ATOM 2396 C C . ILE A 1 314 ? 10.925 -5.504 21.917 1.00 75.12 314 ILE A C 1
ATOM 2398 O O . ILE A 1 314 ? 10.522 -5.476 20.762 1.00 75.12 314 ILE A O 1
ATOM 2402 N N . GLN A 1 315 ? 11.711 -4.554 22.434 1.00 79.19 315 GLN A N 1
ATOM 2403 C CA . GLN A 1 315 ? 12.128 -3.365 21.678 1.00 79.19 315 GLN A CA 1
ATOM 2404 C C . GLN A 1 315 ? 12.938 -3.732 20.430 1.00 79.19 315 GLN A C 1
ATOM 2406 O O . GLN A 1 315 ? 12.680 -3.219 19.342 1.00 79.19 315 GLN A O 1
ATOM 2411 N N . LEU A 1 316 ? 13.889 -4.665 20.542 1.00 82.19 316 LEU A N 1
ATOM 2412 C CA . LEU A 1 316 ? 14.649 -5.120 19.380 1.00 82.19 316 LEU A CA 1
ATOM 2413 C C . LEU A 1 316 ? 13.745 -5.809 18.346 1.00 82.19 316 LEU A C 1
ATOM 2415 O O . LEU A 1 316 ? 13.904 -5.569 17.148 1.00 82.19 316 LEU A O 1
ATOM 2419 N N . LYS A 1 317 ? 12.794 -6.646 18.787 1.00 81.00 317 LYS A N 1
ATOM 2420 C CA . LYS A 1 317 ? 11.835 -7.288 17.878 1.00 81.00 317 LYS A CA 1
ATOM 2421 C C . LYS A 1 317 ? 10.897 -6.262 17.246 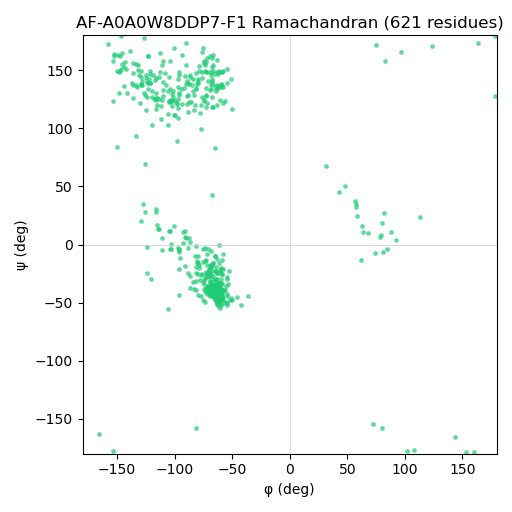1.00 81.00 317 LYS A C 1
ATOM 2423 O O . LYS A 1 317 ? 10.617 -6.377 16.061 1.00 81.00 317 LYS A O 1
ATOM 2428 N N . GLU A 1 318 ? 10.467 -5.248 17.988 1.00 81.69 318 GLU A N 1
ATOM 2429 C CA . GLU A 1 318 ? 9.654 -4.143 17.478 1.00 81.69 318 GLU A CA 1
ATOM 2430 C C . GLU A 1 318 ? 10.383 -3.408 16.349 1.00 81.69 318 GLU A C 1
ATOM 2432 O O . GLU A 1 318 ? 9.806 -3.210 15.285 1.00 81.69 318 GLU A O 1
ATOM 2437 N N . HIS A 1 319 ? 11.670 -3.092 16.514 1.00 82.81 319 HIS A N 1
ATOM 2438 C CA . HIS A 1 319 ? 12.467 -2.488 15.443 1.00 82.81 319 HIS A CA 1
ATOM 2439 C C . HIS A 1 319 ? 12.631 -3.408 14.224 1.00 82.81 319 HIS A C 1
ATOM 2441 O O . HIS A 1 319 ? 12.517 -2.933 13.095 1.00 82.81 319 HIS A O 1
ATOM 2447 N N . VAL A 1 320 ? 12.858 -4.712 14.423 1.00 84.25 320 VAL A N 1
ATOM 2448 C CA . VAL A 1 320 ? 12.917 -5.695 13.322 1.00 84.25 320 VAL A CA 1
ATOM 2449 C C . VAL A 1 320 ? 11.583 -5.752 12.574 1.00 84.25 320 VAL A C 1
ATOM 2451 O O . VAL A 1 320 ? 11.558 -5.574 11.359 1.00 84.25 320 VAL A O 1
ATOM 2454 N N . PHE A 1 321 ? 10.477 -5.902 13.300 1.00 81.62 321 PHE A N 1
ATOM 2455 C CA . PHE A 1 321 ? 9.128 -5.956 12.742 1.00 81.62 321 PHE A CA 1
ATOM 2456 C C . PHE A 1 321 ? 8.744 -4.653 12.033 1.00 81.62 321 PHE A C 1
ATOM 2458 O O . PHE A 1 321 ? 8.144 -4.673 10.963 1.00 81.62 321 PHE A O 1
ATOM 2465 N N . MET A 1 322 ? 9.128 -3.501 12.587 1.00 80.12 322 MET A N 1
ATOM 2466 C CA . MET A 1 322 ? 8.924 -2.196 11.959 1.00 80.12 322 MET A CA 1
ATOM 2467 C C . MET A 1 322 ? 9.669 -2.087 10.632 1.00 80.12 322 MET A C 1
ATOM 2469 O O . MET A 1 322 ? 9.097 -1.578 9.671 1.00 80.12 322 MET A O 1
ATOM 2473 N N . VAL A 1 323 ? 10.906 -2.585 10.545 1.00 84.75 323 VAL A N 1
ATOM 2474 C CA . VAL A 1 323 ? 11.647 -2.608 9.276 1.00 84.75 323 VAL A CA 1
ATOM 2475 C C . VAL A 1 323 ? 11.035 -3.607 8.290 1.00 84.75 323 VAL A C 1
ATOM 2477 O O . VAL A 1 323 ? 10.945 -3.291 7.110 1.00 84.75 323 VAL A O 1
ATOM 2480 N N . GLU A 1 324 ? 10.547 -4.762 8.738 1.00 83.44 324 GLU A N 1
ATOM 2481 C CA . GLU A 1 324 ? 9.872 -5.736 7.865 1.00 83.44 324 GLU A CA 1
ATOM 2482 C C . GLU A 1 324 ? 8.525 -5.210 7.335 1.00 83.44 324 GLU A C 1
ATOM 2484 O O . GLU A 1 324 ? 8.244 -5.326 6.144 1.00 83.44 324 GLU A O 1
ATOM 2489 N N . LYS A 1 325 ? 7.716 -4.562 8.184 1.00 81.88 325 LYS A N 1
ATOM 2490 C CA . LYS A 1 325 ? 6.375 -4.053 7.837 1.00 81.88 325 LYS A CA 1
ATOM 2491 C C . LYS A 1 325 ? 6.407 -2.712 7.103 1.00 81.88 325 LYS A C 1
ATOM 2493 O O . LYS A 1 325 ? 5.599 -2.480 6.210 1.00 81.88 325 LYS A O 1
ATOM 2498 N N . ARG A 1 326 ? 7.305 -1.798 7.488 1.00 81.44 326 ARG A N 1
ATOM 2499 C CA . ARG A 1 326 ? 7.400 -0.438 6.915 1.00 81.44 326 ARG A CA 1
ATOM 2500 C C . ARG A 1 326 ? 8.565 -0.269 5.950 1.00 81.44 326 ARG A C 1
ATOM 2502 O O . ARG A 1 326 ? 8.691 0.802 5.360 1.00 81.44 326 ARG A O 1
ATOM 2509 N N . GLY A 1 327 ? 9.409 -1.283 5.773 1.00 85.06 327 GLY A N 1
ATOM 2510 C CA . GLY A 1 327 ? 10.603 -1.171 4.942 1.00 85.06 327 GLY A CA 1
ATOM 2511 C C . GLY A 1 327 ? 10.286 -0.861 3.487 1.00 85.06 327 GLY A C 1
ATOM 2512 O O . GLY A 1 327 ? 10.965 -0.040 2.877 1.00 85.06 327 GLY A O 1
ATOM 2513 N N . GLU A 1 328 ? 9.196 -1.422 2.960 1.00 84.44 328 GLU A N 1
ATOM 2514 C CA . GLU A 1 328 ? 8.713 -1.062 1.630 1.00 84.44 328 GLU A CA 1
ATOM 2515 C C . GLU A 1 328 ? 8.338 0.422 1.549 1.00 84.44 328 GLU A C 1
ATOM 2517 O O . GLU A 1 328 ? 8.823 1.117 0.658 1.00 84.44 328 GLU A O 1
ATOM 2522 N N . ALA A 1 329 ? 7.541 0.935 2.489 1.00 87.44 329 ALA A N 1
ATOM 2523 C CA . ALA A 1 329 ? 7.152 2.345 2.509 1.00 87.44 329 ALA A CA 1
ATOM 2524 C C . ALA A 1 329 ? 8.370 3.282 2.617 1.00 87.44 329 ALA A C 1
ATOM 2526 O O . ALA A 1 329 ? 8.458 4.256 1.879 1.00 87.44 329 ALA A O 1
ATOM 2527 N N . ILE A 1 330 ? 9.352 2.948 3.461 1.00 88.38 330 ILE A N 1
ATOM 2528 C CA . ILE A 1 330 ? 10.607 3.711 3.587 1.00 88.38 330 ILE A CA 1
ATOM 2529 C C . ILE A 1 330 ? 11.384 3.703 2.265 1.00 88.38 330 ILE A C 1
ATOM 2531 O O . ILE A 1 330 ? 11.860 4.744 1.816 1.00 88.38 330 ILE A O 1
ATOM 2535 N N . SER A 1 331 ? 11.481 2.545 1.608 1.00 89.00 331 SER A N 1
ATOM 2536 C CA . SER A 1 331 ? 12.107 2.439 0.290 1.00 89.00 331 SER A CA 1
ATOM 2537 C C . SER A 1 331 ? 11.374 3.258 -0.777 1.00 89.00 331 SER A C 1
ATOM 2539 O O . SER A 1 331 ? 12.043 3.828 -1.630 1.00 89.00 331 SER A O 1
ATOM 2541 N N . LEU A 1 332 ? 10.038 3.347 -0.731 1.00 90.06 332 LEU A N 1
ATOM 2542 C CA . LEU A 1 332 ? 9.266 4.212 -1.632 1.00 90.06 332 LEU A CA 1
ATOM 2543 C C . LEU A 1 332 ? 9.613 5.688 -1.409 1.00 90.06 332 LEU A C 1
ATOM 2545 O O . LEU A 1 332 ? 9.978 6.365 -2.363 1.00 90.06 332 LEU A O 1
ATOM 2549 N N . SER A 1 333 ? 9.593 6.161 -0.161 1.00 91.56 333 SER A N 1
ATOM 2550 C CA . SER A 1 333 ? 9.895 7.564 0.146 1.00 91.56 333 SER A CA 1
ATOM 2551 C C . SER A 1 333 ? 11.322 7.960 -0.249 1.00 91.56 333 SER A C 1
ATOM 2553 O O . SER A 1 333 ? 11.547 9.057 -0.750 1.00 91.56 333 SER A O 1
ATOM 2555 N N . ILE A 1 334 ? 12.302 7.062 -0.089 1.00 92.31 334 ILE A N 1
ATOM 2556 C CA . ILE A 1 334 ? 13.674 7.285 -0.581 1.00 92.31 334 ILE A CA 1
ATOM 2557 C C . ILE A 1 334 ? 13.691 7.441 -2.112 1.00 92.31 334 ILE A C 1
ATOM 2559 O O . ILE A 1 334 ? 14.413 8.282 -2.647 1.00 92.31 334 ILE A O 1
ATOM 2563 N N . GLU A 1 335 ? 12.913 6.630 -2.830 1.00 90.81 335 GLU A N 1
ATOM 2564 C CA . GLU A 1 335 ? 12.830 6.666 -4.293 1.00 90.81 335 GLU A CA 1
ATOM 2565 C C . GLU A 1 335 ? 12.122 7.920 -4.820 1.00 90.81 335 GLU A C 1
ATOM 2567 O O . GLU A 1 335 ? 12.603 8.511 -5.792 1.00 90.81 335 GLU A O 1
ATOM 2572 N N . GLU A 1 336 ? 11.034 8.334 -4.171 1.00 92.44 336 GLU A N 1
ATOM 2573 C CA . GLU A 1 336 ? 10.309 9.579 -4.448 1.00 92.44 336 GLU A CA 1
ATOM 2574 C C . GLU A 1 336 ? 11.232 10.785 -4.249 1.00 92.44 336 GLU A C 1
ATOM 2576 O O . GLU A 1 336 ? 11.455 11.546 -5.193 1.00 92.44 336 GLU A O 1
ATOM 2581 N N . LEU A 1 337 ? 11.903 10.880 -3.095 1.00 93.81 337 LEU A N 1
ATOM 2582 C CA . LEU A 1 337 ? 12.864 11.952 -2.811 1.00 93.81 337 LEU A CA 1
ATOM 2583 C C . LEU A 1 337 ? 14.026 11.987 -3.799 1.00 93.81 337 LEU A C 1
ATOM 2585 O O . LEU A 1 337 ? 14.468 13.062 -4.210 1.00 93.81 337 LEU A O 1
ATOM 2589 N N . ARG A 1 338 ? 14.533 10.822 -4.217 1.00 93.94 338 ARG A N 1
ATOM 2590 C CA . ARG A 1 338 ? 15.587 10.752 -5.236 1.00 93.94 338 ARG A CA 1
ATOM 2591 C C . ARG A 1 338 ? 15.115 11.365 -6.553 1.00 93.94 338 ARG A C 1
ATOM 2593 O O . ARG A 1 338 ? 15.882 12.086 -7.196 1.00 93.94 338 ARG A O 1
ATOM 2600 N N . ALA A 1 339 ? 13.884 11.072 -6.964 1.00 92.69 339 ALA A N 1
ATOM 2601 C CA . ALA A 1 339 ? 13.310 11.601 -8.195 1.00 92.69 339 ALA A CA 1
ATOM 2602 C C . ALA A 1 339 ? 12.997 13.103 -8.091 1.00 92.69 339 ALA A C 1
ATOM 2604 O O . ALA A 1 339 ? 13.288 13.847 -9.032 1.00 92.69 339 ALA A O 1
ATOM 2605 N N . GLU A 1 340 ? 12.488 13.559 -6.946 1.00 92.94 340 GLU A N 1
ATOM 2606 C CA . GLU A 1 340 ? 12.221 14.971 -6.657 1.00 92.94 340 GLU A CA 1
ATOM 2607 C C . GLU A 1 340 ? 13.503 15.804 -6.647 1.00 92.94 340 GLU A C 1
ATOM 2609 O O . GLU A 1 340 ? 13.601 16.791 -7.376 1.00 92.94 340 GLU A O 1
ATOM 2614 N N . ILE A 1 341 ? 14.529 15.383 -5.904 1.00 93.50 341 ILE A N 1
ATOM 2615 C CA . ILE A 1 341 ? 15.824 16.079 -5.849 1.00 93.50 341 ILE A CA 1
ATOM 2616 C C . ILE A 1 341 ? 16.480 16.111 -7.234 1.00 93.50 341 ILE A C 1
ATOM 2618 O O . ILE A 1 341 ? 17.030 17.142 -7.630 1.00 93.50 341 ILE A O 1
ATOM 2622 N N . ALA A 1 342 ? 16.400 15.020 -8.003 1.00 92.56 342 ALA A N 1
ATOM 2623 C CA . ALA A 1 342 ? 16.889 15.002 -9.381 1.00 92.56 342 ALA A CA 1
ATOM 2624 C C . ALA A 1 342 ? 16.136 16.011 -10.264 1.00 92.56 342 ALA A C 1
ATOM 2626 O O . ALA A 1 342 ? 16.769 16.765 -11.001 1.00 92.56 342 ALA A O 1
ATOM 2627 N N . PHE A 1 343 ? 14.808 16.085 -10.145 1.00 92.81 343 PHE A N 1
ATOM 2628 C CA . PHE A 1 343 ? 13.998 17.061 -10.873 1.00 92.81 343 PHE A CA 1
ATOM 2629 C C . PHE A 1 343 ? 14.347 18.507 -10.487 1.00 92.81 343 PHE A C 1
ATOM 2631 O O . PHE A 1 343 ? 14.541 19.346 -11.365 1.00 92.81 343 PHE A O 1
ATOM 2638 N N . LEU A 1 344 ? 14.473 18.807 -9.190 1.00 92.75 344 LEU A N 1
ATOM 2639 C CA . LEU A 1 344 ? 14.831 20.142 -8.696 1.00 92.75 344 LEU A CA 1
ATOM 2640 C C . LEU A 1 344 ? 16.220 20.573 -9.189 1.00 92.75 344 LEU A C 1
ATOM 2642 O O . LEU A 1 344 ? 16.414 21.729 -9.573 1.00 92.75 344 LEU A O 1
ATOM 2646 N N . LYS A 1 345 ? 17.169 19.634 -9.239 1.00 92.81 345 LYS A N 1
ATOM 2647 C CA . LYS A 1 345 ? 18.504 19.856 -9.800 1.00 92.81 345 LYS A CA 1
ATOM 2648 C C . LYS A 1 345 ? 18.452 20.169 -11.296 1.00 92.81 345 LYS A C 1
ATOM 2650 O O . LYS A 1 345 ? 19.085 21.132 -11.727 1.00 92.81 345 LYS A O 1
ATOM 2655 N N . ASP A 1 346 ? 17.695 19.393 -12.070 1.00 91.25 346 ASP A N 1
ATOM 2656 C CA . ASP A 1 346 ? 17.522 19.613 -13.512 1.00 91.25 346 ASP A CA 1
ATOM 2657 C C . ASP A 1 346 ? 16.808 20.946 -13.802 1.00 91.25 346 ASP A C 1
ATOM 2659 O O . ASP A 1 346 ? 17.113 21.617 -14.789 1.00 91.25 346 ASP A O 1
ATOM 2663 N N . ALA A 1 347 ? 15.918 21.380 -12.904 1.00 90.94 347 ALA A N 1
ATOM 2664 C CA . ALA A 1 347 ? 15.265 22.689 -12.943 1.00 90.94 347 ALA A CA 1
ATOM 2665 C C . ALA A 1 347 ? 16.188 23.864 -12.544 1.00 90.94 347 ALA A C 1
ATOM 2667 O O . ALA A 1 347 ? 15.772 25.022 -12.607 1.00 90.94 347 ALA A O 1
ATOM 2668 N N . GLY A 1 348 ? 17.440 23.597 -12.150 1.00 88.75 348 GLY A N 1
ATOM 2669 C CA . GLY A 1 348 ? 18.441 24.612 -11.809 1.00 88.75 348 GLY A CA 1
ATOM 2670 C C . GLY A 1 348 ? 18.431 25.076 -10.348 1.00 88.75 348 GLY A C 1
ATOM 2671 O O . GLY A 1 348 ? 19.107 26.055 -10.023 1.00 88.75 348 GLY A O 1
ATOM 2672 N N . ILE A 1 349 ? 17.701 24.396 -9.457 1.00 91.44 349 ILE A N 1
ATOM 2673 C CA . ILE A 1 349 ? 17.711 24.680 -8.015 1.00 91.44 349 ILE A CA 1
ATOM 2674 C C . ILE A 1 349 ? 18.929 24.007 -7.376 1.00 91.44 349 ILE A C 1
ATOM 2676 O O . ILE A 1 349 ? 19.246 22.845 -7.632 1.00 91.44 349 ILE A O 1
ATOM 2680 N N . VAL A 1 350 ? 19.629 24.745 -6.513 1.00 90.25 350 VAL A N 1
ATOM 2681 C CA . VAL A 1 350 ? 20.791 24.227 -5.784 1.00 90.25 350 VAL A CA 1
ATOM 2682 C C . VAL A 1 350 ? 20.314 23.348 -4.626 1.00 90.25 350 VAL A C 1
ATOM 2684 O O . VAL A 1 350 ? 19.961 23.865 -3.573 1.00 90.25 350 VAL A O 1
ATOM 2687 N N . VAL A 1 351 ? 20.338 22.029 -4.831 1.00 89.00 351 VAL A N 1
ATOM 2688 C CA . VAL A 1 351 ? 19.901 20.999 -3.862 1.00 89.00 351 VAL A CA 1
ATOM 2689 C C . VAL A 1 351 ? 21.041 20.074 -3.403 1.00 89.00 351 VAL A C 1
ATOM 2691 O O . VAL A 1 351 ? 20.859 18.883 -3.155 1.00 89.00 351 VAL A O 1
ATOM 2694 N N . THR A 1 352 ? 22.279 20.582 -3.361 1.00 89.56 352 THR A N 1
ATOM 2695 C CA . THR A 1 352 ? 23.460 19.740 -3.088 1.00 89.56 352 THR A CA 1
ATOM 2696 C C . THR A 1 352 ? 23.471 19.178 -1.667 1.00 89.56 352 THR A C 1
ATOM 2698 O O . THR A 1 352 ? 23.900 18.048 -1.469 1.00 89.56 352 THR A O 1
ATOM 2701 N N . LYS A 1 353 ? 22.981 19.936 -0.676 1.00 91.00 353 LYS A N 1
ATOM 2702 C CA . LYS A 1 353 ? 22.939 19.481 0.724 1.00 91.00 353 LYS A CA 1
ATOM 2703 C C . LYS A 1 353 ? 21.920 18.363 0.907 1.00 91.00 353 LYS A C 1
ATOM 2705 O O . LYS A 1 353 ? 22.194 17.379 1.581 1.00 91.00 353 LYS A O 1
ATOM 2710 N N . GLU A 1 354 ? 20.758 18.526 0.296 1.00 91.44 354 GLU A N 1
ATOM 2711 C CA . GLU A 1 354 ? 19.640 17.592 0.314 1.00 91.44 354 GLU A CA 1
ATOM 2712 C C . GLU A 1 354 ? 20.050 16.286 -0.378 1.00 91.44 354 GLU A C 1
ATOM 2714 O O . GLU A 1 354 ? 19.793 15.203 0.145 1.00 91.44 354 GLU A O 1
ATOM 2719 N N . GLN A 1 355 ? 20.793 16.385 -1.488 1.00 92.44 355 GLN A N 1
ATOM 2720 C CA . GLN A 1 355 ? 21.383 15.236 -2.174 1.00 92.44 355 GLN A CA 1
ATOM 2721 C C . GLN A 1 355 ? 22.385 14.470 -1.287 1.00 92.44 355 GLN A C 1
ATOM 2723 O O . GLN A 1 355 ? 22.340 13.239 -1.242 1.00 92.44 355 GLN A O 1
ATOM 2728 N N . ASP A 1 356 ? 23.267 15.171 -0.570 1.00 92.50 356 ASP A N 1
ATOM 2729 C CA . ASP A 1 356 ? 24.234 14.543 0.342 1.00 92.50 356 ASP A CA 1
ATOM 2730 C C . ASP A 1 356 ? 23.535 13.856 1.531 1.00 92.50 356 ASP A C 1
ATOM 2732 O O . ASP A 1 356 ? 23.908 12.746 1.922 1.00 92.50 356 ASP A O 1
ATOM 2736 N N . ILE A 1 357 ? 22.490 14.485 2.088 1.00 93.31 357 ILE A N 1
ATOM 2737 C CA . ILE A 1 357 ? 21.671 13.907 3.166 1.00 93.31 357 ILE A CA 1
ATOM 2738 C C . ILE A 1 357 ? 20.961 12.644 2.673 1.00 93.31 357 ILE A C 1
ATOM 2740 O O . ILE A 1 357 ? 21.025 11.618 3.352 1.00 93.31 357 ILE A O 1
ATOM 2744 N N . LEU A 1 358 ? 20.339 12.683 1.490 1.00 93.81 358 LEU A N 1
ATOM 2745 C CA . LEU A 1 358 ? 19.677 11.516 0.907 1.00 93.81 358 LEU A CA 1
ATOM 2746 C C . LEU A 1 358 ? 20.665 10.359 0.712 1.00 93.81 358 LEU A C 1
ATOM 2748 O O . LEU A 1 358 ? 20.371 9.235 1.105 1.00 93.81 358 LEU A O 1
ATOM 2752 N N . MET A 1 359 ? 21.863 10.627 0.185 1.00 93.56 359 MET A N 1
ATOM 2753 C CA . MET A 1 359 ? 22.892 9.597 0.006 1.00 93.56 359 MET A CA 1
ATOM 2754 C C . MET A 1 359 ? 23.321 8.969 1.343 1.00 93.56 359 MET A C 1
ATOM 2756 O O . MET A 1 359 ? 23.542 7.759 1.427 1.00 93.56 359 MET A O 1
ATOM 2760 N N . ALA A 1 360 ? 23.422 9.766 2.410 1.00 93.56 360 ALA A N 1
ATOM 2761 C CA . ALA A 1 360 ? 23.702 9.252 3.749 1.00 93.56 360 ALA A CA 1
ATOM 2762 C C . ALA A 1 360 ? 22.558 8.371 4.286 1.00 93.56 360 ALA A C 1
ATOM 2764 O O . ALA A 1 360 ? 22.829 7.318 4.867 1.00 93.56 360 ALA A O 1
ATOM 2765 N N . ILE A 1 361 ? 21.299 8.767 4.060 1.00 93.31 361 ILE A N 1
ATOM 2766 C CA . ILE A 1 361 ? 20.107 7.983 4.426 1.00 93.31 361 ILE A CA 1
ATOM 2767 C C . ILE A 1 361 ? 20.080 6.658 3.659 1.00 93.31 361 ILE A C 1
ATOM 2769 O O . ILE A 1 361 ? 19.897 5.614 4.274 1.00 93.31 361 ILE A O 1
ATOM 2773 N N . GLU A 1 362 ? 20.321 6.672 2.348 1.00 92.38 362 GLU A N 1
ATOM 2774 C CA . GLU A 1 362 ? 20.349 5.471 1.504 1.00 92.38 362 GLU A CA 1
ATOM 2775 C C . GLU A 1 362 ? 21.392 4.455 1.976 1.00 92.38 362 GLU A C 1
ATOM 2777 O O . GLU A 1 362 ? 21.102 3.261 2.090 1.00 92.38 362 GLU A O 1
ATOM 2782 N N . ASN A 1 363 ? 22.597 4.930 2.301 1.00 91.94 363 ASN A N 1
ATOM 2783 C CA . ASN A 1 363 ? 23.654 4.081 2.839 1.00 91.94 363 ASN A CA 1
ATOM 2784 C C . ASN A 1 363 ? 23.264 3.501 4.206 1.00 91.94 363 ASN A C 1
ATOM 2786 O O . ASN A 1 363 ? 23.385 2.293 4.415 1.00 91.94 363 ASN A O 1
ATOM 2790 N N . ALA A 1 364 ? 22.752 4.335 5.117 1.00 90.94 364 ALA A N 1
ATOM 2791 C CA . ALA A 1 364 ? 22.322 3.897 6.443 1.00 90.94 364 ALA A CA 1
ATOM 2792 C C . ALA A 1 364 ? 21.151 2.900 6.374 1.00 90.94 364 ALA A C 1
ATOM 2794 O O . ALA A 1 364 ? 21.155 1.893 7.081 1.00 90.94 364 ALA A O 1
ATOM 2795 N N . TRP A 1 365 ? 20.184 3.124 5.484 1.00 92.00 365 TRP A N 1
ATOM 2796 C CA . TRP A 1 365 ? 19.069 2.209 5.245 1.00 92.00 365 TRP A CA 1
ATOM 2797 C C . TRP A 1 365 ? 19.550 0.875 4.662 1.00 92.00 365 TRP A C 1
ATOM 2799 O O . TRP A 1 365 ? 19.151 -0.193 5.126 1.00 92.00 365 TRP A O 1
ATOM 2809 N N . GLY A 1 366 ? 20.489 0.914 3.713 1.00 89.75 366 GLY A N 1
ATOM 2810 C CA . GLY A 1 366 ? 21.136 -0.285 3.179 1.00 89.75 366 GLY A CA 1
ATOM 2811 C C . GLY A 1 366 ? 21.893 -1.094 4.240 1.00 89.75 366 GLY A C 1
ATOM 2812 O O . GLY A 1 366 ? 21.918 -2.325 4.175 1.00 89.75 366 GLY A O 1
ATOM 2813 N N . GLU A 1 367 ? 22.493 -0.439 5.238 1.00 89.31 367 GLU A N 1
ATOM 2814 C CA . GLU A 1 367 ? 23.081 -1.116 6.400 1.00 89.31 367 GLU A CA 1
ATOM 2815 C C . GLU A 1 367 ? 22.020 -1.737 7.313 1.00 89.31 367 GLU A C 1
ATOM 2817 O O . GLU A 1 367 ? 22.175 -2.892 7.714 1.00 89.31 367 GLU A O 1
ATOM 2822 N N . VAL A 1 368 ? 20.938 -1.011 7.608 1.00 88.94 368 VAL A N 1
ATOM 2823 C CA . VAL A 1 368 ? 19.801 -1.509 8.401 1.00 88.94 368 VAL A CA 1
ATOM 2824 C C . VAL A 1 368 ? 19.237 -2.787 7.773 1.00 88.94 368 VAL A C 1
ATOM 2826 O O . VAL A 1 368 ? 19.157 -3.810 8.454 1.00 88.94 368 VAL A O 1
ATOM 2829 N N . LEU A 1 369 ? 18.970 -2.788 6.463 1.00 88.31 369 LEU A N 1
ATOM 2830 C CA . LEU A 1 369 ? 18.469 -3.964 5.736 1.00 88.31 369 LEU A CA 1
ATOM 2831 C C . LEU A 1 369 ? 19.411 -5.177 5.824 1.00 88.31 369 LEU A C 1
ATOM 2833 O O . LEU A 1 369 ? 18.950 -6.314 5.893 1.00 88.31 369 LEU A O 1
ATOM 2837 N N . LYS A 1 370 ? 20.732 -4.963 5.870 1.00 88.56 370 LYS A N 1
ATOM 2838 C CA . LYS A 1 370 ? 21.713 -6.048 6.066 1.00 88.56 370 LYS A CA 1
ATOM 2839 C C . LYS A 1 370 ? 21.760 -6.552 7.511 1.00 88.56 370 LYS A C 1
ATOM 2841 O O . LYS A 1 370 ? 22.045 -7.729 7.729 1.00 88.56 370 LYS A O 1
ATOM 2846 N N . LYS A 1 371 ? 21.512 -5.682 8.497 1.00 86.50 371 LYS A N 1
ATOM 2847 C CA . LYS A 1 371 ? 21.536 -6.021 9.932 1.00 86.50 371 LYS A CA 1
ATOM 2848 C C . LYS A 1 371 ? 20.278 -6.763 10.383 1.00 86.50 371 LYS A C 1
ATOM 2850 O O . LYS A 1 371 ? 20.382 -7.605 11.272 1.00 86.50 371 LYS A O 1
ATOM 2855 N N . VAL A 1 372 ? 19.123 -6.508 9.766 1.00 87.81 372 VAL A N 1
ATOM 2856 C CA . VAL A 1 372 ? 17.834 -7.120 10.141 1.00 87.81 372 VAL A CA 1
ATOM 2857 C C . VAL A 1 372 ? 17.871 -8.657 10.160 1.00 87.81 372 VAL A C 1
ATOM 2859 O O . VAL A 1 372 ? 17.547 -9.221 11.206 1.00 87.81 372 VAL A O 1
ATOM 2862 N N . PRO A 1 373 ? 18.348 -9.370 9.117 1.00 86.44 373 PRO A N 1
ATOM 2863 C CA . PRO A 1 373 ? 18.421 -10.834 9.156 1.00 86.44 373 PRO A CA 1
ATOM 2864 C C . PRO A 1 373 ? 19.336 -11.366 10.268 1.00 86.44 373 PRO A C 1
ATOM 2866 O O . PRO A 1 373 ? 19.035 -12.374 10.908 1.00 86.44 373 PRO A O 1
ATOM 2869 N N . ALA A 1 374 ? 20.456 -10.684 10.531 1.00 85.38 374 ALA A N 1
ATOM 2870 C CA . ALA A 1 374 ? 21.374 -11.058 11.605 1.00 85.38 374 ALA A CA 1
ATOM 2871 C C . ALA A 1 374 ? 20.745 -10.837 12.993 1.00 85.38 374 ALA A C 1
ATOM 2873 O O . ALA A 1 374 ? 20.875 -11.693 13.871 1.00 85.38 374 ALA A O 1
ATOM 2874 N N . ALA A 1 375 ? 20.030 -9.724 13.180 1.00 83.31 375 ALA A N 1
ATOM 2875 C CA . ALA A 1 375 ? 19.287 -9.436 14.401 1.00 83.31 375 ALA A CA 1
ATOM 2876 C C . ALA A 1 375 ? 18.149 -10.444 14.619 1.00 83.31 375 ALA A C 1
ATOM 2878 O O . ALA A 1 375 ? 18.046 -10.980 15.720 1.00 83.31 375 ALA A O 1
ATOM 2879 N N . SER A 1 376 ? 17.379 -10.769 13.573 1.00 83.81 376 SER A N 1
ATOM 2880 C CA . SER A 1 376 ? 16.289 -11.757 13.591 1.00 83.81 376 SER A CA 1
ATOM 2881 C C . SER A 1 376 ? 16.780 -13.150 14.016 1.00 83.81 376 SER A C 1
ATOM 2883 O O . SER A 1 376 ? 16.264 -13.745 14.966 1.00 83.81 376 SER A O 1
ATOM 2885 N N . ASN A 1 377 ? 17.888 -13.621 13.432 1.00 83.81 377 ASN A N 1
ATOM 2886 C CA . ASN A 1 377 ? 18.514 -14.890 13.825 1.00 83.81 377 ASN A CA 1
ATOM 2887 C C . ASN A 1 377 ? 19.012 -14.891 15.281 1.00 83.81 377 ASN A C 1
ATOM 2889 O O . ASN A 1 377 ? 18.965 -15.922 15.954 1.00 83.81 377 ASN A O 1
ATOM 2893 N N . ARG A 1 378 ? 19.479 -13.742 15.788 1.00 80.94 378 ARG A N 1
ATOM 2894 C CA . ARG A 1 378 ? 19.935 -13.588 17.178 1.00 80.94 378 ARG A CA 1
ATOM 2895 C C . ARG A 1 378 ? 18.776 -13.663 18.179 1.00 80.94 378 ARG A C 1
ATOM 2897 O O . ARG A 1 378 ? 18.956 -14.221 19.259 1.00 80.94 378 ARG A O 1
ATOM 2904 N N . ILE A 1 379 ? 17.608 -13.113 17.840 1.00 81.56 379 ILE A N 1
ATOM 2905 C CA . ILE A 1 379 ? 16.440 -13.051 18.739 1.00 81.56 379 ILE A CA 1
ATOM 2906 C C . ILE A 1 379 ? 15.532 -14.279 18.666 1.00 81.56 379 ILE A C 1
ATOM 2908 O O . ILE A 1 379 ? 14.878 -14.585 19.660 1.00 81.56 379 ILE A O 1
ATOM 2912 N N . ALA A 1 380 ? 15.523 -15.016 17.553 1.00 81.44 380 ALA A N 1
ATOM 2913 C CA . ALA A 1 380 ? 14.691 -16.206 17.343 1.00 81.44 380 ALA A CA 1
ATOM 2914 C C . ALA A 1 380 ? 14.594 -17.178 18.551 1.00 81.44 380 ALA A C 1
ATOM 2916 O O . ALA A 1 380 ? 13.474 -17.480 18.974 1.00 81.44 380 ALA A O 1
ATOM 2917 N N . PRO A 1 381 ? 15.700 -17.648 19.173 1.00 82.12 381 PRO A N 1
ATOM 2918 C CA . PRO A 1 381 ? 15.607 -18.582 20.304 1.00 82.12 381 PRO A CA 1
ATOM 2919 C C . PRO A 1 381 ? 15.028 -17.942 21.579 1.00 82.12 381 PRO A C 1
ATOM 2921 O O . PRO A 1 381 ? 14.336 -18.604 22.361 1.00 82.12 381 PRO A O 1
ATOM 2924 N N . LEU A 1 382 ? 15.286 -16.650 21.793 1.00 78.62 382 LEU A N 1
ATOM 2925 C CA . LEU A 1 382 ? 14.782 -15.903 22.946 1.00 78.62 382 LEU A CA 1
ATOM 2926 C C . LEU A 1 382 ? 13.284 -15.612 22.798 1.00 78.62 382 LEU A C 1
ATOM 2928 O O . LEU A 1 382 ? 12.535 -15.800 23.756 1.00 78.62 382 LEU A O 1
ATOM 2932 N N . ILE A 1 383 ? 12.837 -15.269 21.586 1.00 77.62 383 ILE A N 1
ATOM 2933 C CA . ILE A 1 383 ? 11.418 -15.108 21.250 1.00 77.62 383 ILE A CA 1
ATOM 2934 C C . ILE A 1 383 ? 10.677 -16.415 21.484 1.00 77.62 383 ILE A C 1
ATOM 2936 O O . ILE A 1 383 ? 9.666 -16.406 22.170 1.00 77.62 383 ILE A O 1
ATOM 2940 N N . ALA A 1 384 ? 11.188 -17.549 20.993 1.00 80.75 384 ALA A N 1
ATOM 2941 C CA . ALA A 1 384 ? 10.526 -18.840 21.187 1.00 80.75 384 ALA A CA 1
ATOM 2942 C C . ALA A 1 384 ? 10.295 -19.153 22.678 1.00 80.75 384 ALA A C 1
ATOM 2944 O O . ALA A 1 384 ? 9.227 -19.630 23.061 1.00 80.75 384 ALA A O 1
ATOM 2945 N N . THR A 1 385 ? 11.270 -18.821 23.528 1.00 82.19 385 THR A N 1
ATOM 2946 C CA . THR A 1 385 ? 11.160 -18.979 24.985 1.00 82.19 385 THR A CA 1
ATOM 2947 C C . THR A 1 385 ? 10.144 -18.002 25.586 1.00 82.19 385 THR A C 1
ATOM 2949 O O . THR A 1 385 ? 9.340 -18.379 26.441 1.00 82.19 385 THR A O 1
ATOM 2952 N N . GLN A 1 386 ? 10.155 -16.746 25.144 1.00 78.38 386 GLN A N 1
ATOM 2953 C CA . GLN A 1 386 ? 9.268 -15.702 25.650 1.00 78.38 386 GLN A CA 1
ATOM 2954 C C . GLN A 1 386 ? 7.815 -15.884 25.191 1.00 78.38 386 GLN A C 1
ATOM 2956 O O . GLN A 1 386 ? 6.909 -15.683 25.992 1.00 78.38 386 GLN A O 1
ATOM 2961 N N . SER A 1 387 ? 7.574 -16.352 23.966 1.00 80.56 387 SER A N 1
ATOM 2962 C CA . SER A 1 387 ? 6.238 -16.661 23.443 1.00 80.56 387 SER A CA 1
ATOM 2963 C C . SER A 1 387 ? 5.548 -17.790 24.213 1.00 80.56 387 SER A C 1
ATOM 2965 O O . SER A 1 387 ? 4.323 -17.872 24.201 1.00 80.56 387 SER A O 1
ATOM 2967 N N . VAL A 1 388 ? 6.294 -18.679 24.880 1.00 84.44 388 VAL A N 1
ATOM 2968 C CA . VAL A 1 388 ? 5.710 -19.675 25.798 1.00 84.44 388 VAL A CA 1
ATOM 2969 C C . VAL A 1 388 ? 5.290 -19.012 27.110 1.00 84.44 388 VAL A C 1
ATOM 2971 O O . VAL A 1 388 ? 4.147 -19.164 27.520 1.00 84.44 388 VAL A O 1
ATOM 2974 N N . LYS A 1 389 ? 6.159 -18.198 27.723 1.00 83.81 389 LYS A N 1
ATOM 2975 C CA . LYS A 1 389 ? 5.811 -17.466 28.955 1.00 83.81 389 LYS A CA 1
ATOM 2976 C C . LYS A 1 389 ? 4.629 -16.517 28.750 1.00 83.81 389 LYS A C 1
ATOM 2978 O O . LYS A 1 389 ? 3.728 -16.464 29.575 1.00 83.81 389 LYS A O 1
ATOM 2983 N N . PHE A 1 390 ? 4.612 -15.807 27.624 1.00 83.50 390 PHE A N 1
ATOM 2984 C CA . PHE A 1 390 ? 3.525 -14.901 27.274 1.00 83.50 390 PHE A CA 1
ATOM 2985 C C . PHE A 1 390 ? 2.204 -15.650 27.061 1.00 83.50 390 PHE A C 1
ATOM 2987 O O . PHE A 1 390 ? 1.157 -15.161 27.471 1.00 83.50 390 PHE A O 1
ATOM 2994 N N . ARG A 1 391 ? 2.239 -16.866 26.495 1.00 85.06 391 ARG A N 1
ATOM 2995 C CA . ARG A 1 391 ? 1.061 -17.745 26.413 1.00 85.06 391 ARG A CA 1
ATOM 2996 C C . ARG A 1 391 ? 0.486 -18.066 27.790 1.00 85.06 391 ARG A C 1
ATOM 2998 O O . ARG A 1 391 ? -0.724 -17.946 27.972 1.00 85.06 391 ARG A O 1
ATOM 3005 N N . ASP A 1 392 ? 1.342 -18.408 28.748 1.00 87.19 392 ASP A N 1
ATOM 3006 C CA . ASP A 1 392 ? 0.920 -18.686 30.125 1.00 87.19 392 ASP A CA 1
ATOM 3007 C C . ASP A 1 392 ? 0.351 -17.426 30.804 1.00 87.19 392 ASP A C 1
ATOM 3009 O O . ASP A 1 392 ? -0.679 -17.481 31.475 1.00 87.19 392 ASP A O 1
ATOM 3013 N N . GLU A 1 393 ? 0.963 -16.258 30.585 1.00 86.25 393 GLU A N 1
ATOM 3014 C CA . GLU A 1 393 ? 0.446 -14.977 31.086 1.00 86.25 393 GLU A CA 1
ATOM 3015 C C . GLU A 1 393 ? -0.918 -14.607 30.490 1.00 86.25 393 GLU A C 1
ATOM 3017 O O . GLU A 1 393 ? -1.781 -14.098 31.208 1.00 86.25 393 GLU A O 1
ATOM 3022 N N . VAL A 1 394 ? -1.126 -14.839 29.190 1.00 87.00 394 VAL A N 1
ATOM 3023 C CA . VAL A 1 394 ? -2.414 -14.595 28.524 1.00 87.00 394 VAL A CA 1
ATOM 3024 C C . VAL A 1 394 ? -3.478 -15.555 29.048 1.00 87.00 394 VAL A C 1
ATOM 3026 O O . VAL A 1 394 ? -4.599 -15.117 29.293 1.00 87.00 394 VAL A O 1
ATOM 3029 N N . ALA A 1 395 ? -3.134 -16.823 29.292 1.00 88.00 395 ALA A N 1
ATOM 3030 C CA . ALA A 1 395 ? -4.048 -17.789 29.899 1.00 88.00 395 ALA A CA 1
ATOM 3031 C C . ALA A 1 395 ? -4.478 -17.355 31.312 1.00 88.00 395 ALA A C 1
ATOM 3033 O O . ALA A 1 395 ? -5.674 -17.300 31.595 1.00 88.00 395 ALA A O 1
ATOM 3034 N N . ASN A 1 396 ? -3.531 -16.945 32.162 1.00 90.06 396 ASN A N 1
ATOM 3035 C CA . ASN A 1 396 ? -3.839 -16.431 33.501 1.00 90.06 396 ASN A CA 1
ATOM 3036 C C . ASN A 1 396 ? -4.715 -15.169 33.439 1.00 90.06 396 ASN A C 1
ATOM 3038 O O . ASN A 1 396 ? -5.700 -15.049 34.164 1.00 90.06 396 ASN A O 1
ATOM 3042 N N . TYR A 1 397 ? -4.400 -14.240 32.533 1.00 89.31 397 TYR A N 1
ATOM 3043 C CA . TYR A 1 397 ? -5.196 -13.028 32.339 1.00 89.31 397 TYR A CA 1
ATOM 3044 C C . TYR A 1 397 ? -6.615 -13.335 31.834 1.00 89.31 397 TYR A C 1
ATOM 3046 O O . TYR A 1 397 ? -7.582 -12.703 32.261 1.00 89.31 397 TYR A O 1
ATOM 3054 N N . MET A 1 398 ? -6.766 -14.332 30.961 1.00 89.00 398 MET A N 1
ATOM 3055 C CA . MET A 1 398 ? -8.069 -14.803 30.498 1.00 89.00 398 MET A CA 1
ATOM 3056 C C . MET A 1 398 ? -8.904 -15.360 31.658 1.00 89.00 398 MET A C 1
ATOM 3058 O O . MET A 1 398 ? -10.081 -15.014 31.771 1.00 89.00 398 MET A O 1
ATOM 3062 N N . GLU A 1 399 ? -8.309 -16.164 32.543 1.00 91.00 399 GLU A N 1
ATOM 3063 C CA . GLU A 1 399 ? -8.982 -16.669 33.748 1.00 91.00 399 GLU A CA 1
ATOM 3064 C C . GLU A 1 399 ? -9.407 -15.528 34.687 1.00 91.00 399 GLU A C 1
ATOM 3066 O O . GLU A 1 399 ? -10.537 -15.522 35.185 1.00 91.00 399 GLU A O 1
ATOM 3071 N N . GLU A 1 400 ? -8.557 -14.515 34.881 1.00 90.38 400 GLU A N 1
ATOM 3072 C CA . GLU A 1 400 ? -8.897 -13.317 35.661 1.00 90.38 400 GLU A CA 1
ATOM 3073 C C . GLU A 1 400 ? -10.083 -12.546 35.057 1.00 90.38 400 GLU A C 1
ATOM 3075 O O . GLU A 1 400 ? -10.993 -12.135 35.786 1.00 90.38 400 GLU A O 1
ATOM 3080 N N . LEU A 1 401 ? -10.113 -12.365 33.731 1.00 89.19 401 LEU A N 1
ATOM 3081 C CA . LEU A 1 401 ? -11.222 -11.703 33.035 1.00 89.19 401 LEU A CA 1
ATOM 3082 C C . LEU A 1 401 ? -12.525 -12.506 33.134 1.00 89.19 401 LEU A C 1
ATOM 3084 O O . LEU A 1 401 ? -13.581 -11.922 33.389 1.00 89.19 401 LEU A O 1
ATOM 3088 N N . GLN A 1 402 ? -12.469 -13.832 32.999 1.00 89.06 402 GLN A N 1
ATOM 3089 C CA . GLN A 1 402 ? -13.635 -14.702 33.194 1.00 89.06 402 GLN A CA 1
ATOM 3090 C C . GLN A 1 402 ? -14.152 -14.643 34.635 1.00 89.06 402 GLN A C 1
ATOM 3092 O O . GLN A 1 402 ? -15.363 -14.578 34.866 1.00 89.06 402 GLN A O 1
ATOM 3097 N N . ALA A 1 403 ? -13.250 -14.608 35.618 1.00 90.56 403 ALA A N 1
ATOM 3098 C CA . ALA A 1 403 ? -13.620 -14.439 37.017 1.00 90.56 403 ALA A CA 1
ATOM 3099 C C . ALA A 1 403 ? -14.303 -13.082 37.255 1.00 90.56 403 ALA A C 1
ATOM 3101 O O . ALA A 1 403 ? -15.328 -13.028 37.940 1.00 90.56 403 ALA A O 1
ATOM 3102 N N . LYS A 1 404 ? -13.797 -11.996 36.654 1.00 87.62 404 LYS A N 1
ATOM 3103 C CA . LYS A 1 404 ? -14.441 -10.670 36.694 1.00 87.62 404 LYS A CA 1
ATOM 3104 C C . LYS A 1 404 ? -15.827 -10.686 36.038 1.00 87.62 404 LYS A C 1
ATOM 3106 O O . LYS A 1 404 ? -16.774 -10.158 36.624 1.00 87.62 404 LYS A O 1
ATOM 3111 N N . GLU A 1 405 ? -15.980 -11.328 34.879 1.00 87.19 405 GLU A N 1
ATOM 3112 C CA . GLU A 1 405 ? -17.277 -11.477 34.201 1.00 87.19 405 GLU A CA 1
ATOM 3113 C C . GLU A 1 405 ? -18.295 -12.214 35.085 1.00 87.19 405 GLU A C 1
ATOM 3115 O O . GLU A 1 405 ? -19.441 -11.776 35.235 1.00 87.19 405 GLU A O 1
ATOM 3120 N N . ALA A 1 406 ? -17.874 -13.299 35.738 1.00 87.19 406 ALA A N 1
ATOM 3121 C CA . ALA A 1 406 ? -18.717 -14.036 36.673 1.00 87.19 406 ALA A CA 1
ATOM 3122 C C . ALA A 1 406 ? -19.093 -13.190 37.903 1.00 87.19 406 ALA A C 1
ATOM 3124 O O . ALA A 1 406 ? -20.256 -13.181 38.319 1.00 87.19 406 ALA A O 1
ATOM 3125 N N . GLN A 1 407 ? -18.139 -12.431 38.454 1.00 87.00 407 GLN A N 1
ATOM 3126 C CA . GLN A 1 407 ? -18.361 -11.559 39.611 1.00 87.00 407 GLN A CA 1
ATOM 3127 C C . GLN A 1 407 ? -19.349 -10.428 39.326 1.00 87.00 407 GLN A C 1
ATOM 3129 O O . GLN A 1 407 ? -20.060 -10.012 40.243 1.00 87.00 407 GLN A O 1
ATOM 3134 N N . ILE A 1 408 ? -19.446 -9.942 38.083 1.00 84.38 408 ILE A N 1
ATOM 3135 C CA . ILE A 1 408 ? -20.418 -8.901 37.721 1.00 84.38 408 ILE A CA 1
ATOM 3136 C C . ILE A 1 408 ? -21.827 -9.335 38.106 1.00 84.38 408 ILE A C 1
ATOM 3138 O O . ILE A 1 408 ? -22.535 -8.532 38.704 1.00 84.38 408 ILE A O 1
ATOM 3142 N N . LYS A 1 409 ? -22.207 -10.596 37.861 1.00 79.06 409 LYS A N 1
ATOM 3143 C CA . LYS A 1 409 ? -23.552 -11.129 38.152 1.00 79.06 409 LYS A CA 1
ATOM 3144 C C . LYS A 1 409 ? -23.874 -11.249 39.643 1.00 79.06 409 LYS A C 1
ATOM 3146 O O . LYS A 1 409 ? -25.042 -11.331 40.008 1.00 79.06 409 LYS A O 1
ATOM 3151 N N . THR A 1 410 ? -22.861 -11.255 40.507 1.00 82.44 410 THR A N 1
ATOM 3152 C CA . THR A 1 410 ? -23.031 -11.367 41.965 1.00 82.44 410 THR A CA 1
ATOM 3153 C C . THR A 1 410 ? -23.023 -10.019 42.685 1.00 82.44 410 THR A C 1
ATOM 3155 O O . THR A 1 410 ? -23.231 -9.972 43.897 1.00 82.44 410 THR A O 1
ATOM 3158 N N . LYS A 1 411 ? -22.765 -8.913 41.974 1.00 83.12 411 LYS A N 1
ATOM 3159 C CA . LYS A 1 411 ? -22.664 -7.577 42.580 1.00 83.12 411 LYS A CA 1
ATOM 3160 C C . LYS A 1 411 ? -24.022 -7.029 43.016 1.00 83.12 411 LYS A C 1
ATOM 3162 O O . LYS A 1 411 ? -25.077 -7.388 42.497 1.00 83.12 411 LYS A O 1
ATOM 3167 N N . SER A 1 412 ? -23.982 -6.099 43.968 1.00 79.06 412 SER A N 1
ATOM 3168 C CA . SER A 1 412 ? -25.167 -5.522 44.615 1.00 79.06 412 SER A CA 1
ATOM 3169 C C . SER A 1 412 ? -26.121 -4.818 43.647 1.00 79.06 412 SER A C 1
ATOM 3171 O O . SER A 1 412 ? -27.327 -4.839 43.880 1.00 79.06 412 SER A O 1
ATOM 3173 N N . PHE A 1 413 ? -25.641 -4.253 42.535 1.00 82.88 413 PHE A N 1
ATOM 3174 C CA . PHE A 1 413 ? -26.504 -3.608 41.535 1.00 82.88 413 PHE A CA 1
ATOM 3175 C C . PHE A 1 413 ? -27.421 -4.582 40.762 1.00 82.88 413 PHE A C 1
ATOM 3177 O O . PHE A 1 413 ? -28.280 -4.128 40.007 1.00 82.88 413 PHE A O 1
ATOM 3184 N N . TRP A 1 414 ? -27.293 -5.903 40.957 1.00 81.25 414 TRP A N 1
ATOM 3185 C CA . TRP A 1 414 ? -28.275 -6.894 40.484 1.00 81.25 414 TRP A CA 1
ATOM 3186 C C . TRP A 1 414 ? -29.501 -7.026 41.402 1.00 81.25 414 TRP A C 1
ATOM 3188 O O . TRP A 1 414 ? -30.525 -7.592 41.014 1.00 81.25 414 TRP A O 1
ATOM 3198 N N . SER A 1 415 ? -29.430 -6.493 42.623 1.00 82.12 415 SER A N 1
ATOM 3199 C CA . SER A 1 415 ? -30.563 -6.442 43.545 1.00 82.12 415 SER A CA 1
ATOM 3200 C C . SER A 1 415 ? -31.250 -5.083 43.484 1.00 82.12 415 SER A C 1
ATOM 3202 O O . SER A 1 415 ? -30.603 -4.039 43.572 1.00 82.12 415 SER A O 1
ATOM 3204 N N . TYR A 1 416 ? -32.585 -5.081 43.440 1.00 78.62 416 TYR A N 1
ATOM 3205 C CA . TYR A 1 416 ? -33.366 -3.840 43.501 1.00 78.62 416 TYR A CA 1
ATOM 3206 C C . TYR A 1 416 ? -33.181 -3.081 44.829 1.00 78.62 416 TYR A C 1
ATOM 3208 O O . TYR A 1 416 ? -33.381 -1.870 44.895 1.00 78.62 416 TYR A O 1
ATOM 3216 N N . SER A 1 417 ? -32.800 -3.784 45.904 1.00 76.81 417 SER A N 1
ATOM 3217 C CA . SER A 1 417 ? -32.675 -3.222 47.259 1.00 76.81 417 SER A CA 1
ATOM 3218 C C . SER A 1 417 ? -31.550 -2.197 47.411 1.00 76.81 417 SER A C 1
ATOM 3220 O O . SER A 1 417 ? -31.535 -1.455 48.386 1.00 76.81 417 SER A O 1
ATOM 3222 N N . THR A 1 418 ? -30.606 -2.169 46.473 1.00 76.94 418 THR A N 1
ATOM 3223 C CA . THR A 1 418 ? -29.439 -1.274 46.491 1.00 76.94 418 THR A CA 1
ATOM 3224 C C . THR A 1 418 ? -29.837 0.178 46.232 1.00 76.94 418 THR A C 1
ATOM 3226 O O . THR A 1 418 ? -29.194 1.102 46.724 1.00 76.94 418 THR A O 1
ATOM 3229 N N . GLY A 1 419 ? -30.943 0.385 45.512 1.00 79.00 419 GLY A N 1
ATOM 3230 C CA . GLY A 1 419 ? -31.443 1.705 45.154 1.00 79.00 419 GLY A CA 1
ATOM 3231 C C . GLY A 1 419 ? -30.750 2.294 43.925 1.00 79.00 419 GLY A C 1
ATOM 3232 O O . GLY A 1 419 ? -29.641 1.912 43.549 1.00 79.00 419 GLY A O 1
ATOM 3233 N N . VAL A 1 420 ? -31.441 3.238 43.286 1.00 82.00 420 VAL A N 1
ATOM 3234 C CA . VAL A 1 420 ? -31.087 3.789 41.969 1.00 82.00 420 VAL A CA 1
ATOM 3235 C C . VAL A 1 420 ? -29.725 4.488 41.982 1.00 82.00 420 VAL A C 1
ATOM 3237 O O . VAL A 1 420 ? -28.845 4.140 41.200 1.00 82.00 420 VAL A O 1
ATOM 3240 N N . ASN A 1 421 ? -29.517 5.428 42.908 1.00 82.19 421 ASN A N 1
ATOM 3241 C CA . ASN A 1 421 ? -28.296 6.239 42.936 1.00 82.19 421 ASN A CA 1
ATOM 3242 C C . ASN A 1 421 ? -27.048 5.407 43.257 1.00 82.19 421 ASN A C 1
ATOM 3244 O O . ASN A 1 421 ? -26.027 5.559 42.596 1.00 82.19 421 ASN A O 1
ATOM 3248 N N . ALA A 1 422 ? -27.132 4.497 44.233 1.00 85.31 422 ALA A N 1
ATOM 3249 C CA . ALA A 1 422 ? -26.005 3.639 44.595 1.00 85.31 422 ALA A CA 1
ATOM 3250 C C . ALA A 1 422 ? -25.659 2.645 43.473 1.00 85.31 422 ALA A C 1
ATOM 3252 O O . ALA A 1 422 ? -24.484 2.428 43.192 1.00 85.31 422 ALA A O 1
ATOM 3253 N N . SER A 1 423 ? -26.665 2.090 42.788 1.00 86.12 423 SER A N 1
ATOM 3254 C CA . SER A 1 423 ? -26.442 1.149 41.683 1.00 86.12 423 SER A CA 1
ATOM 3255 C C . SER A 1 423 ? -25.795 1.819 40.471 1.00 86.12 423 SER A C 1
ATOM 3257 O O . SER A 1 423 ? -24.863 1.256 39.905 1.00 86.12 423 SER A O 1
ATOM 3259 N N . ILE A 1 424 ? -26.224 3.033 40.102 1.00 86.06 424 ILE A N 1
ATOM 3260 C CA . ILE A 1 424 ? -25.617 3.786 38.991 1.00 86.06 424 ILE A CA 1
ATOM 3261 C C . ILE A 1 424 ? -24.160 4.150 39.304 1.00 86.06 424 ILE A C 1
ATOM 3263 O O . ILE A 1 424 ? -23.305 3.998 38.434 1.00 86.06 424 ILE A O 1
ATOM 3267 N N . THR A 1 425 ? -23.851 4.588 40.529 1.00 88.50 425 THR A N 1
ATOM 3268 C CA . THR A 1 425 ? -22.465 4.893 40.928 1.00 88.50 425 THR A CA 1
ATOM 3269 C C . THR A 1 425 ? -21.573 3.656 40.848 1.00 88.50 425 THR A C 1
ATOM 3271 O O . THR A 1 425 ? -20.513 3.718 40.233 1.00 88.50 425 THR A O 1
ATOM 3274 N N . LEU A 1 426 ? -22.029 2.514 41.374 1.00 88.44 426 LEU A N 1
ATOM 3275 C CA . LEU A 1 426 ? -21.277 1.257 41.305 1.00 88.44 426 LEU A CA 1
ATOM 3276 C C . LEU A 1 426 ? -21.069 0.782 39.861 1.00 88.44 426 LEU A C 1
ATOM 3278 O O . LEU A 1 426 ? -19.985 0.326 39.519 1.00 88.44 426 LEU A O 1
ATOM 3282 N N . ILE A 1 427 ? -22.074 0.912 38.989 1.00 89.50 427 ILE A N 1
ATOM 3283 C CA . ILE A 1 427 ? -21.929 0.553 37.569 1.00 89.50 427 ILE A CA 1
ATOM 3284 C C . ILE A 1 427 ? -20.887 1.444 36.887 1.00 89.50 427 ILE A C 1
ATOM 3286 O O . ILE A 1 427 ? -20.077 0.935 36.118 1.00 89.50 427 ILE A O 1
ATOM 3290 N N . LYS A 1 428 ? -20.867 2.746 37.189 1.00 88.94 428 LYS A N 1
ATOM 3291 C CA . LYS A 1 428 ? -19.861 3.672 36.648 1.00 88.94 428 LYS A CA 1
ATOM 3292 C C . LYS A 1 428 ? -18.449 3.333 37.121 1.00 88.94 428 LYS A C 1
ATOM 3294 O O . LYS A 1 428 ? -17.524 3.355 36.317 1.00 88.94 428 LYS A O 1
ATOM 3299 N N . GLU A 1 429 ? -18.273 2.981 38.393 1.00 89.94 429 GLU A N 1
ATOM 3300 C CA . GLU A 1 429 ? -16.979 2.516 38.916 1.00 89.94 429 GLU A CA 1
ATOM 3301 C C . GLU A 1 429 ? -16.493 1.253 38.186 1.00 89.94 429 GLU A C 1
ATOM 3303 O O . GLU A 1 429 ? -15.322 1.151 37.818 1.00 89.94 429 GLU A O 1
ATOM 3308 N N . GLU A 1 430 ? -17.398 0.315 37.906 1.00 89.50 430 GLU A N 1
ATOM 3309 C CA . GLU A 1 430 ? -17.087 -0.897 37.143 1.00 89.50 430 GLU A CA 1
ATOM 3310 C C . GLU A 1 430 ? -16.807 -0.628 35.661 1.00 89.50 430 GLU A C 1
ATOM 3312 O O . GLU A 1 430 ? -15.926 -1.265 35.089 1.00 89.50 430 GLU A O 1
ATOM 3317 N N . GLN A 1 431 ? -17.495 0.335 35.044 1.00 87.88 431 GLN A N 1
ATOM 3318 C CA . GLN A 1 431 ? -17.196 0.781 33.680 1.00 87.88 431 GLN A CA 1
ATOM 3319 C C . GLN A 1 431 ? -15.783 1.367 33.589 1.00 87.88 431 GLN A C 1
ATOM 3321 O O . GLN A 1 431 ? -15.029 0.979 32.702 1.00 87.88 431 GLN A O 1
ATOM 3326 N N . ILE A 1 432 ? -15.378 2.198 34.556 1.00 89.06 432 ILE A N 1
ATOM 3327 C CA . ILE A 1 432 ? -14.011 2.741 34.628 1.00 89.06 432 ILE A CA 1
ATOM 3328 C C . ILE A 1 432 ? -12.976 1.617 34.789 1.00 89.06 432 ILE A C 1
ATOM 3330 O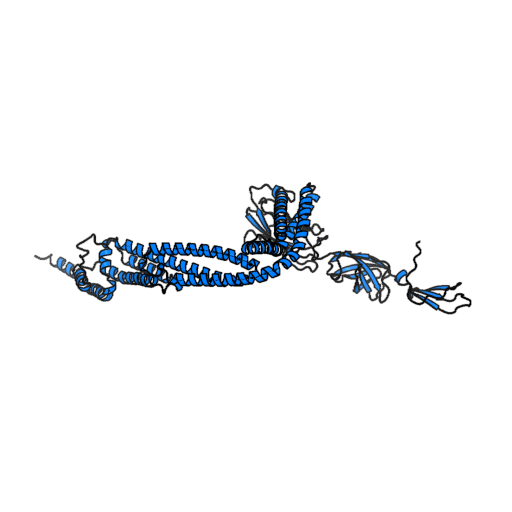 O . ILE A 1 432 ? -11.887 1.678 34.218 1.00 89.06 432 ILE A O 1
ATOM 3334 N N . ASN A 1 433 ? -13.280 0.574 35.565 1.00 88.81 433 ASN A N 1
ATOM 3335 C CA . ASN A 1 433 ? -12.384 -0.577 35.690 1.00 88.81 433 ASN A CA 1
ATOM 3336 C C . ASN A 1 433 ? -12.288 -1.376 34.379 1.00 88.81 433 ASN A C 1
ATOM 3338 O O . ASN A 1 433 ? -11.186 -1.766 33.999 1.00 88.81 433 ASN A O 1
ATOM 3342 N N . ALA A 1 434 ? -13.399 -1.552 33.657 1.00 86.94 434 ALA A N 1
ATOM 3343 C CA . ALA A 1 434 ? -13.402 -2.191 32.341 1.00 86.94 434 ALA A CA 1
ATOM 3344 C C . ALA A 1 434 ? -12.615 -1.379 31.294 1.00 86.94 434 ALA A C 1
ATOM 3346 O O . ALA A 1 434 ? -11.907 -1.964 30.480 1.00 86.94 434 ALA A O 1
ATOM 3347 N N . GLU A 1 435 ? -12.675 -0.044 31.338 1.00 87.44 435 GLU A N 1
ATOM 3348 C CA . GLU A 1 435 ? -11.855 0.836 30.489 1.00 87.44 435 GLU A CA 1
ATOM 3349 C C . GLU A 1 435 ? -10.355 0.683 30.786 1.00 87.44 435 GLU A C 1
ATOM 3351 O O . GLU A 1 435 ? -9.541 0.610 29.864 1.00 87.44 435 GLU A O 1
ATOM 3356 N N . LYS A 1 436 ? -9.968 0.573 32.065 1.00 89.50 436 LYS A N 1
ATOM 3357 C CA . LYS A 1 436 ? -8.572 0.282 32.444 1.00 89.50 436 LYS A CA 1
ATOM 3358 C C . LYS A 1 436 ? -8.119 -1.077 31.914 1.00 89.50 436 LYS A C 1
ATOM 3360 O O . LYS A 1 436 ? -7.016 -1.177 31.379 1.00 89.50 436 LYS A O 1
ATOM 3365 N N . ASP A 1 437 ? -8.962 -2.102 32.033 1.00 87.88 437 ASP A N 1
ATOM 3366 C CA . ASP A 1 437 ? -8.672 -3.433 31.496 1.00 87.88 437 ASP A CA 1
ATOM 3367 C C . ASP A 1 437 ? -8.560 -3.412 29.956 1.00 87.88 437 ASP A C 1
ATOM 3369 O O . ASP A 1 437 ? -7.712 -4.104 29.396 1.00 87.88 437 ASP A O 1
ATOM 3373 N N . GLU A 1 438 ? -9.327 -2.567 29.258 1.00 87.50 438 GLU A N 1
ATOM 3374 C CA . GLU A 1 438 ? -9.220 -2.381 27.803 1.00 87.50 438 GLU A CA 1
ATOM 3375 C C . GLU A 1 438 ? -7.875 -1.760 27.386 1.00 87.50 438 GLU A C 1
ATOM 3377 O O . GLU A 1 438 ? -7.283 -2.163 26.381 1.00 87.50 438 GLU A O 1
ATOM 3382 N N . VAL A 1 439 ? -7.344 -0.812 28.165 1.00 88.75 439 VAL A N 1
ATOM 3383 C CA . VAL A 1 439 ? -5.998 -0.258 27.931 1.00 88.75 439 VAL A CA 1
ATOM 3384 C C . VAL A 1 439 ? -4.932 -1.348 28.080 1.00 88.75 439 VAL A C 1
ATOM 3386 O O . VAL A 1 439 ? -4.037 -1.451 27.238 1.00 88.75 439 VAL A O 1
ATOM 3389 N N . VAL A 1 440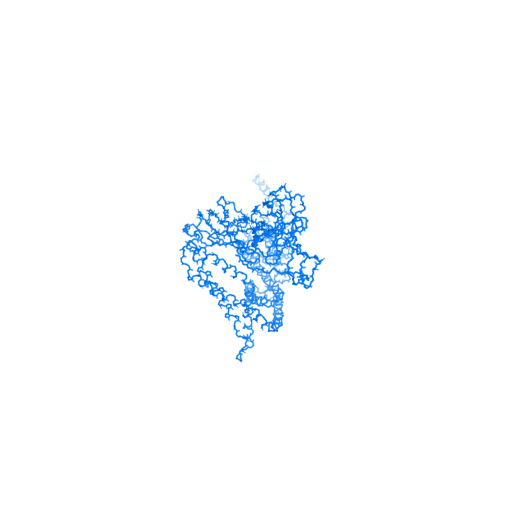 ? -5.051 -2.203 29.100 1.00 88.56 440 VAL A N 1
ATOM 3390 C CA . VAL A 1 440 ? -4.143 -3.346 29.305 1.00 88.56 440 VAL A CA 1
ATOM 3391 C C . VAL A 1 440 ? -4.260 -4.358 28.161 1.00 88.56 440 VAL A C 1
ATOM 3393 O O . VAL A 1 440 ? -3.241 -4.846 27.669 1.00 88.56 440 VAL A O 1
ATOM 3396 N N . LEU A 1 441 ? -5.477 -4.634 27.679 1.00 87.88 441 LEU A N 1
ATOM 3397 C CA . LEU A 1 441 ? -5.704 -5.497 26.518 1.00 87.88 441 LEU A CA 1
ATOM 3398 C C . LEU A 1 441 ? -5.006 -4.943 25.271 1.00 87.88 441 LEU A C 1
ATOM 3400 O O . LEU A 1 441 ? -4.344 -5.704 24.571 1.00 87.88 441 LEU A O 1
ATOM 3404 N N . LYS A 1 442 ? -5.109 -3.635 25.001 1.00 85.62 442 LYS A N 1
ATOM 3405 C CA . LYS A 1 442 ? -4.436 -2.990 23.857 1.00 85.62 442 LYS A CA 1
ATOM 3406 C C . LYS A 1 442 ? -2.917 -3.147 23.933 1.00 85.62 442 LYS A C 1
ATOM 3408 O O . LYS A 1 442 ? -2.297 -3.514 22.938 1.00 85.62 442 LYS A O 1
ATOM 3413 N N . GLN A 1 443 ? -2.332 -2.951 25.115 1.00 83.88 443 GLN A N 1
ATOM 3414 C CA . GLN A 1 443 ? -0.898 -3.163 25.339 1.00 83.88 443 GLN A CA 1
ATOM 3415 C C . GLN A 1 443 ? -0.493 -4.626 25.107 1.00 83.88 443 GLN A C 1
ATOM 3417 O O . GLN A 1 443 ? 0.459 -4.896 24.377 1.00 83.88 443 GLN A O 1
ATOM 3422 N N . LYS A 1 444 ? -1.238 -5.588 25.668 1.00 84.19 444 LYS A N 1
ATOM 3423 C CA . LYS A 1 444 ? -0.964 -7.022 25.472 1.00 84.19 444 LYS A CA 1
ATOM 3424 C C . LYS A 1 444 ? -1.193 -7.471 24.026 1.00 84.19 444 LYS A C 1
ATOM 3426 O O . LYS A 1 444 ? -0.432 -8.294 23.535 1.00 84.19 444 LYS A O 1
ATOM 3431 N N . LYS A 1 445 ? -2.177 -6.905 23.320 1.00 84.94 445 LYS A N 1
ATOM 3432 C CA . LYS A 1 445 ? -2.430 -7.180 21.897 1.00 84.94 445 LYS A CA 1
ATOM 3433 C C . LYS A 1 445 ? -1.269 -6.719 21.019 1.00 84.94 445 LYS A C 1
ATOM 3435 O O . LYS A 1 445 ? -0.867 -7.459 20.133 1.00 84.94 445 LYS A O 1
ATOM 3440 N N . HIS A 1 446 ? -0.696 -5.552 21.305 1.00 79.75 446 HIS A N 1
ATOM 3441 C CA . HIS A 1 446 ? 0.492 -5.076 20.599 1.00 79.75 446 HIS A CA 1
ATOM 3442 C C . HIS A 1 446 ? 1.690 -6.023 20.784 1.00 79.75 446 HIS A C 1
ATOM 3444 O O . HIS A 1 446 ? 2.347 -6.392 19.815 1.00 79.75 446 HIS A O 1
ATOM 3450 N N . ILE A 1 447 ? 1.922 -6.506 22.010 1.00 79.31 447 ILE A N 1
ATOM 3451 C CA . ILE A 1 447 ? 2.961 -7.514 22.279 1.00 79.31 447 ILE A CA 1
ATOM 3452 C C . ILE A 1 447 ? 2.648 -8.835 21.555 1.00 79.31 447 ILE A C 1
ATOM 3454 O O . ILE A 1 447 ? 3.554 -9.469 21.021 1.00 79.31 447 ILE A O 1
ATOM 3458 N N . ALA A 1 448 ? 1.379 -9.246 21.502 1.00 81.25 448 ALA A N 1
ATOM 3459 C CA . ALA A 1 448 ? 0.958 -10.447 20.787 1.00 81.25 448 ALA A CA 1
ATOM 3460 C C . ALA A 1 448 ? 1.182 -10.340 19.267 1.00 81.25 448 ALA A C 1
ATOM 3462 O O . ALA A 1 448 ? 1.628 -11.317 18.674 1.00 81.25 448 ALA A O 1
ATOM 3463 N N . GLU A 1 449 ? 0.942 -9.173 18.656 1.00 80.38 449 GLU A N 1
ATOM 3464 C CA . GLU A 1 449 ? 1.264 -8.898 17.242 1.00 80.38 449 GLU A CA 1
ATOM 3465 C C . GLU A 1 449 ? 2.775 -9.025 17.007 1.00 80.38 449 GLU A C 1
ATOM 3467 O O . GLU A 1 449 ? 3.204 -9.767 16.127 1.00 80.38 449 GLU A O 1
ATOM 3472 N N . ILE A 1 450 ? 3.587 -8.401 17.871 1.00 75.44 450 ILE A N 1
ATOM 3473 C CA . ILE A 1 450 ? 5.054 -8.504 17.820 1.00 75.44 450 ILE A CA 1
ATOM 3474 C C . ILE A 1 450 ? 5.508 -9.966 17.930 1.00 75.44 450 ILE A C 1
ATOM 3476 O O . ILE A 1 450 ? 6.446 -10.379 17.253 1.00 75.44 450 ILE A O 1
ATOM 3480 N N . LEU A 1 451 ? 4.872 -10.776 18.776 1.00 75.81 451 LEU A N 1
ATOM 3481 C CA . LEU A 1 451 ? 5.221 -12.185 18.989 1.00 75.81 451 LEU A CA 1
ATOM 3482 C C . LEU A 1 451 ? 4.538 -13.162 18.017 1.00 75.81 451 LEU A C 1
ATOM 3484 O O . LEU A 1 451 ? 4.719 -14.368 18.194 1.00 75.81 451 LEU A O 1
ATOM 3488 N N . GLU A 1 452 ? 3.799 -12.672 17.015 1.00 75.38 452 GLU A N 1
ATOM 3489 C CA . GLU A 1 452 ? 3.052 -13.487 16.036 1.00 75.38 452 GLU A CA 1
ATOM 3490 C C . GLU A 1 452 ? 2.053 -14.454 16.705 1.00 75.38 452 GLU A C 1
ATOM 3492 O O . GLU A 1 452 ? 1.880 -15.602 16.303 1.00 75.38 452 GLU A O 1
ATOM 3497 N N . CYS A 1 453 ? 1.420 -14.004 17.789 1.00 78.44 453 CYS A N 1
ATOM 3498 C CA . CYS A 1 453 ? 0.494 -14.777 18.620 1.00 78.44 453 CYS A CA 1
ATOM 3499 C C . CYS A 1 453 ? -0.849 -14.043 18.812 1.00 78.44 453 CYS A C 1
ATOM 3501 O O . CYS A 1 453 ? -1.445 -14.103 19.890 1.00 78.44 453 CYS A O 1
ATOM 3503 N N . GLU A 1 454 ? -1.313 -13.309 17.797 1.00 76.94 454 GLU A N 1
ATOM 3504 C CA . GLU A 1 454 ? -2.498 -12.440 17.883 1.00 76.94 454 GLU A CA 1
ATOM 3505 C C . GLU A 1 454 ? -3.800 -13.191 18.200 1.00 76.94 454 GLU A C 1
ATOM 3507 O O . GLU A 1 454 ? -4.613 -12.700 18.986 1.00 76.94 454 GLU A O 1
ATOM 3512 N N . GLU A 1 455 ? -3.948 -14.416 17.691 1.00 80.06 455 GLU A N 1
ATOM 3513 C CA . GLU A 1 455 ? -5.145 -15.256 17.856 1.00 80.06 455 GLU A CA 1
ATOM 3514 C C . GLU A 1 455 ? -5.475 -15.549 19.331 1.00 80.06 455 GLU A C 1
ATOM 3516 O O . GLU A 1 455 ? -6.627 -15.773 19.703 1.00 80.06 455 GLU A O 1
ATOM 3521 N N . LEU A 1 456 ? -4.470 -15.514 20.211 1.00 79.06 456 LEU A N 1
ATOM 3522 C CA . LEU A 1 456 ? -4.651 -15.768 21.642 1.00 79.06 456 LEU A CA 1
ATOM 3523 C C . LEU A 1 456 ? -5.380 -14.633 22.368 1.00 79.06 456 LEU A C 1
ATOM 3525 O O . LEU A 1 456 ? -5.873 -14.834 23.478 1.00 79.06 456 LEU A O 1
ATOM 3529 N N . MET A 1 457 ? -5.436 -13.442 21.770 1.00 84.25 457 MET A N 1
ATOM 3530 C CA . MET A 1 457 ? -6.035 -12.259 22.390 1.00 84.25 457 MET A CA 1
ATOM 3531 C C . MET A 1 457 ? -7.526 -12.107 22.072 1.00 84.25 457 MET A C 1
ATOM 3533 O O . MET A 1 457 ? -8.230 -11.411 22.812 1.00 84.25 457 MET A O 1
ATOM 3537 N N . ASP A 1 458 ? -8.033 -12.770 21.030 1.00 86.38 458 ASP A N 1
ATOM 3538 C CA . ASP A 1 458 ? -9.441 -12.690 20.620 1.00 86.38 458 ASP A CA 1
ATOM 3539 C C . ASP A 1 458 ? -10.427 -13.148 21.711 1.00 86.38 458 ASP A C 1
ATOM 3541 O O . ASP A 1 458 ? -11.422 -12.448 21.946 1.00 86.38 458 ASP A O 1
ATOM 3545 N N . PRO A 1 459 ? -10.172 -14.244 22.460 1.00 88.12 459 PRO A N 1
ATOM 3546 C CA . PRO A 1 459 ? -11.032 -14.629 23.576 1.00 88.12 459 PRO A CA 1
ATOM 3547 C C . PRO A 1 459 ? -11.089 -13.554 24.670 1.00 88.12 459 PRO A C 1
ATOM 3549 O O . PRO A 1 459 ? -12.172 -13.235 25.163 1.00 88.12 459 PRO A O 1
ATOM 3552 N N . CYS A 1 460 ? -9.952 -12.938 25.011 1.00 87.81 460 CYS A N 1
ATOM 3553 C CA . CYS A 1 460 ? -9.874 -11.858 26.001 1.00 87.81 460 CYS A CA 1
ATOM 3554 C C . CYS A 1 460 ? -10.668 -10.619 25.554 1.00 87.81 460 CYS A C 1
ATOM 3556 O O . CYS A 1 460 ? -11.407 -10.032 26.350 1.00 87.81 460 CYS A O 1
ATOM 3558 N N . ALA A 1 461 ? -10.572 -10.250 24.272 1.00 87.88 461 ALA A N 1
ATOM 3559 C CA . ALA A 1 461 ? -11.339 -9.149 23.689 1.00 87.88 461 ALA A CA 1
ATOM 3560 C C . ALA A 1 461 ? -12.854 -9.420 23.701 1.00 87.88 461 ALA A C 1
ATOM 3562 O O . ALA A 1 461 ? -13.653 -8.520 23.985 1.00 87.88 461 ALA A O 1
ATOM 3563 N N . SER A 1 462 ? -13.253 -10.667 23.437 1.00 88.62 462 SER A N 1
ATOM 3564 C CA . SER A 1 462 ? -14.652 -11.101 23.486 1.00 88.62 462 SER A CA 1
ATOM 3565 C C . SER A 1 462 ? -15.232 -11.004 24.900 1.00 88.62 462 SER A C 1
ATOM 3567 O O . SER A 1 462 ? -16.325 -10.460 25.080 1.00 88.62 462 SER A O 1
ATOM 3569 N N . ILE A 1 463 ? -14.478 -11.447 25.914 1.00 88.75 463 ILE A N 1
ATOM 3570 C CA . ILE A 1 463 ? -14.892 -11.365 27.324 1.00 88.75 463 ILE A CA 1
ATOM 3571 C C . ILE A 1 463 ? -15.056 -9.901 27.755 1.00 88.75 463 ILE A C 1
ATOM 3573 O O . ILE A 1 463 ? -16.092 -9.543 28.314 1.00 88.75 463 ILE A O 1
ATOM 3577 N N . LEU A 1 464 ? -14.095 -9.022 27.448 1.00 89.31 464 LEU A N 1
ATOM 3578 C CA . LEU A 1 464 ? -14.203 -7.597 27.797 1.00 89.31 464 LEU A CA 1
ATOM 3579 C C . LEU A 1 464 ? -15.386 -6.912 27.106 1.00 89.31 464 LEU A C 1
ATOM 3581 O O . LEU A 1 464 ? -16.121 -6.156 27.742 1.00 89.31 464 LEU A O 1
ATOM 3585 N N . SER A 1 465 ? -15.636 -7.244 25.841 1.00 89.00 465 SER A N 1
ATOM 3586 C CA . SER A 1 465 ? -16.808 -6.759 25.107 1.00 89.00 465 SER A CA 1
ATOM 3587 C C . SER A 1 465 ? -18.119 -7.256 25.737 1.00 89.00 465 SER A C 1
ATOM 3589 O O . SER A 1 465 ? -19.091 -6.504 25.840 1.00 89.00 465 SER A O 1
ATOM 3591 N N . SER A 1 466 ? -18.156 -8.506 26.217 1.00 88.81 466 SER A N 1
ATOM 3592 C CA . SER A 1 466 ? -19.291 -9.067 26.968 1.00 88.81 466 SER A CA 1
ATOM 3593 C C . SER A 1 466 ? -19.528 -8.319 28.286 1.00 88.81 466 SER A C 1
ATOM 3595 O O . SER A 1 466 ? -20.671 -7.963 28.601 1.00 88.81 466 SER A O 1
ATOM 3597 N N . ILE A 1 467 ? -18.454 -8.004 29.019 1.00 88.31 467 ILE A N 1
ATOM 3598 C CA . ILE A 1 467 ? -18.482 -7.210 30.255 1.00 88.31 467 ILE A CA 1
ATOM 3599 C C . ILE A 1 467 ? -19.039 -5.808 29.989 1.00 88.31 467 ILE A C 1
ATOM 3601 O O . ILE A 1 467 ? -20.028 -5.419 30.615 1.00 88.31 467 ILE A O 1
ATOM 3605 N N . GLN A 1 468 ? -18.465 -5.070 29.034 1.00 89.56 468 GLN A N 1
ATOM 3606 C CA . GLN A 1 468 ? -18.896 -3.711 28.685 1.00 89.56 468 GLN A CA 1
ATOM 3607 C C . GLN A 1 468 ? -20.360 -3.685 28.239 1.00 89.56 468 GLN A C 1
ATOM 3609 O O . GLN A 1 468 ? -21.141 -2.853 28.705 1.00 89.56 468 GLN A O 1
ATOM 3614 N N . ARG A 1 469 ? -20.768 -4.647 27.403 1.00 90.31 469 ARG A N 1
ATOM 3615 C CA . ARG A 1 469 ? -22.160 -4.793 26.967 1.00 90.31 469 ARG A CA 1
ATOM 3616 C C . ARG A 1 469 ? -23.098 -5.056 28.145 1.00 90.31 469 ARG A C 1
ATOM 3618 O O . ARG A 1 469 ? -24.151 -4.429 28.242 1.00 90.31 469 ARG A O 1
ATOM 3625 N N . THR A 1 470 ? -22.725 -5.954 29.056 1.00 87.88 470 THR A N 1
ATOM 3626 C CA . THR A 1 470 ? -23.533 -6.272 30.245 1.00 87.88 470 THR A CA 1
ATOM 3627 C C . THR A 1 470 ? -23.665 -5.059 31.167 1.00 87.88 470 THR A C 1
ATOM 3629 O O . THR A 1 470 ? -24.771 -4.748 31.607 1.00 87.88 470 THR A O 1
ATOM 3632 N N . LEU A 1 471 ? -22.574 -4.326 31.411 1.00 89.00 471 LEU A N 1
ATOM 3633 C CA . LEU A 1 471 ? -22.587 -3.088 32.198 1.00 89.00 471 LEU A CA 1
ATOM 3634 C C . LEU A 1 471 ? -23.438 -1.998 31.535 1.00 89.00 471 LEU A C 1
ATOM 3636 O O . LEU A 1 471 ? -24.223 -1.347 32.222 1.00 89.00 471 LEU A O 1
ATOM 3640 N N . GLY A 1 472 ? -23.349 -1.840 30.211 1.00 88.94 472 GLY A N 1
ATOM 3641 C CA . GLY A 1 472 ? -24.182 -0.912 29.443 1.00 88.94 472 GLY A CA 1
ATOM 3642 C C . GLY A 1 472 ? -25.675 -1.231 29.557 1.00 88.94 472 GLY A C 1
ATOM 3643 O O . GLY A 1 472 ? -26.480 -0.344 29.841 1.00 88.94 472 GLY A O 1
ATOM 3644 N N . HIS A 1 473 ? -26.051 -2.508 29.437 1.00 89.44 473 HIS A N 1
ATOM 3645 C CA . HIS A 1 473 ? -27.434 -2.945 29.648 1.00 89.44 473 HIS A CA 1
ATOM 3646 C C . HIS A 1 473 ? -27.910 -2.691 31.088 1.00 89.44 473 HIS A C 1
ATOM 3648 O O . HIS A 1 473 ? -29.030 -2.220 31.292 1.00 89.44 473 HIS A O 1
ATOM 3654 N N . CYS A 1 474 ? -27.069 -2.962 32.093 1.00 87.50 474 CYS A N 1
ATOM 3655 C CA . CYS A 1 474 ? -27.377 -2.666 33.493 1.00 87.50 474 CYS A CA 1
ATOM 3656 C C . CYS A 1 474 ? -27.571 -1.161 33.729 1.00 87.50 474 CYS A C 1
ATOM 3658 O O . CYS A 1 474 ? -28.520 -0.778 34.413 1.00 87.50 474 CYS A O 1
ATOM 3660 N N . HIS A 1 475 ? -26.720 -0.311 33.147 1.00 88.94 475 HIS A N 1
ATOM 3661 C CA . HIS A 1 475 ? -26.847 1.144 33.238 1.00 88.94 475 HIS A CA 1
ATOM 3662 C C . HIS A 1 475 ? -28.178 1.619 32.648 1.00 88.94 475 HIS A C 1
ATOM 3664 O O . HIS A 1 475 ? -28.953 2.281 33.334 1.00 88.94 475 HIS A O 1
ATOM 3670 N N . GLN A 1 476 ? -28.498 1.191 31.422 1.00 89.31 476 GLN A N 1
ATOM 3671 C CA . GLN A 1 476 ? -29.750 1.540 30.744 1.00 89.31 476 GLN A CA 1
ATOM 3672 C C . GLN A 1 476 ? -30.988 1.094 31.539 1.00 89.31 476 GLN A C 1
ATOM 3674 O O . GLN A 1 476 ? -31.988 1.816 31.616 1.00 89.31 476 GLN A O 1
ATOM 3679 N N . MET A 1 477 ? -30.934 -0.091 32.152 1.00 89.88 477 MET A N 1
ATOM 3680 C CA . MET A 1 477 ? -32.004 -0.582 33.019 1.00 89.88 477 MET A CA 1
ATOM 3681 C C . MET A 1 477 ? -32.184 0.321 34.241 1.00 89.88 477 MET A C 1
ATOM 3683 O O . MET A 1 477 ? -33.307 0.722 34.535 1.00 89.88 477 MET A O 1
ATOM 3687 N N . TRP A 1 478 ? -31.105 0.668 34.945 1.00 90.06 478 TRP A N 1
ATOM 3688 C CA . TRP A 1 478 ? -31.186 1.521 36.133 1.00 90.06 478 TRP A CA 1
ATOM 3689 C C . TRP A 1 478 ? -31.572 2.968 35.814 1.00 90.06 478 TRP A C 1
ATOM 3691 O O . TRP A 1 478 ? -32.295 3.578 36.601 1.00 90.06 478 TRP A O 1
ATOM 3701 N N . GLU A 1 479 ? -31.197 3.498 34.650 1.00 89.69 479 GLU A N 1
ATOM 3702 C CA . GLU A 1 479 ? -31.722 4.772 34.142 1.00 89.69 479 GLU A CA 1
ATOM 3703 C C . GLU A 1 479 ? -33.222 4.692 33.849 1.00 89.69 479 GLU A C 1
ATOM 3705 O O . GLU A 1 479 ? -33.972 5.591 34.227 1.00 89.69 479 GLU A O 1
ATOM 3710 N N . SER A 1 480 ? -33.683 3.589 33.255 1.00 88.75 480 SER A N 1
ATOM 3711 C CA . SER A 1 480 ? -35.113 3.356 33.020 1.00 88.75 480 SER A CA 1
ATOM 3712 C C . SER A 1 480 ? -35.883 3.250 34.340 1.00 88.75 480 SER A C 1
ATOM 3714 O O . SER A 1 480 ? -36.946 3.854 34.478 1.00 88.75 480 SER A O 1
ATOM 3716 N N . ILE A 1 481 ? -35.333 2.547 35.338 1.00 88.56 481 ILE A N 1
ATOM 3717 C CA . ILE A 1 481 ? -35.894 2.483 36.697 1.00 88.56 481 ILE A CA 1
ATOM 3718 C C . ILE A 1 481 ? -35.939 3.883 37.313 1.00 88.56 481 ILE A C 1
ATOM 3720 O O . ILE A 1 481 ? -36.970 4.259 37.868 1.00 88.56 481 ILE A O 1
ATOM 3724 N N . SER A 1 482 ? -34.857 4.660 37.205 1.00 89.38 482 SER A N 1
ATOM 3725 C CA . SER A 1 482 ? -34.776 6.035 37.707 1.00 89.38 482 SER A CA 1
ATOM 3726 C C . SER A 1 482 ? -35.863 6.917 37.101 1.00 89.38 482 SER A C 1
ATOM 3728 O O . SER A 1 482 ? -36.621 7.556 37.827 1.00 89.38 482 SER A O 1
ATOM 3730 N N . GLU A 1 483 ? -35.996 6.901 35.775 1.00 88.50 483 GLU A N 1
ATOM 3731 C CA . GLU A 1 483 ? -36.942 7.747 35.053 1.00 88.50 483 GLU A CA 1
ATOM 3732 C C . GLU A 1 483 ? -38.396 7.366 35.348 1.00 88.50 483 GLU A C 1
ATOM 3734 O O . GLU A 1 483 ? -39.226 8.241 35.600 1.00 88.50 483 GLU A O 1
ATOM 3739 N N . VAL A 1 484 ? -38.706 6.067 35.377 1.00 88.38 484 VAL A N 1
ATOM 3740 C CA . VAL A 1 484 ? -40.044 5.581 35.739 1.00 88.38 484 VAL A CA 1
ATOM 3741 C C . VAL A 1 484 ? -40.367 5.923 37.192 1.00 88.38 484 VAL A C 1
ATOM 3743 O O . VAL A 1 484 ? -41.436 6.463 37.464 1.00 88.38 484 VAL A O 1
ATOM 3746 N N . THR A 1 485 ? -39.446 5.669 38.124 1.00 87.06 485 THR A N 1
ATOM 3747 C CA . THR A 1 485 ? -39.660 5.955 39.553 1.00 87.06 485 THR A CA 1
ATOM 3748 C C . THR A 1 485 ? -39.853 7.451 39.779 1.00 87.06 485 THR A C 1
ATOM 3750 O O . THR A 1 485 ? -40.816 7.847 40.426 1.00 87.06 485 THR A O 1
ATOM 3753 N N . ARG A 1 486 ? -39.026 8.296 39.152 1.00 88.12 486 ARG A N 1
ATOM 3754 C CA . ARG A 1 486 ? -39.141 9.758 39.208 1.00 88.12 486 ARG A CA 1
ATOM 3755 C C . ARG A 1 486 ? -40.480 10.250 38.665 1.00 88.12 486 ARG A C 1
ATOM 3757 O O . ARG A 1 486 ? -41.093 11.124 39.272 1.00 88.12 486 ARG A O 1
ATOM 3764 N N . LYS A 1 487 ? -40.952 9.711 37.537 1.00 86.12 487 LYS A N 1
ATOM 3765 C CA . LYS A 1 487 ? -42.262 10.076 36.971 1.00 86.12 487 LYS A CA 1
ATOM 3766 C C . LYS A 1 487 ? -43.420 9.619 37.853 1.00 86.12 487 LYS A C 1
ATOM 3768 O O . LYS A 1 487 ? -44.343 10.398 38.081 1.00 86.12 487 LYS A O 1
ATOM 3773 N N . ILE A 1 488 ? -43.350 8.410 38.409 1.00 84.44 488 ILE A N 1
ATOM 3774 C CA . ILE A 1 488 ? -44.339 7.924 39.379 1.00 84.44 488 ILE A CA 1
ATOM 3775 C C . ILE A 1 488 ? -44.341 8.822 40.627 1.00 84.44 488 ILE A C 1
ATOM 3777 O O . ILE A 1 488 ? -45.411 9.230 41.077 1.00 84.44 488 ILE A O 1
ATOM 3781 N N . ASP A 1 489 ? -43.177 9.198 41.152 1.00 83.38 489 ASP A N 1
ATOM 3782 C CA . ASP A 1 489 ? -43.060 10.079 42.319 1.00 83.38 489 ASP A CA 1
ATOM 3783 C C . ASP A 1 489 ? -43.542 11.510 42.035 1.00 83.38 489 ASP A C 1
ATOM 3785 O O . ASP A 1 489 ? -44.177 12.124 42.886 1.00 83.38 489 ASP A O 1
ATOM 3789 N N . LEU A 1 490 ? -43.339 12.035 40.825 1.00 84.31 490 LEU A N 1
ATOM 3790 C CA . LEU A 1 490 ? -43.934 13.313 40.420 1.00 84.31 490 LEU A CA 1
ATOM 3791 C C . LEU A 1 490 ? -45.456 13.219 40.302 1.00 84.31 490 LEU A C 1
ATOM 3793 O O . LEU A 1 490 ? -46.154 14.129 40.744 1.00 84.31 490 LEU A O 1
ATOM 3797 N N . SER A 1 491 ? -45.977 12.115 39.754 1.00 81.62 491 SER A N 1
ATOM 3798 C CA . SER A 1 491 ? -47.424 11.905 39.628 1.00 81.62 491 SER A CA 1
ATOM 3799 C C . SER A 1 491 ? -48.117 11.874 40.991 1.00 81.62 491 SER A C 1
ATOM 3801 O O . SER A 1 491 ? -49.232 12.373 41.132 1.00 81.62 491 SER A O 1
ATOM 3803 N N . ARG A 1 492 ? -47.434 11.343 42.015 1.00 79.50 492 ARG A N 1
ATOM 3804 C CA . ARG A 1 492 ? -47.916 11.260 43.400 1.00 79.50 492 ARG A CA 1
ATOM 3805 C C . ARG A 1 492 ? -48.287 12.629 43.975 1.00 79.50 492 ARG A C 1
ATOM 3807 O O . ARG A 1 492 ? -49.302 12.744 44.659 1.00 79.50 492 ARG A O 1
ATOM 3814 N N . GLU A 1 493 ? -47.516 13.664 43.661 1.00 80.69 493 GLU A N 1
ATOM 3815 C CA . GLU A 1 493 ? -47.718 15.018 44.191 1.00 80.69 493 GLU A CA 1
ATOM 3816 C C . GLU A 1 493 ? -48.838 15.805 43.488 1.00 80.69 493 GLU A C 1
ATOM 3818 O O . GLU A 1 493 ? -49.239 16.870 43.968 1.00 80.69 493 GLU A O 1
ATOM 3823 N N . ILE A 1 494 ? -49.375 15.295 42.373 1.00 82.81 494 ILE A N 1
ATOM 3824 C CA . ILE A 1 494 ? -50.429 15.969 41.608 1.00 82.81 494 ILE A CA 1
ATOM 3825 C C . ILE A 1 494 ? -51.764 15.890 42.380 1.00 82.81 494 ILE A C 1
ATOM 3827 O O . ILE A 1 494 ? -52.140 14.815 42.860 1.00 82.81 494 ILE A O 1
ATOM 3831 N N . PRO A 1 495 ? -52.531 16.994 42.493 1.00 82.06 495 PRO A N 1
ATOM 3832 C CA . PRO A 1 495 ? -53.883 16.956 43.046 1.00 82.06 495 PRO A CA 1
ATOM 3833 C C . PRO A 1 495 ? -54.799 16.039 42.227 1.00 82.06 495 PRO A C 1
ATOM 3835 O O . PRO A 1 495 ? -54.850 16.149 41.002 1.00 82.06 495 PRO A O 1
ATOM 3838 N N . TRP A 1 496 ? -55.604 15.199 42.883 1.00 79.44 496 TRP A N 1
ATOM 3839 C CA . TRP A 1 496 ? -56.515 14.249 42.219 1.00 79.44 496 TRP A CA 1
ATOM 3840 C C . TRP A 1 496 ? -57.476 14.911 41.216 1.00 79.44 496 TRP A C 1
ATOM 3842 O O . TRP A 1 496 ? -57.905 14.301 40.235 1.00 79.44 496 TRP A O 1
ATOM 3852 N N . SER A 1 497 ? -57.809 16.183 41.436 1.00 75.50 497 SER A N 1
ATOM 3853 C CA . SER A 1 497 ? -58.648 16.983 40.543 1.00 75.50 497 SER A CA 1
ATOM 3854 C C . SER A 1 497 ? -58.022 17.236 39.166 1.00 75.50 497 SER A C 1
ATOM 3856 O O . SER A 1 497 ? -58.772 17.323 38.190 1.00 75.50 497 SER A O 1
ATOM 3858 N N . MET A 1 498 ? -56.690 17.312 39.081 1.00 78.38 498 MET A N 1
ATOM 3859 C CA . MET A 1 498 ? -55.922 17.629 37.869 1.00 78.38 498 MET A CA 1
ATOM 3860 C C . MET A 1 498 ? -55.407 16.390 37.126 1.00 78.38 498 MET A C 1
ATOM 3862 O O . MET A 1 498 ? -54.831 16.520 36.052 1.00 78.38 498 MET A O 1
ATOM 3866 N N . ILE A 1 499 ? -55.628 15.193 37.671 1.00 80.19 499 ILE A N 1
ATOM 3867 C CA . ILE A 1 499 ? -55.143 13.948 37.072 1.00 80.19 499 ILE A CA 1
ATOM 3868 C C . ILE A 1 499 ? -56.100 13.472 35.988 1.00 80.19 499 ILE A C 1
ATOM 3870 O O . ILE A 1 499 ? -57.313 13.320 36.209 1.00 80.19 499 ILE A O 1
ATOM 3874 N N . ASP A 1 500 ? -55.519 13.202 34.824 1.00 79.88 500 ASP A N 1
ATOM 3875 C CA . ASP A 1 500 ? -56.175 12.563 33.695 1.00 79.88 500 ASP A CA 1
ATOM 3876 C C . ASP A 1 500 ? -55.768 11.085 33.620 1.00 79.88 500 ASP A C 1
ATOM 3878 O O . ASP A 1 500 ? -54.594 10.748 33.473 1.00 79.88 500 ASP A O 1
ATOM 3882 N N . GLY A 1 501 ? -56.758 10.195 33.724 1.00 76.50 501 GLY A N 1
ATOM 3883 C CA . GLY A 1 501 ? -56.539 8.752 33.657 1.00 76.50 501 GLY A CA 1
ATOM 3884 C C . GLY A 1 501 ? -56.118 8.254 32.271 1.00 76.50 501 GLY A C 1
ATOM 3885 O O . GLY A 1 501 ? -55.478 7.212 32.198 1.00 76.50 501 GLY A O 1
ATOM 3886 N N . ILE A 1 502 ? -56.440 8.981 31.192 1.00 81.62 502 ILE A N 1
ATOM 3887 C CA . ILE A 1 502 ? -56.040 8.612 29.823 1.00 81.62 502 ILE A CA 1
ATOM 3888 C C . ILE A 1 502 ? -54.546 8.874 29.636 1.00 81.62 502 ILE A C 1
ATOM 3890 O O . ILE A 1 502 ? -53.813 7.978 29.228 1.00 81.62 502 ILE A O 1
ATOM 3894 N N . VAL A 1 503 ? -54.090 10.074 30.008 1.00 85.38 503 VAL A N 1
ATOM 3895 C CA . VAL A 1 503 ? -52.672 10.460 29.930 1.00 85.38 503 VAL A CA 1
ATOM 3896 C C . VAL A 1 503 ? -51.817 9.536 30.798 1.00 85.38 503 VAL A C 1
ATOM 3898 O O . VAL A 1 503 ? -50.780 9.052 30.355 1.00 85.38 503 VAL A O 1
ATOM 3901 N N . LEU A 1 504 ? -52.287 9.211 32.006 1.00 84.50 504 LEU A N 1
ATOM 3902 C CA . LEU A 1 504 ? -51.583 8.297 32.906 1.00 84.50 504 LEU A CA 1
ATOM 3903 C C . LEU A 1 504 ? -51.463 6.873 32.333 1.00 84.50 504 LEU A C 1
ATOM 3905 O O . LEU A 1 504 ? -50.430 6.222 32.492 1.00 84.50 504 LEU A O 1
ATOM 3909 N N . GLU A 1 505 ? -52.500 6.381 31.647 1.00 85.62 505 GLU A N 1
ATOM 3910 C CA . GLU A 1 505 ? -52.467 5.074 30.983 1.00 85.62 505 GLU A CA 1
ATOM 3911 C C . GLU A 1 505 ? -51.500 5.065 29.787 1.00 85.62 505 GLU A C 1
ATOM 3913 O O . GLU A 1 505 ? -50.782 4.082 29.579 1.00 85.62 505 GLU A O 1
ATOM 3918 N N . GLU A 1 506 ? -51.448 6.149 29.009 1.00 87.94 506 GLU A N 1
ATOM 3919 C CA . GLU A 1 506 ? -50.470 6.320 27.928 1.00 87.94 506 GLU A CA 1
ATOM 3920 C C . GLU A 1 506 ? -49.031 6.342 28.465 1.00 87.94 506 GLU A C 1
ATOM 3922 O O . GLU A 1 506 ? -48.169 5.630 27.939 1.00 87.94 506 GLU A O 1
ATOM 3927 N N . GLU A 1 507 ? -48.774 7.059 29.562 1.00 86.50 507 GLU A N 1
ATOM 3928 C CA . GLU A 1 507 ? -47.469 7.058 30.236 1.00 86.50 507 GLU A CA 1
ATOM 3929 C C . GLU A 1 507 ? -47.099 5.669 30.778 1.00 86.50 507 GLU A C 1
ATOM 3931 O O . GLU A 1 507 ? -45.977 5.200 30.574 1.00 86.50 507 GLU A O 1
ATOM 3936 N N . ALA A 1 508 ? -48.042 4.948 31.388 1.00 87.38 508 ALA A N 1
ATOM 3937 C CA . ALA A 1 508 ? -47.811 3.585 31.864 1.00 87.38 508 ALA A CA 1
ATOM 3938 C C . ALA A 1 508 ? -47.501 2.601 30.716 1.00 87.38 508 ALA A C 1
ATOM 3940 O O . ALA A 1 508 ? -46.646 1.718 30.857 1.00 87.38 508 ALA A O 1
ATOM 3941 N N . LYS A 1 509 ? -48.135 2.765 29.545 1.00 89.75 509 LYS A N 1
ATOM 3942 C CA . LYS A 1 509 ? -47.796 2.007 28.322 1.00 89.75 509 LYS A CA 1
ATOM 3943 C C . LYS A 1 509 ? -46.401 2.361 27.798 1.00 89.75 509 LYS A C 1
ATOM 3945 O O . LYS A 1 509 ? -45.686 1.469 27.323 1.00 89.75 509 LYS A O 1
ATOM 3950 N N . ALA A 1 510 ? -45.984 3.621 27.915 1.00 90.00 510 ALA A N 1
ATOM 3951 C CA . ALA A 1 510 ? -44.624 4.039 27.587 1.00 90.00 510 ALA A CA 1
ATOM 3952 C C . ALA A 1 510 ? -43.594 3.399 28.537 1.00 90.00 510 ALA A C 1
ATOM 3954 O O . ALA A 1 510 ? -42.588 2.862 28.069 1.00 90.00 510 ALA A O 1
ATOM 3955 N N . PHE A 1 511 ? -43.873 3.331 29.844 1.00 90.81 511 PHE A N 1
ATOM 3956 C CA . PHE A 1 511 ? -43.019 2.620 30.810 1.00 90.81 511 PHE A CA 1
ATOM 3957 C C . PHE A 1 511 ? -42.892 1.132 30.476 1.00 90.81 511 PHE A C 1
ATOM 3959 O O . PHE A 1 511 ? -41.791 0.582 30.496 1.00 90.81 511 PHE A O 1
ATOM 3966 N N . LEU A 1 512 ? -43.993 0.476 30.094 1.00 89.44 512 LEU A N 1
ATOM 3967 C CA . LEU A 1 512 ? -43.962 -0.930 29.682 1.00 89.44 512 LEU A CA 1
ATOM 3968 C C . LEU A 1 512 ? -43.106 -1.141 28.424 1.00 89.44 512 LEU A C 1
ATOM 3970 O O . LEU A 1 512 ? -42.460 -2.180 28.278 1.00 89.44 512 LEU A O 1
ATOM 3974 N N . SER A 1 513 ? -43.083 -0.161 27.521 1.00 89.81 513 SER A N 1
ATOM 3975 C CA . SER A 1 513 ? -42.224 -0.196 26.335 1.00 89.81 513 SER A CA 1
ATOM 3976 C C . SER A 1 513 ? -40.738 -0.113 26.708 1.00 89.81 513 SER A C 1
ATOM 3978 O O . SER A 1 513 ? -39.945 -0.866 26.145 1.00 89.81 513 SER A O 1
ATOM 3980 N N . LEU A 1 514 ? -40.365 0.688 27.717 1.00 87.31 514 LEU A N 1
ATOM 3981 C CA . LEU A 1 514 ? -38.993 0.743 28.253 1.00 87.31 514 LEU A CA 1
ATOM 3982 C C . LEU A 1 514 ? -38.556 -0.592 28.883 1.00 87.31 514 LEU A C 1
ATOM 3984 O O . LEU A 1 514 ? -37.455 -1.072 28.615 1.00 87.31 514 LEU A O 1
ATOM 3988 N N . VAL A 1 515 ? -39.440 -1.245 29.647 1.00 87.94 515 VAL A N 1
ATOM 3989 C CA . VAL A 1 515 ? -39.185 -2.587 30.211 1.00 87.94 515 VAL A CA 1
ATOM 3990 C C . VAL A 1 515 ? -38.961 -3.619 29.099 1.00 87.94 515 VAL A C 1
ATOM 3992 O O . VAL A 1 515 ? -38.056 -4.448 29.178 1.00 87.94 515 VAL A O 1
ATOM 3995 N N . LYS A 1 516 ? -39.766 -3.577 28.029 1.00 86.50 516 LYS A N 1
ATOM 3996 C CA . LYS A 1 516 ? -39.633 -4.503 26.890 1.00 86.50 516 LYS A CA 1
ATOM 3997 C C . LYS A 1 516 ? -38.362 -4.266 26.076 1.00 86.50 516 LYS A C 1
ATOM 3999 O O . LYS A 1 516 ? -37.806 -5.235 25.558 1.00 86.50 516 LYS A O 1
ATOM 4004 N N . ALA A 1 517 ? -37.922 -3.012 25.976 1.00 86.56 517 ALA A N 1
ATOM 4005 C CA . ALA A 1 517 ? -36.687 -2.625 25.299 1.00 86.56 517 ALA A CA 1
ATOM 4006 C C . ALA A 1 517 ? -35.426 -3.099 26.043 1.00 86.56 517 ALA A C 1
ATOM 4008 O O . ALA A 1 517 ? -34.360 -3.185 25.441 1.00 86.56 517 ALA A O 1
ATOM 4009 N N . THR A 1 518 ? -35.539 -3.454 27.328 1.00 84.75 518 THR A N 1
ATOM 4010 C CA . THR A 1 518 ? -34.416 -3.987 28.103 1.00 84.75 518 THR A CA 1
ATOM 4011 C C . THR A 1 518 ? -33.935 -5.334 27.536 1.00 84.75 518 THR A C 1
ATOM 4013 O O . THR A 1 518 ? -34.729 -6.252 27.270 1.00 84.75 518 THR A O 1
ATOM 4016 N N . HIS A 1 519 ? -32.615 -5.455 27.356 1.00 85.69 519 HIS A N 1
ATOM 4017 C CA . HIS A 1 519 ? -31.980 -6.608 26.719 1.00 85.69 519 HIS A CA 1
ATOM 4018 C C . HIS A 1 519 ? -32.222 -7.921 27.487 1.00 85.69 519 HIS A C 1
ATOM 4020 O O . HIS A 1 519 ? -32.353 -7.939 28.710 1.00 85.69 519 HIS A O 1
ATOM 4026 N N . LYS A 1 520 ? -32.266 -9.047 26.761 1.00 82.50 520 LYS A N 1
ATOM 4027 C CA . LYS A 1 520 ? -32.563 -10.383 27.315 1.00 82.50 520 LYS A CA 1
ATOM 4028 C C . LYS A 1 520 ? -31.559 -10.853 28.377 1.00 82.50 520 LYS A C 1
ATOM 4030 O O . LYS A 1 520 ? -31.969 -11.497 29.334 1.00 82.50 520 LYS A O 1
ATOM 4035 N N . ASP A 1 521 ? -30.291 -10.468 28.241 1.00 76.94 521 ASP A N 1
ATOM 4036 C CA . ASP A 1 521 ? -29.183 -10.938 29.092 1.00 76.94 521 ASP A CA 1
ATOM 4037 C C . ASP A 1 521 ? -29.304 -10.523 30.568 1.00 76.94 521 ASP A C 1
ATOM 4039 O O . ASP A 1 521 ? -28.678 -11.130 31.433 1.00 76.94 521 ASP A O 1
ATOM 4043 N N . ILE A 1 522 ? -30.109 -9.498 30.866 1.00 80.94 522 ILE A N 1
ATOM 4044 C CA . ILE A 1 522 ? -30.293 -8.964 32.223 1.00 80.94 522 ILE A CA 1
ATOM 4045 C C . ILE A 1 522 ? -31.692 -9.238 32.788 1.00 80.94 522 ILE A C 1
ATOM 4047 O O . ILE A 1 522 ? -32.012 -8.788 33.884 1.00 80.94 522 ILE A O 1
ATOM 4051 N N . ARG A 1 523 ? -32.536 -10.006 32.084 1.00 79.25 523 ARG A N 1
ATOM 4052 C CA . ARG A 1 523 ? -33.918 -10.282 32.527 1.00 79.25 523 ARG A CA 1
ATOM 4053 C C . ARG A 1 523 ? -34.007 -11.199 33.744 1.00 79.25 523 ARG A C 1
ATOM 4055 O O . ARG A 1 523 ? -34.997 -11.164 34.472 1.00 79.25 523 ARG A O 1
ATOM 4062 N N . ASP A 1 524 ? -32.972 -11.991 33.997 1.00 79.94 524 ASP A N 1
ATOM 4063 C CA . ASP A 1 524 ? -32.924 -12.880 35.161 1.00 79.94 524 ASP A CA 1
ATOM 4064 C C . ASP A 1 524 ? -32.650 -12.137 36.477 1.00 79.94 524 ASP A C 1
ATOM 4066 O O . ASP A 1 524 ? -32.916 -12.677 37.558 1.00 79.94 524 ASP A O 1
ATOM 4070 N N . CYS A 1 525 ? -32.190 -10.887 36.374 1.00 83.81 525 CYS A N 1
ATOM 4071 C CA . CYS A 1 525 ? -31.873 -9.983 37.470 1.00 83.81 525 CYS A CA 1
ATOM 4072 C C . CYS A 1 525 ? -33.088 -9.701 38.374 1.00 83.81 525 CYS A C 1
ATOM 4074 O O . CYS A 1 525 ? -34.198 -9.461 37.890 1.00 83.81 525 CYS A O 1
ATOM 4076 N N . ASP A 1 526 ? -32.881 -9.674 39.696 1.00 86.75 526 ASP A N 1
ATOM 4077 C CA . ASP A 1 526 ? -33.931 -9.298 40.657 1.00 86.75 526 ASP A CA 1
ATOM 4078 C C . ASP A 1 526 ? -34.406 -7.856 40.423 1.00 86.75 526 ASP A C 1
ATOM 4080 O O . ASP A 1 526 ? -35.611 -7.591 40.453 1.00 86.75 526 ASP A O 1
ATOM 4084 N N . ALA A 1 527 ? -33.481 -6.943 40.101 1.00 86.31 527 ALA A N 1
ATOM 4085 C CA . ALA A 1 527 ? -33.814 -5.563 39.754 1.00 86.31 527 ALA A CA 1
ATOM 4086 C C . ALA A 1 527 ? -34.759 -5.472 38.546 1.00 86.31 527 ALA A C 1
ATOM 4088 O O . ALA A 1 527 ? -35.746 -4.738 38.608 1.00 86.31 527 ALA A O 1
ATOM 4089 N N . PHE A 1 528 ? -34.529 -6.270 37.497 1.00 87.88 528 PHE A N 1
ATOM 4090 C CA . PHE A 1 528 ? -35.415 -6.316 36.331 1.00 87.88 528 PHE A CA 1
ATOM 4091 C C . PHE A 1 528 ? -36.801 -6.860 36.689 1.00 87.88 528 PHE A C 1
ATOM 4093 O O . PHE A 1 528 ? -37.811 -6.251 36.344 1.00 87.88 528 PHE A O 1
ATOM 4100 N N . LYS A 1 529 ? -36.872 -7.979 37.422 1.00 87.50 529 LYS A N 1
ATOM 4101 C CA . LYS A 1 529 ? -38.152 -8.600 37.814 1.00 87.50 529 LYS A CA 1
ATOM 4102 C C . LYS A 1 529 ? -39.005 -7.656 38.661 1.00 87.50 529 LYS A C 1
ATOM 4104 O O . LYS A 1 529 ? -40.220 -7.580 38.475 1.00 87.50 529 LYS A O 1
ATOM 4109 N N . LYS A 1 530 ? -38.379 -6.909 39.575 1.00 87.88 530 LYS A N 1
ATOM 4110 C CA . LYS A 1 530 ? -39.068 -5.898 40.390 1.00 87.88 530 LYS A CA 1
ATOM 4111 C C . LYS A 1 530 ? -39.453 -4.663 39.586 1.00 87.88 530 LYS A C 1
ATOM 4113 O O . LYS A 1 530 ? -40.554 -4.159 39.783 1.00 87.88 530 LYS A O 1
ATOM 4118 N N . PHE A 1 531 ? -38.611 -4.221 38.656 1.00 88.25 531 PHE A N 1
ATOM 4119 C CA . PHE A 1 531 ? -38.945 -3.136 37.735 1.00 88.25 531 PHE A CA 1
ATOM 4120 C C . PHE A 1 531 ? -40.143 -3.484 36.841 1.00 88.25 531 PHE A C 1
ATOM 4122 O O . PHE A 1 531 ? -41.096 -2.712 36.747 1.00 88.25 531 PHE A O 1
ATOM 4129 N N . GLU A 1 532 ? -40.146 -4.678 36.245 1.00 89.38 532 GLU A N 1
ATOM 4130 C CA . GLU A 1 532 ? -41.263 -5.167 35.436 1.00 89.38 532 GLU A CA 1
ATOM 4131 C C . GLU A 1 532 ? -42.553 -5.236 36.261 1.00 89.38 532 GLU A C 1
ATOM 4133 O O . GLU A 1 532 ? -43.611 -4.808 35.792 1.00 89.38 532 GLU A O 1
ATOM 4138 N N . ARG A 1 533 ? -42.471 -5.742 37.496 1.00 87.94 533 ARG A N 1
ATOM 4139 C CA . ARG A 1 533 ? -43.612 -5.803 38.410 1.00 87.94 533 ARG A CA 1
ATOM 4140 C C . ARG A 1 533 ? -44.143 -4.411 38.756 1.00 87.94 533 ARG A C 1
ATOM 4142 O O . ARG A 1 533 ? -45.336 -4.190 38.601 1.00 87.94 533 ARG A O 1
ATOM 4149 N N . LEU A 1 534 ? -43.273 -3.465 39.118 1.00 86.38 534 LEU A N 1
ATOM 4150 C CA . LEU A 1 534 ? -43.641 -2.071 39.404 1.00 86.38 534 LEU A CA 1
ATOM 4151 C C . LEU A 1 534 ? -44.456 -1.455 38.255 1.00 86.38 534 LEU A C 1
ATOM 4153 O O . LEU A 1 534 ? -45.508 -0.859 38.481 1.00 86.38 534 LEU A O 1
ATOM 4157 N N . VAL A 1 535 ? -43.985 -1.623 37.016 1.00 88.38 535 VAL A N 1
ATOM 4158 C CA . VAL A 1 535 ? -44.637 -1.059 35.826 1.00 88.38 535 VAL A CA 1
ATOM 4159 C C . VAL A 1 535 ? -45.956 -1.763 35.508 1.00 88.38 535 VAL A C 1
ATOM 4161 O O . VAL A 1 535 ? -46.931 -1.094 35.169 1.00 88.38 535 VAL A O 1
ATOM 4164 N N . LYS A 1 536 ? -46.020 -3.096 35.627 1.00 88.12 536 LYS A N 1
ATOM 4165 C CA . LYS A 1 536 ? -47.263 -3.860 35.412 1.00 88.12 536 LYS A CA 1
ATOM 4166 C C . LYS A 1 536 ? -48.323 -3.523 36.455 1.00 88.12 536 LYS A C 1
ATOM 4168 O O . LYS A 1 536 ? -49.476 -3.300 36.085 1.00 88.12 536 LYS A O 1
ATOM 4173 N N . ASP A 1 537 ? -47.929 -3.437 37.721 1.00 84.81 537 ASP A N 1
ATOM 4174 C CA . ASP A 1 537 ? -48.822 -3.084 38.822 1.00 84.81 537 ASP A CA 1
ATOM 4175 C C . ASP A 1 537 ? -49.362 -1.659 38.601 1.00 84.81 537 ASP A C 1
ATOM 4177 O O . ASP A 1 537 ? -50.577 -1.455 38.604 1.00 84.81 537 ASP A O 1
ATOM 4181 N N . PHE A 1 538 ? -48.502 -0.694 38.253 1.00 85.25 538 PHE A N 1
ATOM 4182 C CA . PHE A 1 538 ? -48.926 0.670 37.917 1.00 85.25 538 PHE A CA 1
ATOM 4183 C C . PHE A 1 538 ? -49.875 0.722 36.705 1.00 85.25 538 PHE A C 1
ATOM 4185 O O . PHE A 1 538 ? -50.945 1.331 36.779 1.00 85.25 538 PHE A O 1
ATOM 4192 N N . LEU A 1 539 ? -49.557 0.018 35.614 1.00 87.00 539 LEU A N 1
ATOM 4193 C CA . LEU A 1 539 ? -50.419 -0.058 34.430 1.00 87.00 539 LEU A CA 1
ATOM 4194 C C . LEU A 1 539 ? -51.796 -0.653 34.759 1.00 87.00 539 LEU A C 1
ATOM 4196 O O . LEU A 1 539 ? -52.806 -0.138 34.287 1.00 87.00 539 LEU A O 1
ATOM 4200 N N . SER A 1 540 ? -51.855 -1.692 35.597 1.00 84.88 540 SER A N 1
ATOM 4201 C CA . SER A 1 540 ? -53.125 -2.306 36.012 1.00 84.88 540 SER A CA 1
ATOM 4202 C C . SER A 1 540 ? -53.993 -1.375 36.868 1.00 84.88 540 SER A C 1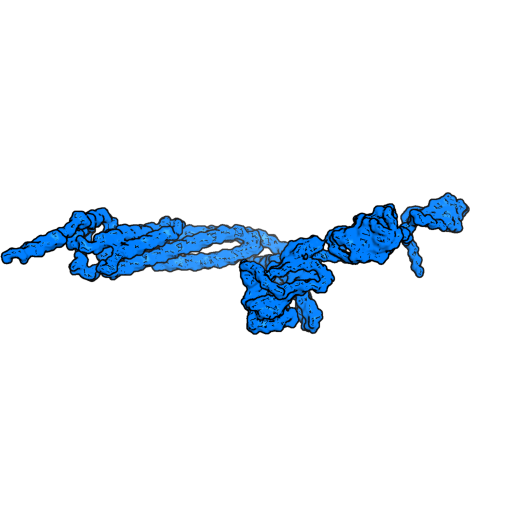
ATOM 4204 O O . SER A 1 540 ? -55.220 -1.461 36.819 1.00 84.88 540 SER A O 1
ATOM 4206 N N . THR A 1 541 ? -53.389 -0.426 37.596 1.00 82.81 541 THR A N 1
ATOM 4207 C CA . THR A 1 541 ? -54.145 0.589 38.349 1.00 82.81 541 THR A CA 1
ATOM 4208 C C . THR A 1 541 ? -54.738 1.703 37.482 1.00 82.81 541 THR A C 1
ATOM 4210 O O . THR A 1 541 ? -55.751 2.289 37.867 1.00 82.81 541 THR A O 1
ATOM 4213 N N . CYS A 1 542 ? -54.166 1.994 36.308 1.00 83.56 542 CYS A N 1
ATOM 4214 C CA . CYS A 1 542 ? -54.566 3.144 35.484 1.00 83.56 542 CYS A CA 1
ATOM 4215 C C . CYS A 1 542 ? -56.050 3.114 35.041 1.00 83.56 542 CYS A C 1
ATOM 4217 O O . CYS A 1 542 ? -56.753 4.107 35.269 1.00 83.56 542 CYS A O 1
ATOM 4219 N N . PRO A 1 543 ? -56.595 1.993 34.517 1.00 82.31 543 PRO A N 1
ATOM 4220 C CA . PRO A 1 543 ? -58.014 1.899 34.155 1.00 82.31 543 PRO A CA 1
ATOM 4221 C C . PRO A 1 543 ? -58.958 2.087 35.351 1.00 82.31 543 PRO A C 1
ATOM 4223 O O . PRO A 1 543 ? -60.042 2.664 35.220 1.00 82.31 543 PRO A O 1
ATOM 4226 N N . LEU A 1 544 ? -58.535 1.649 36.543 1.00 80.50 544 LEU A N 1
ATOM 4227 C CA . LEU A 1 544 ? -59.304 1.808 37.778 1.00 80.50 544 LEU A CA 1
ATOM 4228 C C . LEU A 1 544 ? -59.406 3.288 38.162 1.00 80.50 544 LEU A C 1
ATOM 4230 O O . LEU A 1 544 ? -60.491 3.760 38.507 1.00 80.50 544 LEU A O 1
ATOM 4234 N N . PHE A 1 545 ? -58.326 4.060 38.022 1.00 79.19 545 PHE A N 1
ATOM 4235 C CA . PHE A 1 545 ? -58.363 5.508 38.251 1.00 79.19 545 PHE A CA 1
ATOM 4236 C C . PHE A 1 545 ? -59.284 6.227 37.264 1.00 79.19 545 PHE A C 1
ATOM 4238 O O . PHE A 1 545 ? -60.081 7.078 37.673 1.00 79.19 545 PHE A O 1
ATOM 4245 N N . GLN A 1 546 ? -59.256 5.845 35.986 1.00 78.81 546 GLN A N 1
ATOM 4246 C CA . GLN A 1 546 ? -60.166 6.392 34.977 1.00 78.81 546 GLN A CA 1
ATOM 4247 C C . GLN A 1 546 ? -61.637 6.106 35.331 1.00 78.81 546 GLN A C 1
ATOM 4249 O O . GLN A 1 546 ? -62.499 6.991 35.254 1.00 78.81 546 GLN A O 1
ATOM 4254 N N . ALA A 1 547 ? -61.933 4.887 35.788 1.00 77.12 547 ALA A N 1
ATOM 4255 C CA . ALA A 1 547 ? -63.268 4.508 36.228 1.00 77.12 547 ALA A CA 1
ATOM 4256 C C . ALA A 1 547 ? -63.727 5.335 37.447 1.00 77.12 547 ALA A C 1
ATOM 4258 O O . ALA A 1 547 ? -64.869 5.822 37.461 1.00 77.12 547 ALA A O 1
ATOM 4259 N N . LEU A 1 548 ? -62.839 5.570 38.418 1.00 76.62 548 LEU A N 1
ATOM 4260 C CA . LEU A 1 548 ? -63.096 6.366 39.626 1.00 76.62 548 LEU A CA 1
ATOM 4261 C C . LEU A 1 548 ? -63.194 7.883 39.374 1.00 76.62 548 LEU A C 1
ATOM 4263 O O . LEU A 1 548 ? -63.849 8.586 40.143 1.00 76.62 548 LEU A O 1
ATOM 4267 N N . ARG A 1 549 ? -62.611 8.415 38.295 1.00 75.06 549 ARG A N 1
ATOM 4268 C CA . ARG A 1 549 ? -62.695 9.850 37.951 1.00 75.06 549 ARG A CA 1
ATOM 4269 C C . ARG A 1 549 ? -64.000 10.268 37.287 1.00 75.06 549 ARG A C 1
ATOM 4271 O O . ARG A 1 549 ? -64.334 11.449 37.279 1.00 75.06 549 ARG A O 1
ATOM 4278 N N . HIS A 1 550 ? -64.756 9.342 36.703 1.00 74.12 550 HIS A N 1
ATOM 4279 C CA . HIS A 1 550 ? -65.894 9.761 35.886 1.00 74.12 550 HIS A CA 1
ATOM 4280 C C . HIS A 1 550 ? -66.986 10.470 36.754 1.00 74.12 550 HIS A C 1
ATOM 4282 O O . HIS A 1 550 ? -67.245 10.061 37.895 1.00 74.12 550 HIS A O 1
ATOM 4288 N N . PRO A 1 551 ? -67.720 11.467 36.211 1.00 70.38 551 PRO A N 1
ATOM 4289 C CA . PRO A 1 551 ? -68.672 12.319 36.956 1.00 70.38 551 PRO A CA 1
ATOM 4290 C C . PRO A 1 551 ? -69.830 11.628 37.704 1.00 70.38 551 PRO A C 1
ATOM 4292 O O . PRO A 1 551 ? -70.606 12.270 38.402 1.00 70.38 551 PRO A O 1
ATOM 4295 N N . SER A 1 552 ? -70.025 10.321 37.510 1.00 69.75 552 SER A N 1
ATOM 4296 C CA . SER A 1 552 ? -71.099 9.547 38.148 1.00 69.75 552 SER A CA 1
ATOM 4297 C C . SER A 1 552 ? -70.667 8.887 39.463 1.00 69.75 552 SER A C 1
ATOM 4299 O O . SER A 1 552 ? -71.459 8.162 40.071 1.00 69.75 552 SER A O 1
ATOM 4301 N N . MET A 1 553 ? -69.417 9.090 39.890 1.00 74.12 553 MET A N 1
ATOM 4302 C CA . MET A 1 553 ? -68.962 8.699 41.224 1.00 74.12 553 MET A CA 1
ATOM 4303 C C . MET A 1 553 ? -69.593 9.613 42.276 1.00 74.12 553 MET A C 1
ATOM 4305 O O . MET A 1 553 ? -69.829 10.789 42.027 1.00 74.12 553 MET A O 1
ATOM 4309 N N . ARG A 1 554 ? -69.978 9.039 43.417 1.00 72.69 554 ARG A N 1
ATOM 4310 C CA . ARG A 1 554 ? -70.685 9.725 44.509 1.00 72.69 554 ARG A CA 1
ATOM 4311 C C . ARG A 1 554 ? -70.213 9.134 45.828 1.00 72.69 554 ARG A C 1
ATOM 4313 O O . ARG A 1 554 ? -69.871 7.954 45.846 1.00 72.69 554 ARG A O 1
ATOM 4320 N N . ARG A 1 555 ? -70.314 9.894 46.920 1.00 70.44 555 ARG A N 1
ATOM 4321 C CA . ARG A 1 555 ? -69.927 9.505 48.293 1.00 70.44 555 ARG A CA 1
ATOM 4322 C C . ARG A 1 555 ? -70.193 8.041 48.682 1.00 70.44 555 ARG A C 1
ATOM 4324 O O . ARG A 1 555 ? -69.312 7.385 49.216 1.00 70.44 555 ARG A O 1
ATOM 4331 N N . ARG A 1 556 ? -71.367 7.495 48.349 1.00 75.50 556 ARG A N 1
ATOM 4332 C CA . ARG A 1 556 ? -71.722 6.088 48.628 1.00 75.50 556 ARG A CA 1
ATOM 4333 C C . ARG A 1 556 ? -70.778 5.057 47.986 1.00 75.50 556 ARG A C 1
ATOM 4335 O O . ARG A 1 556 ? -70.459 4.066 48.613 1.00 75.50 556 ARG A O 1
ATOM 4342 N N . HIS A 1 557 ? -70.307 5.302 46.760 1.00 75.00 557 HIS A N 1
ATOM 4343 C CA . HIS A 1 557 ? -69.407 4.375 46.066 1.00 75.00 557 HIS A CA 1
ATOM 4344 C C . HIS A 1 557 ? -67.995 4.431 46.665 1.00 75.00 557 HIS A C 1
ATOM 4346 O O . HIS A 1 557 ? -67.290 3.434 46.651 1.00 75.00 557 HIS A O 1
ATOM 4352 N N . TRP A 1 558 ? -67.595 5.583 47.218 1.00 76.31 558 TRP A N 1
ATOM 4353 C CA . TRP A 1 558 ? -66.347 5.713 47.973 1.00 76.31 558 TRP A CA 1
ATOM 4354 C C . TRP A 1 558 ? -66.433 4.994 49.326 1.00 76.31 558 TRP A C 1
ATOM 4356 O O . TRP A 1 558 ? -65.472 4.354 49.727 1.00 76.31 558 TRP A O 1
ATOM 4366 N N . GLN A 1 559 ? -67.598 5.011 49.983 1.00 75.00 559 GLN A N 1
ATOM 4367 C CA . GLN A 1 559 ? -67.854 4.212 51.191 1.00 75.00 559 GLN A CA 1
ATOM 4368 C C . GLN A 1 559 ? -67.816 2.702 50.910 1.00 75.00 559 GLN A C 1
ATOM 4370 O O . GLN A 1 559 ? -67.205 1.966 51.680 1.00 75.00 559 GLN A O 1
ATOM 4375 N N . ASP A 1 560 ? -68.396 2.255 49.791 1.00 75.88 560 ASP A N 1
ATOM 4376 C CA . ASP A 1 560 ? -68.305 0.856 49.349 1.00 75.88 560 ASP A CA 1
ATOM 4377 C C . ASP A 1 560 ? -66.839 0.451 49.082 1.00 75.88 560 ASP A C 1
ATOM 4379 O O . ASP A 1 560 ? -66.412 -0.640 49.447 1.00 75.88 560 ASP A O 1
ATOM 4383 N N . LEU A 1 561 ? -66.040 1.355 48.506 1.00 77.25 561 LEU A N 1
ATOM 4384 C CA . LEU A 1 561 ? -64.625 1.123 48.203 1.00 77.25 561 LEU A CA 1
ATOM 4385 C C . LEU A 1 561 ? -63.753 1.077 49.472 1.00 77.25 561 LEU A C 1
ATOM 4387 O O . LEU A 1 561 ? -62.847 0.253 49.567 1.00 77.25 561 LEU A O 1
ATOM 4391 N N . ILE A 1 562 ? -64.066 1.892 50.481 1.00 77.44 562 ILE A N 1
ATOM 4392 C CA . ILE A 1 562 ? -63.442 1.847 51.817 1.00 77.44 562 ILE A CA 1
ATOM 4393 C C . ILE A 1 562 ? -63.751 0.523 52.523 1.00 77.44 562 ILE A C 1
ATOM 4395 O O . ILE A 1 562 ? -62.865 -0.077 53.127 1.00 77.44 562 ILE A O 1
ATOM 4399 N N . ALA A 1 563 ? -64.993 0.041 52.416 1.00 77.31 563 ALA A N 1
ATOM 4400 C CA . ALA A 1 563 ? -65.407 -1.223 53.018 1.00 77.31 563 ALA A CA 1
ATOM 4401 C C . ALA A 1 563 ? -64.691 -2.435 52.395 1.00 77.31 563 ALA A C 1
ATOM 4403 O O . ALA A 1 563 ? -64.377 -3.385 53.108 1.00 77.31 563 ALA A O 1
ATOM 4404 N N . VAL A 1 564 ? -64.410 -2.391 51.089 1.00 77.25 564 VAL A N 1
ATOM 4405 C CA . VAL A 1 564 ? -63.705 -3.461 50.362 1.00 77.25 564 VAL A CA 1
ATOM 4406 C C . VAL A 1 564 ? -62.190 -3.401 50.563 1.00 77.25 564 VAL A C 1
ATOM 4408 O O . VAL A 1 564 ? -61.562 -4.429 50.790 1.00 77.25 564 VAL A O 1
ATOM 4411 N N . THR A 1 565 ? -61.590 -2.210 50.506 1.00 73.19 565 THR A N 1
ATOM 4412 C CA . THR A 1 565 ? -60.127 -2.049 50.619 1.00 73.19 565 THR A CA 1
ATOM 4413 C C . THR A 1 565 ? -59.619 -2.096 52.062 1.00 73.19 565 THR A C 1
ATOM 4415 O O . THR A 1 565 ? -58.418 -2.246 52.283 1.00 73.19 565 THR A O 1
ATOM 4418 N N . GLY A 1 566 ? -60.504 -1.939 53.055 1.00 67.25 566 GLY A N 1
ATOM 4419 C CA . GLY A 1 566 ? -60.158 -1.947 54.481 1.00 67.25 566 GLY A CA 1
ATOM 4420 C C . GLY A 1 566 ? -59.313 -0.751 54.942 1.00 67.25 566 GLY A C 1
ATOM 4421 O O . GLY A 1 566 ? -58.814 -0.755 56.066 1.00 67.25 566 GLY A O 1
ATOM 4422 N N . LYS A 1 567 ? -59.138 0.270 54.093 1.00 73.88 567 LYS A N 1
ATOM 4423 C CA . LYS A 1 567 ? -58.305 1.457 54.341 1.00 73.88 567 LYS A CA 1
ATOM 4424 C C . LYS A 1 567 ? -59.177 2.690 54.583 1.00 73.88 567 LYS A C 1
ATOM 4426 O O . LYS A 1 567 ? -60.160 2.912 53.881 1.00 73.88 567 LYS A O 1
ATOM 4431 N N . THR A 1 568 ? -58.821 3.513 55.569 1.00 65.06 568 THR A N 1
ATOM 4432 C CA . THR A 1 568 ? -59.514 4.779 55.861 1.00 65.06 568 THR A CA 1
ATOM 4433 C C . THR A 1 568 ? -59.199 5.820 54.792 1.00 65.06 568 THR A C 1
ATOM 4435 O O . THR A 1 568 ? -58.041 6.199 54.632 1.00 65.06 568 THR A O 1
ATOM 4438 N N . PHE A 1 569 ? -60.225 6.286 54.079 1.00 66.94 569 PHE A N 1
ATOM 4439 C CA . PHE A 1 569 ? -60.099 7.252 52.988 1.00 66.94 569 PHE A CA 1
ATOM 4440 C C . PHE A 1 569 ? -61.189 8.326 53.094 1.00 66.94 569 PHE A C 1
ATOM 4442 O O . PHE A 1 569 ? -62.349 8.019 53.374 1.00 66.94 569 PHE A O 1
ATOM 4449 N N . GLU A 1 570 ? -60.830 9.589 52.878 1.00 66.62 570 GLU A N 1
ATOM 4450 C CA . GLU A 1 570 ? -61.785 10.699 52.847 1.00 66.62 570 GLU A CA 1
ATOM 4451 C C . GLU A 1 570 ? -62.334 10.883 51.429 1.00 66.62 570 GLU A C 1
ATOM 4453 O O . GLU A 1 570 ? -61.611 10.772 50.442 1.00 66.62 570 GLU A O 1
ATOM 4458 N N . CYS A 1 571 ? -63.638 11.141 51.301 1.00 65.06 571 CYS A N 1
ATOM 4459 C CA . CYS A 1 571 ? -64.261 11.289 49.988 1.00 65.06 571 CYS A CA 1
ATOM 4460 C C . CYS A 1 571 ? -63.664 12.509 49.258 1.00 65.06 571 CYS A C 1
ATOM 4462 O O . CYS A 1 571 ? -63.564 13.571 49.873 1.00 65.06 571 CYS A O 1
ATOM 4464 N N . PRO A 1 572 ? -63.359 12.431 47.946 1.00 66.25 572 PRO A N 1
ATOM 4465 C CA . PRO A 1 572 ? -62.809 13.568 47.199 1.00 66.25 572 PRO A CA 1
ATOM 4466 C C . PRO A 1 572 ? -63.713 14.814 47.190 1.00 66.25 572 PRO A C 1
ATOM 4468 O O . PRO A 1 572 ? -63.236 15.917 46.960 1.00 66.25 572 PRO A O 1
ATOM 4471 N N . ASP A 1 573 ? -65.014 14.637 47.457 1.00 64.06 573 ASP A N 1
ATOM 4472 C CA . ASP A 1 573 ? -65.990 15.725 47.619 1.00 64.06 573 ASP A CA 1
ATOM 4473 C C . ASP A 1 573 ? -65.794 16.525 48.930 1.00 64.06 573 ASP A C 1
ATOM 4475 O O . ASP A 1 573 ? -66.213 17.677 49.004 1.00 64.06 573 ASP A O 1
ATOM 4479 N N . ASP A 1 574 ? -65.184 15.924 49.962 1.00 63.16 574 ASP A N 1
ATOM 4480 C CA . ASP A 1 574 ? -64.976 16.527 51.289 1.00 63.16 574 ASP A CA 1
ATOM 4481 C C . ASP A 1 574 ? -63.576 17.162 51.441 1.00 63.16 574 ASP A C 1
ATOM 4483 O O . ASP A 1 574 ? -63.391 18.041 52.281 1.00 63.16 574 ASP A O 1
ATOM 4487 N N . ASN A 1 575 ? -62.598 16.758 50.617 1.00 67.75 575 ASN A N 1
ATOM 4488 C CA . ASN A 1 575 ? -61.213 17.236 50.673 1.00 67.75 575 ASN A CA 1
ATOM 4489 C C . ASN A 1 575 ? -60.683 17.597 49.263 1.00 67.75 575 ASN A C 1
ATOM 4491 O O . ASN A 1 575 ? -60.156 16.739 48.552 1.00 67.75 575 ASN A O 1
ATOM 4495 N N . PRO A 1 576 ? -60.786 18.873 48.838 1.00 65.88 576 PRO A N 1
ATOM 4496 C CA . PRO A 1 576 ? -60.331 19.332 47.518 1.00 65.88 576 PRO A CA 1
ATOM 4497 C C . PRO A 1 576 ? -58.807 19.279 47.312 1.00 65.88 576 PRO A C 1
ATOM 4499 O O . PRO A 1 576 ? -58.338 19.378 46.178 1.00 65.88 576 PRO A O 1
ATOM 4502 N N . SER A 1 577 ? -58.042 19.150 48.399 1.00 66.69 577 SER A N 1
ATOM 4503 C CA . SER A 1 577 ? -56.575 19.057 48.429 1.00 66.69 577 SER A CA 1
ATOM 4504 C C . SER A 1 577 ? -56.043 17.622 48.351 1.00 66.69 577 SER A C 1
ATOM 4506 O O . SER A 1 577 ? -54.838 17.415 48.488 1.00 66.69 577 SER A O 1
ATOM 4508 N N . LEU A 1 578 ? -56.918 16.638 48.126 1.00 75.88 578 LEU A N 1
ATOM 4509 C CA . LEU A 1 578 ? -56.553 15.228 48.043 1.00 75.88 578 LEU A CA 1
ATOM 4510 C C . LEU A 1 578 ? -55.556 14.983 46.900 1.00 75.88 578 LEU A C 1
ATOM 4512 O O . LEU A 1 578 ? -55.808 15.345 45.743 1.00 75.88 578 LEU A O 1
ATOM 4516 N N . LYS A 1 579 ? -54.412 14.386 47.232 1.00 79.75 579 LYS A N 1
ATOM 4517 C CA . LYS A 1 579 ? -53.319 14.134 46.287 1.00 79.75 579 LYS A CA 1
ATOM 4518 C C . LYS A 1 579 ? -53.439 12.745 45.677 1.00 79.75 579 LYS A C 1
ATOM 4520 O O . LYS A 1 579 ? -54.130 11.868 46.198 1.00 79.75 579 LYS A O 1
ATOM 4525 N N . PHE A 1 580 ? -52.741 12.519 44.568 1.00 78.62 580 PHE A N 1
ATOM 4526 C CA . PHE A 1 580 ? -52.695 11.195 43.954 1.00 78.62 580 PHE A CA 1
ATOM 4527 C C . PHE A 1 580 ? -52.119 10.127 44.886 1.00 78.62 580 PHE A C 1
ATOM 4529 O O . PHE A 1 580 ? -52.565 8.980 44.837 1.00 78.62 580 PHE A O 1
ATOM 4536 N N . THR A 1 581 ? -51.165 10.502 45.750 1.00 78.81 581 THR A N 1
ATOM 4537 C CA . THR A 1 581 ? -50.595 9.635 46.796 1.00 78.81 581 THR A CA 1
ATOM 4538 C C . THR A 1 581 ? -51.657 8.876 47.572 1.00 78.81 581 THR A C 1
ATOM 4540 O O . THR A 1 581 ? -51.519 7.673 47.780 1.00 78.81 581 THR A O 1
ATOM 4543 N N . ASP A 1 582 ? -52.725 9.564 47.969 1.00 74.38 582 ASP A N 1
ATOM 4544 C CA . ASP A 1 582 ? -53.721 9.040 48.902 1.00 74.38 582 ASP A CA 1
ATOM 4545 C C . ASP A 1 582 ? -54.596 7.972 48.232 1.00 74.38 582 ASP A C 1
ATOM 4547 O O . ASP A 1 582 ? -55.070 7.041 48.880 1.00 74.38 582 ASP A O 1
ATOM 4551 N N . ILE A 1 583 ? -54.757 8.066 46.908 1.00 75.50 583 ILE A N 1
ATOM 4552 C CA . ILE A 1 583 ? -55.487 7.095 46.085 1.00 75.50 583 ILE A CA 1
ATOM 4553 C C . ILE A 1 583 ? -54.581 5.948 45.637 1.00 75.50 583 ILE A C 1
ATOM 4555 O O . ILE A 1 583 ? -55.015 4.795 45.636 1.00 75.50 583 ILE A O 1
ATOM 4559 N N . LEU A 1 584 ? -53.315 6.223 45.315 1.00 75.12 584 LEU A N 1
ATOM 4560 C CA . LEU A 1 584 ? -52.317 5.182 45.053 1.00 75.12 584 LEU A CA 1
ATOM 4561 C C . LEU A 1 584 ? -52.104 4.287 46.280 1.00 75.12 584 LEU A C 1
ATOM 4563 O O . LEU A 1 584 ? -51.997 3.071 46.132 1.00 75.12 584 LEU A O 1
ATOM 4567 N N . ALA A 1 585 ? -52.126 4.862 47.487 1.00 75.56 585 ALA A N 1
ATOM 4568 C CA . ALA A 1 585 ? -51.986 4.139 48.750 1.00 75.56 585 ALA A CA 1
ATOM 4569 C C . ALA A 1 585 ? -53.097 3.102 48.989 1.00 75.56 585 ALA A C 1
ATOM 4571 O O . ALA A 1 585 ? -52.933 2.208 49.823 1.00 75.56 585 ALA A O 1
ATOM 4572 N N . LEU A 1 586 ? -54.209 3.165 48.248 1.00 73.12 586 LEU A N 1
ATOM 4573 C CA . LEU A 1 586 ? -55.269 2.159 48.302 1.00 73.12 586 LEU A CA 1
ATOM 4574 C C . LEU A 1 586 ? -54.872 0.835 47.626 1.00 73.12 586 LEU A C 1
ATOM 4576 O O . LEU A 1 586 ? -55.525 -0.167 47.895 1.00 73.12 586 LEU A O 1
ATOM 4580 N N . ASN A 1 587 ? -53.781 0.791 46.843 1.00 74.56 587 ASN A N 1
ATOM 4581 C CA . ASN A 1 587 ? -53.316 -0.386 46.088 1.00 74.56 587 ASN A CA 1
ATOM 4582 C C . ASN A 1 587 ? -54.446 -1.057 45.291 1.00 74.56 587 ASN A C 1
ATOM 4584 O O . ASN A 1 587 ? -54.662 -2.262 45.369 1.00 74.56 587 ASN A O 1
ATOM 4588 N N . LEU A 1 588 ? -55.194 -0.266 44.516 1.00 74.75 588 LEU A N 1
ATOM 4589 C CA . LEU A 1 588 ? -56.417 -0.728 43.843 1.00 74.75 588 LEU A CA 1
ATOM 4590 C C . LEU A 1 588 ? -56.214 -1.923 42.894 1.00 74.75 588 LEU A C 1
ATOM 4592 O O . LEU A 1 588 ? -57.171 -2.639 42.619 1.00 74.75 588 LEU A O 1
ATOM 4596 N N . HIS A 1 589 ? -54.986 -2.160 42.425 1.00 73.81 589 HIS A N 1
ATOM 4597 C CA . HIS A 1 589 ? -54.633 -3.326 41.612 1.00 73.81 589 HIS A CA 1
ATOM 4598 C C . HIS A 1 589 ? -54.807 -4.655 42.363 1.00 73.81 589 HIS A C 1
ATOM 4600 O O . HIS A 1 589 ? -55.137 -5.658 41.738 1.00 73.81 589 HIS A O 1
ATOM 4606 N N . GLU A 1 590 ? -54.656 -4.679 43.692 1.00 76.31 590 GLU A N 1
ATOM 4607 C CA . GLU A 1 590 ? -54.872 -5.890 44.502 1.00 76.31 590 GLU A CA 1
ATOM 4608 C C . GLU A 1 590 ? -56.363 -6.268 44.592 1.00 76.31 590 GLU A C 1
ATOM 4610 O O . GLU A 1 590 ? -56.699 -7.439 44.755 1.00 76.31 590 GLU A O 1
ATOM 4615 N N . PHE A 1 591 ? -57.261 -5.291 44.412 1.00 76.62 591 PHE A N 1
ATOM 4616 C CA . PHE A 1 591 ? -58.720 -5.433 44.523 1.00 76.62 591 PHE A CA 1
ATOM 4617 C C . PHE A 1 591 ? -59.438 -5.164 43.192 1.00 76.62 591 PHE A C 1
ATOM 4619 O O . PHE A 1 591 ? -60.589 -4.721 43.169 1.00 76.62 591 PHE A O 1
ATOM 4626 N N . GLN A 1 592 ? -58.761 -5.418 42.066 1.00 73.12 592 GLN A N 1
ATOM 4627 C CA . GLN A 1 592 ? -59.210 -5.021 40.729 1.00 73.12 592 GLN A CA 1
ATOM 4628 C C . GLN A 1 592 ? -60.668 -5.423 40.431 1.00 73.12 592 GLN A C 1
ATOM 4630 O O . GLN A 1 592 ? -61.460 -4.584 40.006 1.00 73.12 592 GLN A O 1
ATOM 4635 N N . ARG A 1 593 ? -61.049 -6.679 40.711 1.00 75.06 593 ARG A N 1
ATOM 4636 C CA . ARG A 1 593 ? -62.400 -7.206 40.431 1.00 75.06 593 ARG A CA 1
ATOM 4637 C C . ARG A 1 593 ? -63.497 -6.486 41.213 1.00 75.06 593 ARG A C 1
ATOM 4639 O O . ARG A 1 593 ? -64.550 -6.184 40.656 1.00 75.06 593 ARG A O 1
ATOM 4646 N N . ASP A 1 594 ? -63.248 -6.198 42.486 1.00 75.50 594 ASP A N 1
ATOM 4647 C CA . ASP A 1 594 ? -64.236 -5.571 43.362 1.00 75.50 594 ASP A CA 1
ATOM 4648 C C . ASP A 1 594 ? -64.404 -4.082 43.024 1.00 75.50 594 ASP A C 1
ATOM 4650 O O . ASP A 1 594 ? -65.520 -3.555 43.002 1.00 75.50 594 ASP A O 1
ATOM 4654 N N . VAL A 1 595 ? -63.304 -3.401 42.684 1.00 76.12 595 VAL A N 1
ATOM 4655 C CA . VAL A 1 595 ? -63.327 -2.003 42.223 1.00 76.12 595 VAL A CA 1
ATOM 4656 C C . VAL A 1 595 ? -64.045 -1.892 40.872 1.00 76.12 595 VAL A C 1
ATOM 4658 O O . VAL A 1 595 ? -64.890 -1.007 40.695 1.00 76.12 595 VAL A O 1
ATOM 4661 N N . GLU A 1 596 ? -63.784 -2.809 39.938 1.00 73.81 596 GLU A N 1
ATOM 4662 C CA . GLU A 1 596 ? -64.513 -2.908 38.668 1.00 73.81 596 GLU A CA 1
ATOM 4663 C C . GLU A 1 596 ? -66.013 -3.124 38.912 1.00 73.81 596 GLU A C 1
ATOM 4665 O O . GLU A 1 596 ? -66.827 -2.359 38.393 1.00 73.81 596 GLU A O 1
ATOM 4670 N N . GLU A 1 597 ? -66.403 -4.049 39.795 1.00 75.69 597 GLU A N 1
ATOM 4671 C CA . GLU A 1 597 ? -67.811 -4.289 40.123 1.00 75.69 597 GLU A CA 1
ATOM 4672 C C . GLU A 1 597 ? -68.503 -3.048 40.723 1.00 75.69 597 GLU A C 1
ATOM 4674 O O . GLU A 1 597 ? -69.633 -2.716 40.342 1.00 75.69 597 GLU A O 1
ATOM 4679 N N . ILE A 1 598 ? -67.839 -2.311 41.620 1.00 73.38 598 ILE A N 1
ATOM 4680 C CA . ILE A 1 598 ? -68.365 -1.058 42.194 1.00 73.38 598 ILE A CA 1
ATOM 4681 C C . ILE A 1 598 ? -68.555 0.002 41.096 1.00 73.38 598 ILE A C 1
ATOM 4683 O O . ILE A 1 598 ? -69.592 0.681 41.041 1.00 73.38 598 ILE A O 1
ATOM 4687 N N . THR A 1 599 ? -67.590 0.131 40.183 1.00 69.81 599 THR A N 1
ATOM 4688 C CA . THR A 1 599 ? -67.657 1.090 39.068 1.00 69.81 599 THR A CA 1
ATOM 4689 C C . THR A 1 599 ? -68.659 0.685 37.972 1.00 69.81 599 THR A C 1
ATOM 4691 O O . THR A 1 599 ? -69.260 1.564 37.341 1.00 69.81 599 THR A O 1
ATOM 4694 N N . ASP A 1 600 ? -68.955 -0.607 37.818 1.00 68.81 600 ASP A N 1
ATOM 4695 C CA . ASP A 1 600 ? -69.958 -1.147 36.890 1.00 68.81 600 ASP A CA 1
ATOM 4696 C C . ASP A 1 600 ? -71.386 -1.113 37.449 1.00 68.81 600 ASP A C 1
ATOM 4698 O O . ASP A 1 600 ? -72.331 -0.744 36.735 1.00 68.81 600 ASP A O 1
ATOM 4702 N N . ARG A 1 601 ? -71.577 -1.386 38.750 1.00 63.69 601 ARG A N 1
ATOM 4703 C CA . ARG A 1 601 ? -72.857 -1.155 39.463 1.00 63.69 601 ARG A CA 1
ATOM 4704 C C . ARG A 1 601 ? -73.323 0.295 39.314 1.00 63.69 601 ARG A C 1
ATOM 4706 O O . ARG A 1 601 ? -74.524 0.585 39.285 1.00 63.69 601 ARG A O 1
ATOM 4713 N N . ARG A 1 602 ? -72.368 1.206 39.163 1.00 58.44 602 ARG A N 1
ATOM 4714 C CA . ARG A 1 602 ? -72.575 2.615 38.839 1.00 58.44 602 ARG A CA 1
ATOM 4715 C C . ARG A 1 602 ? -73.001 2.845 37.379 1.00 58.44 602 ARG A C 1
ATOM 4717 O O . ARG A 1 602 ? -73.904 3.656 37.183 1.00 58.44 602 ARG A O 1
ATOM 4724 N N . ARG A 1 603 ? -72.438 2.150 36.377 1.00 52.50 603 ARG A N 1
ATOM 4725 C CA . ARG A 1 603 ? -72.862 2.251 34.956 1.00 52.50 603 ARG A CA 1
ATOM 4726 C C . ARG A 1 603 ? -74.279 1.711 34.723 1.00 52.50 603 ARG A C 1
ATOM 4728 O O . ARG A 1 603 ? -75.043 2.303 33.966 1.00 52.50 603 ARG A O 1
ATOM 4735 N N . ARG A 1 604 ? -74.668 0.635 35.419 1.00 49.06 604 ARG A N 1
ATOM 4736 C CA . ARG A 1 604 ? -76.005 0.006 35.308 1.00 49.06 604 ARG A CA 1
ATOM 4737 C C . ARG A 1 604 ? -77.146 0.791 35.963 1.00 49.06 604 ARG A C 1
ATOM 4739 O O . ARG A 1 604 ? -78.310 0.494 35.708 1.00 49.06 604 ARG A O 1
ATOM 4746 N N . ARG A 1 605 ? -76.853 1.788 36.803 1.00 40.88 605 ARG A N 1
ATOM 4747 C CA . ARG A 1 605 ? -77.862 2.699 37.365 1.00 40.88 605 ARG A CA 1
ATOM 4748 C C . ARG A 1 605 ? -77.875 3.992 36.543 1.00 40.88 605 ARG A C 1
ATOM 4750 O O . ARG A 1 605 ? -77.174 4.931 36.931 1.00 40.88 605 ARG A O 1
ATOM 4757 N N . PRO A 1 606 ? -78.668 4.101 35.454 1.00 31.22 606 PRO A N 1
ATOM 4758 C CA . PRO A 1 606 ? -78.843 5.383 34.791 1.00 31.22 606 PRO A CA 1
ATOM 4759 C C . PRO A 1 606 ? -79.312 6.386 35.834 1.00 31.22 606 PRO A C 1
ATOM 4761 O O . PRO A 1 606 ? -80.096 6.073 36.739 1.00 31.22 606 PRO A O 1
ATOM 4764 N N . SER A 1 607 ? -78.768 7.593 35.748 1.00 37.06 607 SER A N 1
ATOM 4765 C CA . SER A 1 607 ? -79.129 8.662 36.656 1.00 37.06 607 SER A CA 1
ATOM 4766 C C . SER A 1 607 ? -80.663 8.773 36.707 1.00 37.06 607 SER A C 1
ATOM 4768 O O . SER A 1 607 ? -81.313 9.088 35.715 1.00 37.06 607 SER A O 1
ATOM 4770 N N . LYS A 1 608 ? -81.275 8.529 37.874 1.00 41.06 608 LYS A N 1
ATOM 4771 C CA . LYS A 1 608 ? -82.662 8.945 38.158 1.00 41.06 608 LYS A CA 1
ATOM 4772 C C . LYS A 1 608 ? -82.742 10.485 38.223 1.00 41.06 608 LYS A C 1
ATOM 4774 O O . LYS A 1 608 ? -83.303 11.037 39.155 1.00 41.06 608 LYS A O 1
ATOM 4779 N N . SER A 1 609 ? -82.085 11.204 37.310 1.00 44.56 609 SER A N 1
ATOM 4780 C CA . SER A 1 609 ? -81.867 12.652 37.373 1.00 44.56 609 SER A CA 1
ATOM 4781 C C . SER A 1 609 ? -82.448 13.430 36.188 1.00 44.56 609 SER A C 1
ATOM 4783 O O . SER A 1 609 ? -82.924 14.522 36.459 1.00 44.56 609 SER A O 1
ATOM 4785 N N . PRO A 1 610 ? -82.578 12.927 34.943 1.00 39.47 610 PRO A N 1
ATOM 4786 C CA . PRO A 1 610 ? -83.375 13.632 33.940 1.00 39.47 610 PRO A CA 1
ATOM 4787 C C . PRO A 1 610 ? -84.869 13.409 34.208 1.00 39.47 610 PRO A C 1
ATOM 4789 O O . PRO A 1 610 ? -85.644 14.357 34.267 1.00 39.47 610 PRO A O 1
ATOM 4792 N N . PHE A 1 611 ? -85.261 12.161 34.499 1.00 38.91 611 PHE A N 1
ATOM 4793 C CA . PHE A 1 611 ? -86.664 11.797 34.716 1.00 38.91 611 PHE A CA 1
ATOM 4794 C C . PHE A 1 611 ? -87.238 12.386 36.021 1.00 38.91 611 PHE A C 1
ATOM 4796 O O . PHE A 1 611 ? -88.348 12.909 36.031 1.00 38.91 611 PHE A O 1
ATOM 4803 N N . CYS A 1 612 ? -86.464 12.401 37.118 1.00 40.50 612 CYS A N 1
ATOM 4804 C CA . CYS A 1 612 ? -86.907 13.022 38.376 1.00 40.50 612 CYS A CA 1
ATOM 4805 C C . CYS A 1 612 ? -86.730 14.550 38.418 1.00 40.50 612 CYS A C 1
ATOM 4807 O O . CYS A 1 612 ? -87.394 15.189 39.234 1.00 40.50 612 CYS A O 1
ATOM 4809 N N . LYS A 1 613 ? -85.877 15.154 37.572 1.00 44.84 613 LYS A N 1
ATOM 4810 C CA . LYS A 1 613 ? -85.877 16.619 37.402 1.00 44.84 613 LYS A CA 1
ATOM 4811 C C . LYS A 1 613 ? -87.124 17.064 36.640 1.00 44.84 613 LYS A C 1
ATOM 4813 O O . LYS A 1 613 ? -87.787 17.971 37.124 1.00 44.84 613 LYS A O 1
ATOM 4818 N N . ASN A 1 614 ? -87.515 16.355 35.575 1.00 42.53 614 ASN A N 1
ATOM 4819 C CA . ASN A 1 614 ? -88.729 16.667 34.808 1.00 42.53 614 ASN A CA 1
ATOM 4820 C C . ASN A 1 614 ? -90.028 16.510 35.622 1.00 42.53 614 ASN A C 1
ATOM 4822 O O . ASN A 1 614 ? -90.938 17.322 35.483 1.00 42.53 614 ASN A O 1
ATOM 4826 N N . LEU A 1 615 ? -90.107 15.537 36.538 1.00 43.97 615 LEU A N 1
ATOM 4827 C CA . LEU A 1 615 ? -91.253 15.405 37.454 1.00 43.97 615 LEU A CA 1
ATOM 4828 C C . LEU A 1 615 ? -91.316 16.514 38.525 1.00 43.97 615 LEU A C 1
ATOM 4830 O O . LEU A 1 615 ? -92.406 16.872 38.963 1.00 43.97 615 LEU A O 1
ATOM 4834 N N . LYS A 1 616 ? -90.177 17.102 38.924 1.00 46.62 616 LYS A N 1
ATOM 4835 C CA . LYS A 1 616 ? -90.153 18.244 39.859 1.00 46.62 616 LYS A CA 1
ATOM 4836 C C . LYS A 1 616 ? -90.474 19.584 39.191 1.00 46.62 616 LYS A C 1
ATOM 4838 O O . LYS A 1 616 ? -90.962 20.475 39.880 1.00 46.62 616 LYS A O 1
ATOM 4843 N N . THR A 1 617 ? -90.237 19.734 37.888 1.00 47.41 617 THR A N 1
ATOM 4844 C CA . THR A 1 617 ? -90.681 20.908 37.116 1.00 47.41 617 THR A CA 1
ATOM 4845 C C . THR A 1 617 ? -92.147 20.819 36.689 1.00 47.41 617 THR A C 1
ATOM 4847 O O . THR A 1 617 ? -92.811 21.848 36.659 1.00 47.41 617 THR A O 1
ATOM 4850 N N . ALA A 1 618 ? -92.692 19.623 36.440 1.00 48.91 618 ALA A N 1
ATOM 4851 C CA . ALA A 1 618 ? -94.104 19.454 36.070 1.00 48.91 618 ALA A CA 1
ATOM 4852 C C . ALA A 1 618 ? -95.089 19.562 37.258 1.00 48.91 618 ALA A C 1
ATOM 4854 O O . ALA A 1 618 ? -96.234 19.953 37.068 1.00 48.91 618 ALA A O 1
ATOM 4855 N N . GLY A 1 619 ? -94.656 19.265 38.490 1.00 48.53 619 GLY A N 1
ATOM 4856 C CA . GLY A 1 619 ? -95.500 19.317 39.697 1.00 48.53 619 GLY A CA 1
ATOM 4857 C C . GLY A 1 619 ? -95.518 20.653 40.456 1.00 48.53 619 GLY A C 1
ATOM 4858 O O . GLY A 1 619 ? -95.962 20.681 41.598 1.00 48.53 619 GLY A O 1
ATOM 4859 N N . ARG A 1 620 ? -94.990 21.744 39.881 1.00 50.69 620 ARG A N 1
ATOM 4860 C CA . ARG A 1 620 ? -94.976 23.094 40.496 1.00 50.69 620 ARG A CA 1
ATOM 4861 C C . ARG A 1 620 ? -95.819 24.134 39.745 1.00 50.69 620 ARG A C 1
ATOM 4863 O O . ARG A 1 620 ? -95.709 25.321 40.025 1.00 50.69 620 ARG A O 1
ATOM 4870 N N . ILE A 1 621 ? -96.670 23.691 38.817 1.00 50.25 621 ILE A N 1
ATOM 4871 C CA . ILE A 1 621 ? -97.656 24.529 38.119 1.00 50.25 621 ILE A CA 1
ATOM 4872 C C . ILE A 1 621 ? -99.040 23.888 38.307 1.00 50.25 621 ILE A C 1
ATOM 4874 O O . ILE A 1 621 ? -99.586 23.268 37.401 1.00 50.25 621 ILE A O 1
ATOM 4878 N N . SER A 1 622 ? -99.557 23.918 39.535 1.00 40.56 622 SER A N 1
ATOM 4879 C CA . SER A 1 622 ? -100.988 23.853 39.886 1.00 40.56 622 SER A CA 1
ATOM 4880 C C . SER A 1 622 ? -101.138 23.866 41.413 1.00 40.56 622 SER A C 1
ATOM 4882 O O . SER A 1 622 ? -100.541 23.031 42.088 1.00 40.56 622 SER A O 1
ATOM 4884 N N . ALA A 1 623 ? -101.979 24.796 41.886 1.00 36.41 623 ALA A N 1
ATOM 4885 C CA . ALA A 1 623 ? -102.257 25.224 43.267 1.00 36.41 623 ALA A CA 1
ATOM 4886 C C . ALA A 1 623 ? -101.277 26.255 43.849 1.00 36.41 623 ALA A C 1
ATOM 4888 O O . ALA A 1 623 ? -100.158 25.881 44.269 1.00 36.41 623 ALA A O 1
#

pLDDT: mean 84.82, std 10.97, range [31.22, 97.06]

Sequence (623 aa):
MSWSIPEIEGTPPCGRSDTTLAYDDKGSRLIVFGGWANAWLNDIFYLDVSCVVGPPYGITGIFPDFGPITGGTPLVIEGIDFVNKAVTIRFSCRKGAVDVPGEYINDHTLNVVTPDFTAYPAGDVQVRVALQGDSFTTTFQTYNYFSVTHAPLCFAYGPGVLSGGASGEPTCFIVQARDAQHNLRTRGGDEFIVEISADESGPMFLPSLQIQDLINGKYLVSYTVPSPGEYQVKIEFQGTFGGNAGLIRGSPYTATFDDIVTREMNLMTGKLVLDQVFHDLQGLQQSTRECNIGLEQPLSDPTWTPDQVTAALIQLKEHVFMVEKRGEAISLSIEELRAEIAFLKDAGIVVTKEQDILMAIENAWGEVLKKVPAASNRIAPLIATQSVKFRDEVANYMEELQAKEAQIKTKSFWSYSTGVNASITLIKEEQINAEKDEVVLKQKKHIAEILECEELMDPCASILSSIQRTLGHCHQMWESISEVTRKIDLSREIPWSMIDGIVLEEEAKAFLSLVKATHKDIRDCDAFKKFERLVKDFLSTCPLFQALRHPSMRRRHWQDLIAVTGKTFECPDDNPSLKFTDILALNLHEFQRDVEEITDRRRRRPSKSPFCKNLKTAGRISA

Radius of gyration: 48.04 Å; Cα contacts (8 Å, |Δi|>4): 954; chains: 1; bounding box: 162×67×111 Å

Nearest PDB structures (foldseek):
  8glv-assembly1_Lm  TM=5.357E-01  e=3.128E-36  Chlamydomonas reinhardtii
  6zyw-assembly1_A  TM=5.097E-01  e=1.504E-16  Tetrahymena thermophila SB210
  7z8f-assembly1_n  TM=5.048E-01  e=7.559E-08  Homo sapiens
  7z8f-assembly1_f  TM=5.147E-01  e=2.644E-07  Homo sapiens
  7z8f-assembly1_m  TM=4.442E-01  e=3.887E-07  Homo sapiens

Solvent-accessible surface area (backbone atoms only — not comparable to full-atom values): 34044 Å² total; per-residue (Å²): 139,81,92,79,82,80,92,76,89,78,84,76,80,76,85,58,46,83,59,48,79,46,78,40,81,92,70,34,25,40,36,39,35,52,22,39,59,104,47,83,44,90,58,78,48,73,42,82,39,36,92,78,73,26,47,97,36,40,54,77,46,62,42,65,46,58,44,46,24,64,27,73,44,73,30,40,36,31,36,40,67,46,66,99,51,60,31,39,35,35,45,32,47,99,90,50,70,50,76,42,71,38,46,71,75,52,44,41,36,35,38,36,58,42,63,67,43,70,95,49,83,62,41,75,24,43,38,31,47,22,51,70,88,49,55,54,27,78,42,60,43,71,34,34,29,40,70,46,51,27,24,74,64,13,40,68,48,44,25,50,53,32,72,65,20,22,31,68,34,70,25,28,29,37,40,42,39,11,21,86,83,75,44,73,34,70,48,46,86,73,49,70,48,78,42,42,21,71,54,97,89,48,71,54,91,53,93,59,56,43,79,44,74,66,52,44,18,38,32,45,35,35,33,51,47,86,60,59,46,56,31,39,42,36,41,34,34,68,24,47,74,82,22,65,56,38,54,25,36,75,52,64,28,65,18,28,28,33,77,89,44,57,63,57,23,19,32,76,86,15,62,49,41,52,54,48,53,54,51,51,53,52,53,49,45,49,51,45,48,51,43,46,54,37,65,65,56,75,76,76,58,100,86,59,52,75,67,54,41,52,50,47,48,50,51,35,48,47,39,47,50,47,46,70,73,42,38,64,60,52,54,46,53,55,52,44,50,54,53,50,54,51,50,40,42,76,72,69,47,92,52,67,68,60,52,54,51,49,54,52,43,52,53,52,43,56,48,41,66,62,44,40,64,58,46,49,66,68,42,49,69,58,48,60,56,46,55,51,54,51,50,54,52,51,52,51,50,41,53,53,52,51,49,50,53,58,48,61,74,72,38,63,65,40,40,58,87,58,40,59,71,58,30,53,52,52,50,51,56,50,49,55,50,50,52,54,50,50,54,52,47,54,55,52,43,52,53,21,53,74,64,75,45,51,78,73,45,51,63,48,53,52,51,51,51,50,42,54,51,51,51,51,51,51,48,54,49,46,51,51,49,43,54,50,50,52,50,53,56,55,52,30,72,38,43,52,89,79,62,54,36,67,62,50,38,53,51,30,52,51,48,46,49,56,58,66,67,50,61,77,93,55,55,86,31,54,30,43,52,51,50,50,46,56,41,50,49,54,41,59,32,23,64,55,50,39,57,65,66,41,91,81,63,50,70,69,59,51,52,54,48,30,70,72,64,73,49,95,75,80,51,71,91,81,39,87,80,43,36,31,46,70,60,58,72,59,47,56,52,84,44,44,71,62,56,49,48,56,51,45,60,48,66,76,50,71,73,79,50,66,68,52,47,53,53,61,63,63,70,72,77,75,135